Protein AF-0000000087541884 (afdb_homodimer)

pLDDT: mean 77.27, std 23.64, range [23.95, 98.75]

Foldseek 3Di:
DPCVVPPPPPPPPDLPLLVLLVVLVVVLVVVVVPDDQPDDLVVSVVVNLVVLVVSLVVSLVSVCVNPDDVCNVLSVLSSLLSQLLSLQPLCPDDGSNNVVCVVPPNCCVVPVDDCSLPVLVVVLVVCLVVLDLVCLSSLSSSLVSLVSPRQRVLPDDNSVVVSVVSNVSSVCSSPVDDVPPVCVVVCCVVVVVVPVPCPVPPVPVPVVNVVVVVVVVVVVVVVVVVVVVVVVVVVVVVVVVVVVVVVVVVVVD/DPCVVPLPPPPPPDLQLLVLLVVLLVVLVVVVVPDDQPDDLVVSVVVNLVVLVVSLVVSLVSVCVNPDDVCNVLSVLSSLLSQLLSLQPLCPDDGSNNVVCVVPPNCCVVPVDDCSLPVLVVVLVVCLVVLDLVCLSSLSSSLVSLVSPRQRVLPDDNSVVVSVVSNVSSVCSSPVDDVPPVCVVVCVVVCVPPPVPCPVPPVPVPVVNVVVVVVVVVVVVVVVVVVVVVVVVVVVVVVVVVVVVVVVVVVVD

Sequence (506 aa):
MPDGSGGAVRGLHEAPLSSAFRQAWLKWFQEWQDLPKDNDSAALVSRVVEFSGRSAQRLWRVAFATVGDSATEQVKALVYAFVALVDETLLFTPWPGQLAWQQHPLESRMYSSRQAGERLPSAIKKLLDEQMPGTRDLANVYLQCLILGFQGRLRGEPGQLQHEKWRAALFTFAWQHDPDYVDVSQRLAMSASAPPVRMPAQTSLPDGLRLGLAIMAMVLLLTGLGHVFWRDIRSELEPVLQLNESVVQEQDSMPDGSGGAVRGLHEAPLSSAFRQAWLKWFQEWQDLPKDNDSAALVSRVVEFSGRSAQRLWRVAFATVGDSATEQVKALVYAFVALVDETLLFTPWPGQLAWQQHPLESRMYSSRQAGERLPSAIKKLLDEQMPGTRDLANVYLQCLILGFQGRLRGEPGQLQHEKWRAALFTFAWQHDPDYVDVSQRLAMSASAPPVRMPAQTSLPDGLRLGLAIMAMVLLLTGLGHVFWRDIRSELEPVLQLNESVVQEQDS

Secondary structure (DSSP, 8-state):
---GGGTT---TT--HHHHHHHHHHHHHHHHHHHS--SS-HHHHHHHHHHHHHHHHHHHHHHHHHHH-GGGHHHHHHHHHHHHHHHHHHHHSS--TTHHHHHHS-HHHHHHS---HHHHHHHHHHHHHHH--GGGHHHHHHHHHHHHTT--GGG-SHHHHHHHHHHHHHHHHHHH---HHHHHHHHHHHHHHHS------------HHHHHHHHHHHHHHHHHHHHHHHHHHHHHHHHHHHHHHHHHHHHHT-/---GGGGG---TT--HHHHHHHHHHHHHHHHHHHS--SS-HHHHHHHHHHHHHHHHHHHHHHHHHHH-GGGHHHHHHHHHHHHHHHHHHHHSS--TTHHHHHHS-HHHHHHS---HHHHHHHHHHHHHHH--GGGHHHHHHHHHHHHTT--GGG-SHHHHHHHHHHHHHHHHHHH---HHHHHHHHHHHHHHHS------------HHHHHHHHHHHHHHHHHHHHHHHHHHHHHHHHHHHHHHHHHHHHHT-

Structure (mmCIF, N/CA/C/O backbone):
data_AF-0000000087541884-model_v1
#
loop_
_entity.id
_entity.type
_entity.pdbx_description
1 polymer 'Type IV / VI secretion system DotU domain-containing protein'
#
loop_
_atom_site.group_PDB
_atom_site.id
_atom_site.type_symbol
_atom_site.label_atom_id
_atom_site.label_alt_id
_atom_site.label_comp_id
_atom_site.label_asym_id
_atom_site.label_entity_id
_atom_site.label_seq_id
_atom_site.pdbx_PDB_ins_code
_atom_site.Cartn_x
_atom_site.Cartn_y
_atom_site.Cartn_z
_atom_site.occupancy
_atom_site.B_iso_or_equiv
_atom_site.auth_seq_id
_atom_site.auth_comp_id
_atom_site.auth_asym_id
_atom_site.auth_atom_id
_atom_site.pdbx_PDB_model_num
ATOM 1 N N . MET A 1 1 ? 29.266 29.109 -14.547 1 23.95 1 MET A N 1
ATOM 2 C CA . MET A 1 1 ? 28.125 28.344 -15.031 1 23.95 1 MET A CA 1
ATOM 3 C C . MET A 1 1 ? 27.719 27.281 -14.016 1 23.95 1 MET A C 1
ATOM 5 O O . MET A 1 1 ? 28.531 26.469 -13.594 1 23.95 1 MET A O 1
ATOM 9 N N . PRO A 1 2 ? 26.781 27.562 -13 1 30.08 2 PRO A N 1
ATOM 10 C CA . PRO A 1 2 ? 26.531 26.703 -11.844 1 30.08 2 PRO A CA 1
ATOM 11 C C . PRO A 1 2 ? 26.125 25.281 -12.227 1 30.08 2 PRO A C 1
ATOM 13 O O . PRO A 1 2 ? 25.344 25.094 -13.164 1 30.08 2 PRO A O 1
ATOM 16 N N . ASP A 1 3 ? 27.172 24.422 -12.367 1 28.02 3 ASP A N 1
ATOM 17 C CA . ASP A 1 3 ? 27 23 -12.672 1 28.02 3 ASP A CA 1
ATOM 18 C C . ASP A 1 3 ? 25.969 22.359 -11.758 1 28.02 3 ASP A C 1
ATOM 20 O O . ASP A 1 3 ? 26.266 22.016 -10.609 1 28.02 3 ASP A O 1
ATOM 24 N N . GLY A 1 4 ? 24.719 22.891 -11.703 1 28.62 4 GLY A N 1
ATOM 25 C CA . GLY A 1 4 ? 23.469 22.516 -11.07 1 28.62 4 GLY A CA 1
ATOM 26 C C . GLY A 1 4 ? 23.156 21.031 -11.227 1 28.62 4 GLY A C 1
ATOM 27 O O . GLY A 1 4 ? 22.016 20.609 -11.023 1 28.62 4 GLY A O 1
ATOM 28 N N . SER A 1 5 ? 24.047 20.297 -11.914 1 31.8 5 SER A N 1
ATOM 29 C CA . SER A 1 5 ? 23.734 18.938 -12.328 1 31.8 5 SER A CA 1
ATOM 30 C C . SER A 1 5 ? 23.609 18.016 -11.125 1 31.8 5 SER A C 1
ATOM 32 O O . SER A 1 5 ? 23.281 16.828 -11.281 1 31.8 5 SER A O 1
ATOM 34 N N . GLY A 1 6 ? 24.328 18.391 -10.031 1 31.09 6 GLY A N 1
ATOM 35 C CA . GLY A 1 6 ? 24.516 17.422 -8.961 1 31.09 6 GLY A CA 1
ATOM 36 C C . GLY A 1 6 ? 23.219 17 -8.297 1 31.09 6 GLY A C 1
ATOM 37 O O . GLY A 1 6 ? 23.188 16.078 -7.492 1 31.09 6 GLY A O 1
ATOM 38 N N . GLY A 1 7 ? 22.328 18.031 -8.086 1 33.06 7 GLY A N 1
ATOM 39 C CA . GLY A 1 7 ? 21.219 17.828 -7.172 1 33.06 7 GLY A CA 1
ATOM 40 C C . GLY A 1 7 ? 20.281 16.703 -7.594 1 33.06 7 GLY A C 1
ATOM 41 O O . GLY A 1 7 ? 19.344 16.359 -6.867 1 33.06 7 GLY A O 1
ATOM 42 N N . ALA A 1 8 ? 20.188 16.5 -8.828 1 32.44 8 ALA A N 1
ATOM 43 C CA . ALA A 1 8 ? 19.109 15.727 -9.422 1 32.44 8 ALA A CA 1
ATOM 44 C C . ALA A 1 8 ? 19.328 14.227 -9.211 1 32.44 8 ALA A C 1
ATOM 46 O O . ALA A 1 8 ? 18.547 13.406 -9.703 1 32.44 8 ALA A O 1
ATOM 47 N N . VAL A 1 9 ? 20.609 13.945 -8.984 1 32.81 9 VAL A N 1
ATOM 48 C CA . VAL A 1 9 ? 20.672 12.484 -8.977 1 32.81 9 VAL A CA 1
ATOM 49 C C . VAL A 1 9 ? 19.844 11.938 -7.82 1 32.81 9 VAL A C 1
ATOM 51 O O . VAL A 1 9 ? 20.359 11.727 -6.723 1 32.81 9 VAL A O 1
ATOM 54 N N . ARG A 1 10 ? 18.953 12.766 -7.277 1 39.19 10 ARG A N 1
ATOM 55 C CA . ARG A 1 10 ? 18 12.156 -6.348 1 39.19 10 ARG A CA 1
ATOM 56 C C . ARG A 1 10 ? 17.766 10.688 -6.672 1 39.19 10 ARG A C 1
ATOM 58 O O . ARG A 1 10 ? 17.406 10.344 -7.797 1 39.19 10 ARG A O 1
ATOM 65 N N . GLY A 1 11 ? 18.547 9.828 -6.207 1 35.59 11 GLY A N 1
ATOM 66 C CA . GLY A 1 11 ? 18.406 8.398 -6.422 1 35.59 11 GLY A CA 1
ATOM 67 C C . GLY A 1 11 ? 17 7.984 -6.797 1 35.59 11 GLY A C 1
ATOM 68 O O . GLY A 1 11 ? 16.031 8.586 -6.336 1 35.59 11 GLY A O 1
ATOM 69 N N . LEU A 1 12 ? 16.797 7.648 -8.062 1 38.78 12 LEU A N 1
ATOM 70 C CA . LEU A 1 12 ? 15.617 7.211 -8.812 1 38.78 12 LEU A CA 1
ATOM 71 C C . LEU A 1 12 ? 14.547 6.652 -7.879 1 38.78 12 LEU A C 1
ATOM 73 O O . LEU A 1 12 ? 13.352 6.781 -8.148 1 38.78 12 LEU A O 1
ATOM 77 N N . HIS A 1 13 ? 14.961 5.914 -6.801 1 48.09 13 HIS A N 1
ATOM 78 C CA . HIS A 1 13 ? 14.078 5.172 -5.91 1 48.09 13 HIS A CA 1
ATOM 79 C C . HIS A 1 13 ? 13.539 6.066 -4.797 1 48.09 13 HIS A C 1
ATOM 81 O O . HIS A 1 13 ? 12.781 5.609 -3.941 1 48.09 13 HIS A O 1
ATOM 87 N N . GLU A 1 14 ? 13.836 7.402 -4.953 1 61.84 14 GLU A N 1
ATOM 88 C CA . GLU A 1 14 ? 13.406 8.234 -3.836 1 61.84 14 GLU A CA 1
ATOM 89 C C . GLU A 1 14 ? 11.992 8.773 -4.066 1 61.84 14 GLU A C 1
ATOM 91 O O . GLU A 1 14 ? 11.688 9.281 -5.148 1 61.84 14 GLU A O 1
ATOM 96 N N . ALA A 1 15 ? 10.977 8.195 -3.545 1 82.19 15 ALA A N 1
ATOM 97 C CA . ALA A 1 15 ? 9.586 8.648 -3.502 1 82.19 15 ALA A CA 1
ATOM 98 C C . ALA A 1 15 ? 9.375 9.656 -2.375 1 82.19 15 ALA A C 1
ATOM 100 O O . ALA A 1 15 ? 8.742 9.344 -1.366 1 82.19 15 ALA A O 1
ATOM 101 N N . PRO A 1 16 ? 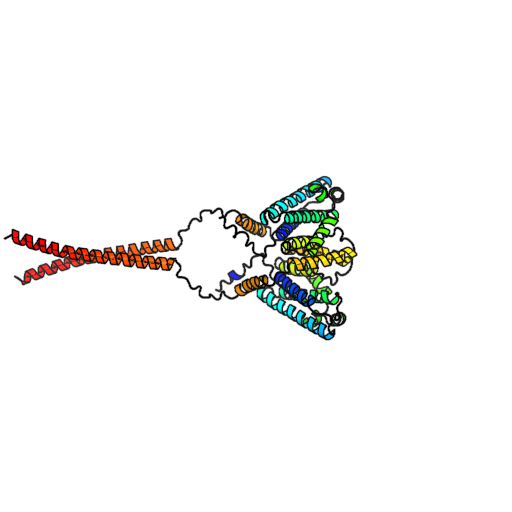9.938 10.977 -2.754 1 87 16 PRO A N 1
ATOM 102 C CA . PRO A 1 16 ? 9.922 11.945 -1.655 1 87 16 PRO A CA 1
ATOM 103 C C . PRO A 1 16 ? 8.508 12.367 -1.26 1 87 16 PRO A C 1
ATOM 105 O O . PRO A 1 16 ? 8.234 12.594 -0.079 1 87 16 PRO A O 1
ATOM 108 N N . LEU A 1 17 ? 7.617 12.531 -2.221 1 92.88 17 LEU A N 1
ATOM 109 C CA . LEU A 1 17 ? 6.266 12.977 -1.903 1 92.88 17 LEU A CA 1
ATOM 110 C C . LEU A 1 17 ? 5.531 11.93 -1.074 1 92.88 17 LEU A C 1
ATOM 112 O O . LEU A 1 17 ? 4.93 12.25 -0.048 1 92.88 17 LEU A O 1
ATOM 116 N N . SER A 1 18 ? 5.648 10.711 -1.544 1 93.75 18 SER A N 1
ATOM 117 C CA . SER A 1 18 ? 4.949 9.648 -0.828 1 93.75 18 SER A CA 1
ATOM 118 C C . SER A 1 18 ? 5.543 9.438 0.56 1 93.75 18 SER A C 1
ATOM 120 O O . SER A 1 18 ? 4.82 9.125 1.51 1 93.75 18 SER A O 1
ATOM 122 N N . SER A 1 19 ? 6.863 9.602 0.657 1 91.75 19 SER A N 1
ATOM 123 C CA . SER A 1 19 ? 7.504 9.492 1.964 1 91.75 19 SER A CA 1
ATOM 124 C C . SER A 1 19 ? 7.051 10.602 2.9 1 91.75 19 SER A C 1
ATOM 126 O O . SER A 1 19 ? 6.77 10.359 4.074 1 91.75 19 SER A O 1
ATOM 128 N N . ALA A 1 20 ? 6.988 11.797 2.402 1 93 20 ALA A N 1
ATOM 129 C CA . ALA A 1 20 ? 6.523 12.922 3.199 1 93 20 ALA A CA 1
ATOM 130 C C . ALA A 1 20 ? 5.078 12.719 3.65 1 93 20 ALA A C 1
ATOM 132 O O . ALA A 1 20 ? 4.734 13 4.801 1 93 20 ALA A O 1
ATOM 133 N N . PHE A 1 21 ? 4.293 12.281 2.752 1 96.62 21 PHE A N 1
ATOM 134 C CA . PHE A 1 21 ? 2.895 12.008 3.059 1 96.62 21 PHE A CA 1
ATOM 135 C C . PHE A 1 21 ? 2.775 10.977 4.172 1 96.62 21 PHE A C 1
ATOM 137 O O . PHE A 1 21 ? 2.021 11.172 5.129 1 96.62 21 PHE A O 1
ATOM 144 N N . ARG A 1 22 ? 3.498 9.883 3.994 1 95.12 22 ARG A N 1
ATOM 145 C CA . ARG A 1 22 ? 3.473 8.797 4.961 1 95.12 22 ARG A CA 1
ATOM 146 C C . ARG A 1 22 ? 3.846 9.289 6.355 1 95.12 22 ARG A C 1
ATOM 148 O O . ARG A 1 22 ? 3.141 9.008 7.328 1 95.12 22 ARG A O 1
ATOM 155 N N . GLN A 1 23 ? 4.844 10.008 6.441 1 93 23 GLN A N 1
ATOM 156 C CA . GLN A 1 23 ? 5.312 10.516 7.73 1 93 23 GLN A CA 1
ATOM 157 C C . GLN A 1 23 ? 4.293 11.477 8.344 1 93 23 GLN A C 1
ATOM 159 O O . GLN A 1 23 ? 4.027 11.414 9.547 1 93 23 GLN A O 1
ATOM 164 N N . ALA A 1 24 ? 3.816 12.336 7.543 1 96.25 24 ALA A N 1
ATOM 165 C CA . ALA A 1 24 ? 2.82 13.289 8.023 1 96.25 24 ALA A CA 1
ATOM 166 C C . ALA A 1 24 ? 1.594 12.562 8.578 1 96.25 24 ALA A C 1
ATOM 168 O O . ALA A 1 24 ? 1.088 12.914 9.648 1 96.25 24 ALA A O 1
ATOM 169 N N . TRP A 1 25 ? 1.135 11.602 7.836 1 97.31 25 TRP A N 1
ATOM 170 C CA . TRP A 1 25 ? -0.045 10.859 8.266 1 97.31 25 TRP A CA 1
ATOM 171 C C . TRP A 1 25 ? 0.219 10.133 9.578 1 97.31 25 TRP A C 1
ATOM 173 O O . TRP A 1 25 ? -0.592 10.203 10.508 1 97.31 25 TRP A O 1
ATOM 183 N N . LEU A 1 26 ? 1.371 9.414 9.617 1 94.81 26 LEU A N 1
ATOM 184 C CA . LEU A 1 26 ? 1.682 8.625 10.805 1 94.81 26 LEU A CA 1
ATOM 185 C C . LEU A 1 26 ? 1.784 9.508 12.039 1 94.81 26 LEU A C 1
ATOM 187 O O . LEU A 1 26 ? 1.296 9.148 13.109 1 94.81 26 LEU A O 1
ATOM 191 N N . LYS A 1 27 ? 2.389 10.648 11.883 1 94.5 27 LYS A N 1
ATOM 192 C CA . LYS A 1 27 ? 2.498 11.594 13 1 94.5 27 LYS A CA 1
ATOM 193 C C . LYS A 1 27 ? 1.126 12.125 13.406 1 94.5 27 LYS A C 1
ATOM 195 O O . LYS A 1 27 ? 0.811 12.195 14.594 1 94.5 27 LYS A O 1
ATOM 200 N N . TRP A 1 28 ? 0.339 12.523 12.477 1 96.88 28 TRP A N 1
ATOM 201 C CA . TRP A 1 28 ? -1.005 13.008 12.758 1 96.88 28 TRP A CA 1
ATOM 202 C C . TRP A 1 28 ? -1.839 11.945 13.461 1 96.88 28 TRP A C 1
ATOM 204 O O . TRP A 1 28 ? -2.521 12.227 14.445 1 96.88 28 TRP A O 1
ATOM 214 N N . PHE A 1 29 ? -1.75 10.742 12.891 1 95.44 29 PHE A N 1
ATOM 215 C CA . PHE A 1 29 ? -2.561 9.656 13.422 1 95.44 29 PHE A CA 1
ATOM 216 C C . PHE A 1 29 ? -2.17 9.336 14.859 1 95.44 29 PHE A C 1
ATOM 218 O O . PHE A 1 29 ? -3.031 9.047 15.688 1 95.44 29 PHE A O 1
ATOM 225 N N . GLN A 1 30 ? -0.902 9.375 15.109 1 93.12 30 GLN A N 1
ATOM 226 C CA . GLN A 1 30 ? -0.433 9.156 16.469 1 93.12 30 GLN A CA 1
ATOM 227 C C . GLN A 1 30 ? -0.967 10.227 17.422 1 93.12 30 GLN A C 1
ATOM 229 O O . GLN A 1 30 ? -1.42 9.922 18.516 1 93.12 30 GLN A O 1
ATOM 234 N N . GLU A 1 31 ? -0.872 11.469 17.016 1 94.75 31 GLU A N 1
ATOM 235 C CA . GLU A 1 31 ? -1.4 12.57 17.812 1 94.75 31 GLU A CA 1
ATOM 236 C C . GLU A 1 31 ? -2.9 12.406 18.047 1 94.75 31 GLU A C 1
ATOM 238 O O . GLU A 1 31 ? -3.393 12.664 19.156 1 94.75 31 GLU A O 1
ATOM 243 N N . TRP A 1 32 ? -3.635 12 17.031 1 95 32 TRP A N 1
ATOM 244 C CA . TRP A 1 32 ? -5.07 11.758 17.125 1 95 32 TRP A CA 1
ATOM 245 C C . TRP A 1 32 ? -5.371 10.641 18.125 1 95 32 TRP A C 1
ATOM 247 O O . TRP A 1 32 ? -6.285 10.766 18.938 1 95 32 TRP A O 1
ATOM 257 N N . GLN A 1 33 ? -4.559 9.578 18.078 1 91.38 33 GLN A N 1
ATOM 258 C CA . GLN A 1 33 ? -4.77 8.445 18.984 1 91.38 33 GLN A CA 1
ATOM 259 C C . GLN A 1 33 ? -4.441 8.812 20.422 1 91.38 33 GLN A C 1
ATOM 261 O O . GLN A 1 33 ? -5.105 8.352 21.359 1 91.38 33 GLN A O 1
ATOM 266 N N . ASP A 1 34 ? -3.479 9.703 20.656 1 92.06 34 ASP A N 1
ATOM 267 C CA . ASP A 1 34 ? -3 10.062 21.984 1 92.06 34 ASP A CA 1
ATOM 268 C C . ASP A 1 34 ? -3.873 11.148 22.609 1 92.06 34 ASP A C 1
ATOM 270 O O . ASP A 1 34 ? -3.781 11.414 23.797 1 92.06 34 ASP A O 1
ATOM 274 N N . LEU A 1 35 ? -4.695 11.758 21.781 1 92.25 35 LEU A N 1
ATOM 275 C CA . LEU A 1 35 ? -5.535 12.852 22.25 1 92.25 35 LEU A CA 1
ATOM 276 C C . LEU A 1 35 ? -6.633 12.336 23.172 1 92.25 35 LEU A C 1
ATOM 278 O O . LEU A 1 35 ? -7.41 11.453 22.797 1 92.25 35 LEU A O 1
ATOM 282 N N . PRO A 1 36 ? -6.582 12.781 24.438 1 89.38 36 PRO A N 1
ATOM 283 C CA . PRO A 1 36 ? -7.68 12.391 25.328 1 89.38 36 PRO A CA 1
ATOM 284 C C . PRO A 1 36 ? -9.039 12.867 24.828 1 89.38 36 PRO A C 1
ATOM 286 O O . PRO A 1 36 ? -9.188 14.023 24.422 1 89.38 36 PRO A O 1
ATOM 289 N N . LYS A 1 37 ? -10.039 12.078 24.672 1 84.38 37 LYS A N 1
ATOM 290 C CA . LYS A 1 37 ? -11.336 12.383 24.078 1 84.38 37 LYS A CA 1
ATOM 291 C C . LYS A 1 37 ? -12.406 12.539 25.141 1 84.38 37 LYS A C 1
ATOM 293 O O . LYS A 1 37 ? -13.602 12.57 24.828 1 84.38 37 LYS A O 1
ATOM 298 N N . ASP A 1 38 ? -12.047 12.719 26.328 1 80.75 38 ASP A N 1
ATOM 299 C CA . ASP A 1 38 ? -12.961 12.922 27.438 1 80.75 38 ASP A CA 1
ATOM 300 C C . ASP A 1 38 ? -13.242 14.406 27.656 1 80.75 38 ASP A C 1
ATOM 302 O O . ASP A 1 3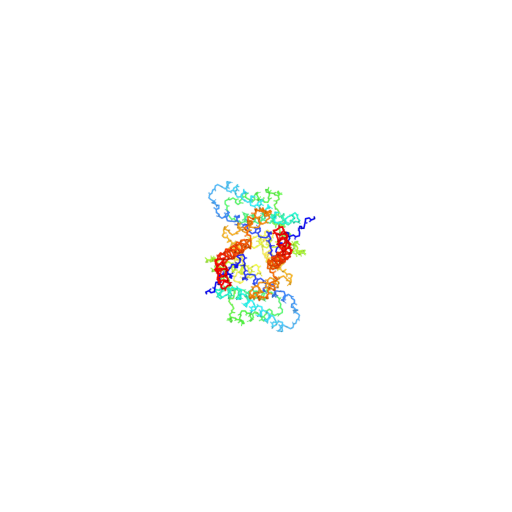8 ? -14.172 14.773 28.375 1 80.75 38 ASP A O 1
ATOM 306 N N . ASN A 1 39 ? -12.641 15.25 27.031 1 71.62 39 ASN A N 1
ATOM 307 C CA . ASN A 1 39 ? -12.758 16.688 27.219 1 71.62 39 ASN A CA 1
ATOM 308 C C . ASN A 1 39 ? -14.031 17.234 26.594 1 71.62 39 ASN A C 1
ATOM 310 O O . ASN A 1 39 ? -14.773 16.5 25.938 1 71.62 39 ASN A O 1
ATOM 314 N N . ASP A 1 40 ? -14.258 18.484 26.891 1 82.19 40 ASP A N 1
ATOM 315 C CA . ASP A 1 40 ? -15.297 19.25 26.219 1 82.19 40 ASP A CA 1
ATOM 316 C C . ASP A 1 40 ? -15.164 19.172 24.703 1 82.19 40 ASP A C 1
ATOM 318 O O . ASP A 1 40 ? -14.062 19.25 24.172 1 82.19 40 ASP A O 1
ATOM 322 N N . SER A 1 41 ? -16.281 18.906 24.047 1 85.75 41 SER A N 1
ATOM 323 C CA . SER A 1 41 ? -16.312 18.672 22.609 1 85.75 41 SER A CA 1
ATOM 324 C C . SER A 1 41 ? -15.742 19.859 21.844 1 85.75 41 SER A C 1
ATOM 326 O O . SER A 1 41 ? -14.969 19.672 20.906 1 85.75 41 SER A O 1
ATOM 328 N N . ALA A 1 42 ? -16.078 21.031 22.312 1 90.56 42 ALA A N 1
ATOM 329 C CA . ALA A 1 42 ? -15.625 22.234 21.609 1 90.56 42 ALA A CA 1
ATOM 330 C C . ALA A 1 42 ? -14.102 22.375 21.688 1 90.56 42 ALA A C 1
ATOM 332 O O . ALA A 1 42 ? -13.445 22.688 20.688 1 90.56 42 ALA A O 1
ATOM 333 N N . ALA A 1 43 ? -13.555 22.234 22.859 1 92 43 ALA A N 1
ATOM 334 C CA . ALA A 1 43 ? -12.109 22.328 23.062 1 92 43 ALA A CA 1
ATOM 335 C C . ALA A 1 43 ? -11.383 21.219 22.281 1 92 43 ALA A C 1
ATOM 337 O O . ALA A 1 43 ? -10.305 21.453 21.734 1 92 43 ALA A O 1
ATOM 338 N N . LEU A 1 44 ? -12.016 20.094 22.281 1 94.31 44 LEU A N 1
ATOM 339 C CA . LEU A 1 44 ? -11.445 18.953 21.562 1 94.31 44 LEU A CA 1
ATOM 340 C C . LEU A 1 44 ? -11.391 19.219 20.062 1 94.31 44 LEU A C 1
ATOM 342 O O . LEU A 1 44 ? -10.359 19 19.422 1 94.31 44 LEU A O 1
ATOM 346 N N . VAL A 1 45 ? -12.469 19.75 19.547 1 95.44 45 VAL A N 1
ATOM 347 C CA . VAL A 1 45 ? -12.531 20.062 18.109 1 95.44 45 VAL A CA 1
ATOM 348 C C . VAL A 1 45 ? -11.492 21.109 17.766 1 95.44 45 VAL A C 1
ATOM 350 O O . VAL A 1 45 ? -10.797 21 16.75 1 95.44 45 VAL A O 1
ATOM 353 N N . SER A 1 46 ? -11.406 22.125 18.594 1 95.06 46 SER A N 1
ATOM 354 C CA . SER A 1 46 ? -10.438 23.188 18.359 1 95.06 46 SER A CA 1
ATOM 355 C C . SER A 1 46 ? -9.016 22.641 18.328 1 95.06 46 SER A C 1
ATOM 357 O O . SER A 1 46 ? -8.203 23.047 17.484 1 95.06 46 SER A O 1
ATOM 359 N N . ARG A 1 47 ? -8.734 21.719 19.188 1 95.25 47 ARG A N 1
ATOM 360 C CA . ARG A 1 47 ? -7.41 21.109 19.25 1 95.25 47 ARG A CA 1
ATOM 361 C C . ARG A 1 47 ? -7.141 20.281 18 1 95.25 47 ARG A C 1
ATOM 363 O O . ARG A 1 47 ? -6.039 20.312 17.438 1 95.25 47 ARG A O 1
ATOM 370 N N . VAL A 1 48 ? -8.125 19.531 17.562 1 97.19 48 VAL A N 1
ATOM 371 C CA . VAL A 1 48 ? -7.984 18.688 16.391 1 97.19 48 VAL A CA 1
ATOM 372 C C . VAL A 1 48 ? -7.777 19.562 15.148 1 97.19 48 VAL A C 1
ATOM 374 O O . VAL A 1 48 ? -6.957 19.234 14.289 1 97.19 48 VAL A O 1
ATOM 377 N N . VAL A 1 49 ? -8.492 20.672 15.078 1 97.38 49 VAL A N 1
ATOM 378 C CA . VAL A 1 49 ? -8.344 21.594 13.969 1 97.38 49 VAL A CA 1
ATOM 379 C C . VAL A 1 49 ? -6.922 22.172 13.953 1 97.38 49 VAL A C 1
ATOM 381 O O . VAL A 1 49 ? -6.281 22.234 12.906 1 97.38 49 VAL A O 1
ATOM 384 N N . GLU A 1 50 ? -6.445 22.484 15.062 1 96.56 50 GLU A N 1
ATOM 385 C CA . GLU A 1 50 ? -5.137 23.125 15.188 1 96.56 50 GLU A CA 1
ATOM 386 C C . GLU A 1 50 ? -4.023 22.172 14.75 1 96.56 50 GLU A C 1
ATOM 388 O O . GLU A 1 50 ? -3.205 22.516 13.898 1 96.56 50 GLU A O 1
ATOM 393 N N . PHE A 1 51 ? -4.07 20.922 15.32 1 96.19 51 PHE A N 1
ATOM 394 C CA . PHE A 1 51 ? -2.93 20.078 14.984 1 96.19 51 PHE A CA 1
ATOM 395 C C . PHE A 1 51 ? -3.086 19.484 13.594 1 96.19 51 PHE A C 1
ATOM 397 O O . PHE A 1 51 ? -2.094 19.141 12.938 1 96.19 51 PHE A O 1
ATOM 404 N N . SER A 1 52 ? -4.281 19.344 13.07 1 98.31 52 SER A N 1
ATOM 405 C CA . SER A 1 52 ? -4.469 18.906 11.695 1 98.31 52 SER A CA 1
ATOM 406 C C . SER A 1 52 ? -4.02 19.969 10.703 1 98.31 52 SER A C 1
ATOM 408 O O . SER A 1 52 ? -3.375 19.656 9.703 1 98.31 52 SER A O 1
ATOM 410 N N . GLY A 1 53 ? -4.379 21.234 11.016 1 97.75 53 GLY A N 1
ATOM 411 C CA . GLY A 1 53 ? -3.914 22.344 10.195 1 97.75 53 GLY A CA 1
ATOM 412 C C . GLY A 1 53 ? -2.402 22.484 10.18 1 97.75 53 GLY A C 1
ATOM 413 O O . GLY A 1 53 ? -1.803 22.703 9.125 1 97.75 53 GLY A O 1
ATOM 414 N N . ARG A 1 54 ? -1.836 22.344 11.312 1 97.31 54 ARG A N 1
ATOM 415 C CA . ARG A 1 54 ? -0.384 22.422 11.438 1 97.31 54 ARG A CA 1
ATOM 416 C C . ARG A 1 54 ? 0.288 21.297 10.648 1 97.31 54 ARG A C 1
ATOM 418 O O . ARG A 1 54 ? 1.312 21.516 10 1 97.31 54 ARG A O 1
ATOM 425 N N . SER A 1 55 ? -0.277 20.109 10.758 1 97.94 55 SER A N 1
ATOM 426 C CA . SER A 1 55 ? 0.268 18.969 10.016 1 97.94 55 SER A CA 1
ATOM 427 C C . SER A 1 55 ? 0.212 19.219 8.516 1 97.94 55 SER A C 1
ATOM 429 O O . SER A 1 55 ? 1.169 18.922 7.797 1 97.94 55 SER A O 1
ATOM 431 N N . ALA A 1 56 ? -0.84 19.781 8.023 1 98 56 ALA A N 1
ATOM 432 C CA . ALA A 1 56 ? -0.984 20.078 6.602 1 98 56 ALA A CA 1
ATOM 433 C C . ALA A 1 56 ? 0.03 21.141 6.164 1 98 56 ALA A C 1
ATOM 435 O O . ALA A 1 56 ? 0.642 21.016 5.102 1 98 56 ALA A O 1
ATOM 436 N N . GLN A 1 57 ? 0.202 22.156 6.977 1 96.62 57 GLN A N 1
ATOM 437 C CA . GLN A 1 57 ? 1.153 23.219 6.676 1 96.62 57 GLN A CA 1
ATOM 438 C C . GLN A 1 57 ? 2.586 22.688 6.672 1 96.62 57 GLN A C 1
ATOM 440 O O . GLN A 1 57 ? 3.385 23.062 5.809 1 96.62 57 GLN A O 1
ATOM 445 N N . ARG A 1 58 ? 2.84 21.906 7.641 1 96.31 58 ARG A N 1
ATOM 446 C CA . ARG A 1 58 ? 4.164 21.297 7.703 1 96.31 58 ARG A CA 1
ATOM 447 C C . ARG A 1 58 ? 4.426 20.422 6.484 1 96.31 58 ARG A C 1
ATOM 449 O O . ARG A 1 58 ? 5.523 20.422 5.926 1 96.31 58 ARG A O 1
ATOM 456 N N . LEU A 1 59 ? 3.432 19.656 6.113 1 96.75 59 LEU A N 1
ATOM 457 C CA . LEU A 1 59 ? 3.561 18.812 4.93 1 96.75 59 LEU A CA 1
ATOM 458 C C . LEU A 1 59 ? 3.855 19.656 3.691 1 96.75 59 LEU A C 1
ATOM 460 O O . LEU A 1 59 ? 4.699 19.281 2.873 1 96.75 59 LEU A O 1
ATOM 464 N N . TRP A 1 60 ? 3.174 20.766 3.553 1 94.69 60 TRP A N 1
ATOM 465 C CA . TRP A 1 60 ? 3.422 21.672 2.441 1 94.69 60 TRP A CA 1
ATOM 466 C C . TRP A 1 60 ? 4.879 22.125 2.42 1 94.69 60 TRP A C 1
ATOM 468 O O . TRP A 1 60 ? 5.539 22.062 1.38 1 94.69 60 TRP A O 1
ATOM 478 N N . ARG A 1 61 ? 5.402 22.516 3.508 1 94 61 ARG A N 1
ATOM 479 C CA . ARG A 1 61 ? 6.762 23.031 3.613 1 94 61 ARG A CA 1
ATOM 480 C C . ARG A 1 61 ? 7.789 21.953 3.287 1 94 61 ARG A C 1
ATOM 482 O O . ARG A 1 61 ? 8.719 22.188 2.514 1 94 61 ARG A O 1
ATOM 489 N N . VAL A 1 62 ? 7.547 20.781 3.857 1 92.5 62 VAL A N 1
ATOM 490 C CA . VAL A 1 62 ? 8.484 19.688 3.662 1 92.5 62 VAL A CA 1
ATOM 491 C C . VAL A 1 62 ? 8.469 19.25 2.199 1 92.5 62 VAL A C 1
ATOM 493 O O . VAL A 1 62 ? 9.531 19.062 1.589 1 92.5 62 VAL A O 1
ATOM 496 N N . ALA A 1 63 ? 7.293 19.062 1.672 1 91.38 63 ALA A N 1
ATOM 497 C CA . ALA A 1 63 ? 7.16 18.594 0.292 1 91.38 63 ALA A CA 1
ATOM 498 C C . ALA A 1 63 ? 7.711 19.625 -0.686 1 91.38 63 ALA A C 1
ATOM 500 O O . ALA A 1 63 ? 8.406 19.281 -1.646 1 91.38 63 ALA A O 1
ATOM 501 N N . PHE A 1 64 ? 7.465 20.875 -0.408 1 87.06 64 PHE A N 1
ATOM 502 C CA . PHE A 1 64 ? 7.922 21.938 -1.29 1 87.06 64 PHE A CA 1
ATOM 503 C C . PHE A 1 64 ? 9.445 22.047 -1.275 1 87.06 64 PHE A C 1
ATOM 505 O O . PHE A 1 64 ? 10.07 22.266 -2.314 1 87.06 64 PHE A O 1
ATOM 512 N N . ALA A 1 65 ? 10.039 21.828 -0.206 1 87.19 65 ALA A N 1
ATOM 513 C CA . ALA A 1 65 ? 11.492 21.891 -0.054 1 87.19 65 ALA A CA 1
ATOM 514 C C . ALA A 1 65 ? 12.164 20.734 -0.774 1 87.19 65 ALA A C 1
ATOM 516 O O . ALA A 1 65 ? 13.297 20.859 -1.248 1 87.19 65 ALA A O 1
ATOM 517 N N . THR A 1 66 ? 11.477 19.656 -0.847 1 81.81 66 THR A N 1
ATOM 518 C CA . THR A 1 66 ? 12.07 18.438 -1.397 1 81.81 66 THR A CA 1
ATOM 519 C C . THR A 1 66 ? 12.008 18.453 -2.922 1 81.81 66 THR A C 1
ATOM 521 O O . THR A 1 66 ? 12.953 18.016 -3.59 1 81.81 66 THR A O 1
ATOM 524 N N . VAL A 1 67 ? 10.992 18.812 -3.582 1 78.31 67 VAL A N 1
ATOM 525 C CA . VAL A 1 67 ? 10.82 18.656 -5.023 1 78.31 67 VAL A CA 1
ATOM 526 C C . VAL A 1 67 ? 11.062 19.984 -5.723 1 78.31 67 VAL A C 1
ATOM 528 O O . VAL A 1 67 ? 11.297 20.031 -6.934 1 78.31 67 VAL A O 1
ATOM 531 N N . GLY A 1 68 ? 11.203 20.984 -5.027 1 72.81 68 GLY A N 1
ATOM 532 C CA . GLY A 1 68 ? 11.445 22.297 -5.617 1 72.81 68 GLY A CA 1
ATOM 533 C C . GLY A 1 68 ? 10.25 22.844 -6.363 1 72.81 68 GLY A C 1
ATOM 534 O O . GLY A 1 68 ? 9.148 22.297 -6.27 1 72.81 68 GLY A O 1
ATOM 535 N N . ASP A 1 69 ? 10.414 23.875 -7.121 1 70 69 ASP A N 1
ATOM 536 C CA . ASP A 1 69 ? 9.367 24.672 -7.738 1 70 69 ASP A CA 1
ATOM 537 C C . ASP A 1 69 ? 8.758 23.953 -8.938 1 70 69 ASP A C 1
ATOM 539 O O . ASP A 1 69 ? 7.602 24.203 -9.297 1 70 69 ASP A O 1
ATOM 543 N N . SER A 1 70 ? 9.453 23.047 -9.523 1 70.12 70 SER A N 1
ATOM 544 C CA . SER A 1 70 ? 9.008 22.406 -10.758 1 70.12 70 SER A CA 1
ATOM 545 C C . SER A 1 70 ? 7.867 21.422 -10.5 1 70.12 70 SER A C 1
ATOM 547 O O . SER A 1 70 ? 7.129 21.062 -11.414 1 70.12 70 SER A O 1
ATOM 549 N N . ALA A 1 71 ? 7.59 21.172 -9.289 1 83.44 71 ALA A N 1
ATOM 550 C CA . ALA A 1 71 ? 6.566 20.172 -9 1 83.44 71 ALA A CA 1
ATOM 551 C C . ALA A 1 71 ? 5.527 20.703 -8.031 1 83.44 71 ALA A C 1
ATOM 553 O O . ALA A 1 71 ? 5 19.969 -7.195 1 83.44 71 ALA A O 1
ATOM 554 N N . THR A 1 72 ? 5.18 22.031 -8.203 1 89.12 72 THR A N 1
ATOM 555 C CA . THR A 1 72 ? 4.273 22.719 -7.285 1 89.12 72 THR A CA 1
ATOM 556 C C . THR A 1 72 ? 2.875 22.109 -7.348 1 89.12 72 THR A C 1
ATOM 558 O O . THR A 1 72 ? 2.213 21.953 -6.32 1 89.12 72 THR 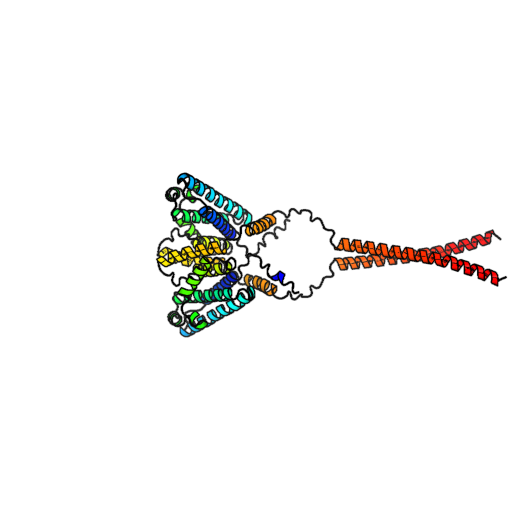A O 1
ATOM 561 N N . GLU A 1 73 ? 2.465 21.719 -8.562 1 92.69 73 GLU A N 1
ATOM 562 C CA . GLU A 1 73 ? 1.13 21.156 -8.727 1 92.69 73 GLU A CA 1
ATOM 563 C C . GLU A 1 73 ? 1.001 19.828 -7.992 1 92.69 73 GLU A C 1
ATOM 565 O O . GLU A 1 73 ? -0.045 19.531 -7.414 1 92.69 73 GLU A O 1
ATOM 570 N N . GLN A 1 74 ? 2.037 19.094 -8.023 1 94.5 74 GLN A N 1
ATOM 571 C CA . GLN A 1 74 ? 2.008 17.812 -7.332 1 94.5 74 GLN A CA 1
ATOM 572 C C . GLN A 1 74 ? 2 18 -5.816 1 94.5 74 GLN A C 1
ATOM 574 O O . GLN A 1 74 ? 1.372 17.219 -5.094 1 94.5 74 GLN A O 1
ATOM 579 N N . VAL A 1 75 ? 2.684 19.062 -5.363 1 95.62 75 VAL A N 1
ATOM 580 C CA . VAL A 1 75 ? 2.703 19.344 -3.934 1 95.62 75 VAL A CA 1
ATOM 581 C C . VAL A 1 75 ? 1.312 19.766 -3.471 1 95.62 75 VAL A C 1
ATOM 583 O O . VAL A 1 75 ? 0.842 19.328 -2.416 1 95.62 75 VAL A O 1
ATOM 586 N N . LYS A 1 76 ? 0.685 20.547 -4.262 1 96.19 76 LYS A N 1
ATOM 587 C CA . LYS A 1 76 ? -0.68 20.953 -3.943 1 96.19 76 LYS A CA 1
ATOM 588 C C . LYS A 1 76 ? -1.613 19.75 -3.871 1 96.19 76 LYS A C 1
ATOM 590 O O . LYS A 1 76 ? -2.422 19.641 -2.945 1 96.19 76 LYS A O 1
ATOM 595 N N . ALA A 1 77 ? -1.442 18.875 -4.832 1 97.31 77 ALA A N 1
ATOM 596 C CA . ALA A 1 77 ? -2.254 17.656 -4.863 1 97.31 77 ALA A CA 1
ATOM 597 C C . ALA A 1 77 ? -1.984 16.797 -3.641 1 97.31 77 ALA A C 1
ATOM 599 O O . ALA A 1 77 ? -2.91 16.219 -3.062 1 97.31 77 ALA A O 1
ATOM 600 N N . LEU A 1 78 ? -0.794 16.734 -3.281 1 97.62 78 LEU A N 1
ATOM 601 C CA . LEU A 1 78 ? -0.36 15.961 -2.121 1 97.62 78 LEU A CA 1
ATOM 602 C C . LEU A 1 78 ? -1.023 16.469 -0.849 1 97.62 78 LEU A C 1
ATOM 604 O O . LEU A 1 78 ? -1.571 15.688 -0.069 1 97.62 78 LEU A O 1
ATOM 608 N N . VAL A 1 79 ? -0.939 17.75 -0.622 1 98.06 79 VAL A N 1
ATOM 609 C CA . VAL A 1 79 ? -1.482 18.344 0.593 1 98.06 79 VAL A CA 1
ATOM 610 C C . VAL A 1 79 ? -3.004 18.203 0.601 1 98.06 79 VAL A C 1
ATOM 612 O O . VAL A 1 79 ? -3.602 17.922 1.642 1 98.06 79 VAL A O 1
ATOM 615 N N . TYR A 1 80 ? -3.576 18.406 -0.545 1 98.31 80 TYR A N 1
ATOM 616 C CA . TYR A 1 80 ? -5.023 18.234 -0.66 1 98.31 80 TYR A CA 1
ATOM 617 C C . TYR A 1 80 ? -5.438 16.812 -0.302 1 98.31 80 TYR A C 1
ATOM 619 O O . TYR A 1 80 ? -6.445 16.609 0.377 1 98.31 80 TYR A O 1
ATOM 627 N N . ALA A 1 81 ? -4.68 15.852 -0.786 1 98.69 81 ALA A N 1
ATOM 628 C CA . ALA A 1 81 ? -4.949 14.453 -0.473 1 98.69 81 ALA A CA 1
ATOM 629 C C . ALA A 1 81 ? -4.875 14.203 1.03 1 98.69 81 ALA A C 1
ATOM 631 O O . ALA A 1 81 ? -5.688 13.461 1.584 1 98.69 81 ALA A O 1
ATOM 632 N N . PHE A 1 82 ? -3.916 14.844 1.666 1 98.75 82 PHE A N 1
ATOM 633 C CA . PHE A 1 82 ? -3.76 14.711 3.109 1 98.75 82 PHE A CA 1
ATOM 634 C C . PHE A 1 82 ? -4.977 15.266 3.84 1 98.75 82 PHE A C 1
ATOM 636 O O . PHE A 1 82 ? -5.512 14.625 4.742 1 98.75 82 PHE A O 1
ATOM 643 N N . VAL A 1 83 ? -5.363 16.391 3.436 1 98.75 83 VAL A N 1
ATOM 644 C CA . VAL A 1 83 ? -6.512 17.047 4.051 1 98.75 83 VAL A CA 1
ATOM 645 C C . VAL A 1 83 ? -7.766 16.203 3.844 1 98.75 83 VAL A C 1
ATOM 647 O O . VAL A 1 83 ? -8.555 16.016 4.77 1 98.75 83 VAL A O 1
ATOM 650 N N . ALA A 1 84 ? -7.938 15.695 2.637 1 98.69 84 ALA A N 1
ATOM 651 C CA . ALA A 1 84 ? -9.078 14.852 2.309 1 98.69 84 ALA A CA 1
ATOM 652 C C . ALA A 1 84 ? -9.117 13.609 3.195 1 98.69 84 ALA A C 1
ATOM 654 O O . ALA A 1 84 ? -10.18 13.211 3.674 1 98.69 84 ALA A O 1
ATOM 655 N N . LEU A 1 85 ? -7.98 13 3.395 1 98.62 85 LEU A N 1
ATOM 656 C CA . LEU A 1 85 ? -7.902 11.781 4.195 1 98.62 85 LEU A CA 1
ATOM 657 C C . LEU A 1 85 ? -8.211 12.078 5.66 1 98.62 85 LEU A C 1
ATOM 659 O O . LEU A 1 85 ? -8.906 11.297 6.32 1 98.62 85 LEU A O 1
ATOM 663 N N . VAL A 1 86 ? -7.668 13.188 6.191 1 98.56 86 VAL A N 1
ATOM 664 C CA . VAL A 1 86 ? -7.953 13.594 7.562 1 98.56 86 VAL A CA 1
ATOM 665 C C . VAL A 1 86 ? -9.453 13.789 7.742 1 98.56 86 VAL A C 1
ATOM 667 O O . VAL A 1 86 ? -10.047 13.281 8.703 1 98.56 86 VAL A O 1
ATOM 670 N N . ASP A 1 87 ? -10.031 14.469 6.812 1 98.5 87 ASP A N 1
ATOM 671 C CA . ASP A 1 87 ? -11.469 14.703 6.879 1 98.5 87 ASP A CA 1
ATOM 672 C C . ASP A 1 87 ? -12.242 13.391 6.816 1 98.5 87 ASP A C 1
ATOM 674 O O . ASP A 1 87 ? -13.18 13.172 7.594 1 98.5 87 ASP A O 1
ATOM 678 N N . GLU A 1 88 ? -11.844 12.555 5.867 1 97.94 88 GLU A N 1
ATOM 679 C CA . GLU A 1 88 ? -12.484 11.242 5.758 1 97.94 88 GLU A CA 1
ATOM 680 C C . GLU A 1 88 ? -12.453 10.508 7.094 1 97.94 88 GLU A C 1
ATOM 682 O O . GLU A 1 88 ? -13.469 9.945 7.52 1 97.94 88 GLU A O 1
ATOM 687 N N . THR A 1 89 ? -11.352 10.539 7.754 1 97.38 89 THR A N 1
ATOM 688 C CA . THR A 1 89 ? -11.156 9.828 9.016 1 97.38 89 THR A CA 1
ATOM 689 C C . THR A 1 89 ? -12.039 10.414 10.109 1 97.38 89 THR A C 1
ATOM 691 O O . THR A 1 89 ? -12.734 9.68 10.812 1 97.38 89 THR A O 1
ATOM 694 N N . LEU A 1 90 ? -12.078 11.703 10.211 1 97.38 90 LEU A N 1
ATOM 695 C CA . LEU A 1 90 ? -12.75 12.359 11.328 1 97.38 90 LEU A CA 1
ATOM 696 C C . LEU A 1 90 ? -14.258 12.43 11.086 1 97.38 90 LEU A C 1
ATOM 698 O O . LEU A 1 90 ? -15.039 12.523 12.039 1 97.38 90 LEU A O 1
ATOM 702 N N . LEU A 1 91 ? -14.664 12.375 9.805 1 96.94 91 LEU A N 1
ATOM 703 C CA . LEU A 1 91 ? -16.078 12.414 9.461 1 96.94 91 LEU A CA 1
ATOM 704 C C . LEU A 1 91 ? -16.734 11.062 9.727 1 96.94 91 LEU A C 1
ATOM 706 O O . LEU A 1 91 ? -17.938 10.992 10.016 1 96.94 91 LEU A O 1
ATOM 710 N N . PHE A 1 92 ? -15.961 9.984 9.672 1 93.88 92 PHE A N 1
ATOM 711 C CA . PHE A 1 92 ? -16.578 8.664 9.688 1 93.88 92 PHE A CA 1
ATOM 712 C C . PHE A 1 92 ? -16.078 7.836 10.859 1 93.88 92 PHE A C 1
ATOM 714 O O . PHE A 1 92 ? -16.266 6.617 10.891 1 93.88 92 PHE A O 1
ATOM 721 N N . THR A 1 93 ? -15.414 8.406 11.766 1 93.25 93 THR A N 1
ATOM 722 C CA . THR A 1 93 ? -15.047 7.789 13.031 1 93.25 93 THR A CA 1
ATOM 723 C C . THR A 1 93 ? -15.812 8.43 14.188 1 93.25 93 THR A C 1
ATOM 725 O O . THR A 1 93 ? -15.914 9.656 14.266 1 93.25 93 THR A O 1
ATOM 728 N N . PRO A 1 94 ? -16.297 7.613 15.086 1 93.19 94 PRO A N 1
ATOM 729 C CA . PRO A 1 94 ? -17.016 8.188 16.234 1 93.19 94 PRO A CA 1
ATOM 730 C C . PRO A 1 94 ? -16.094 8.891 17.219 1 93.19 94 PRO A C 1
ATOM 732 O O . PRO A 1 94 ? -15.07 8.344 17.609 1 93.19 94 PRO A O 1
ATOM 735 N N . TRP A 1 95 ? -16.359 10.047 17.609 1 93.94 95 TRP A N 1
ATOM 736 C CA . TRP A 1 95 ? -15.688 10.867 18.609 1 93.94 95 TRP A CA 1
ATOM 737 C C . TRP A 1 95 ? -16.547 12.07 18.984 1 93.94 95 TRP A C 1
ATOM 739 O O . TRP A 1 95 ? -17.5 12.414 18.281 1 93.94 95 TRP A O 1
ATOM 749 N N . PRO A 1 96 ? -16.453 12.625 20.125 1 94.38 96 PRO A N 1
ATOM 750 C CA . PRO A 1 96 ? -17.344 13.672 20.641 1 94.38 96 PRO A CA 1
ATOM 751 C C . PRO A 1 96 ? -17.422 14.875 19.703 1 94.38 96 PRO A C 1
ATOM 753 O O . PRO A 1 96 ? -18.453 15.562 19.656 1 94.38 96 PRO A O 1
ATOM 756 N N . GLY A 1 97 ? -16.453 15.164 18.906 1 94.62 97 GLY A N 1
ATOM 757 C CA . GLY A 1 97 ? -16.438 16.328 18.031 1 94.62 97 GLY A CA 1
ATOM 758 C C . GLY A 1 97 ? -16.859 16 16.609 1 94.62 97 GLY A C 1
ATOM 759 O O . GLY A 1 97 ? -16.719 16.844 15.711 1 94.62 97 GLY A O 1
ATOM 760 N N . GLN A 1 98 ? -17.422 14.828 16.359 1 94.81 98 GLN A N 1
ATOM 761 C CA . GLN A 1 98 ? -17.719 14.359 15.016 1 94.81 98 GLN A CA 1
ATOM 762 C C . GLN A 1 98 ? -18.766 15.258 14.352 1 94.81 98 GLN A C 1
ATOM 764 O O . GLN A 1 98 ? -18.609 15.633 13.188 1 94.81 98 GLN A O 1
ATOM 769 N N . LEU A 1 99 ? -19.812 15.617 15.055 1 94.44 99 LEU A N 1
ATOM 770 C CA . LEU A 1 99 ? -20.891 16.438 14.508 1 94.44 99 LEU A CA 1
ATOM 771 C C . LEU A 1 99 ? -20.375 17.844 14.164 1 94.44 99 LEU A C 1
ATOM 773 O O . LEU A 1 99 ? -20.703 18.375 13.109 1 94.44 99 LEU A O 1
ATOM 777 N N . ALA A 1 100 ? -19.625 18.453 15.047 1 95 100 ALA A N 1
ATOM 778 C CA . ALA A 1 100 ? -19.047 19.766 14.781 1 95 100 ALA A CA 1
ATOM 779 C C . ALA A 1 100 ? -18.125 19.719 13.562 1 95 100 ALA A C 1
ATOM 781 O O . ALA A 1 100 ? -18.094 20.656 12.766 1 95 100 ALA A O 1
ATOM 782 N N . TRP A 1 101 ? -17.359 18.609 13.43 1 96.25 101 TRP A N 1
ATOM 783 C CA . TRP A 1 101 ? -16.453 18.453 12.297 1 96.25 101 TRP A CA 1
ATOM 784 C C . TRP A 1 101 ? -17.219 18.359 10.992 1 96.25 101 TRP A C 1
ATOM 786 O O . TRP A 1 101 ? -16.766 18.828 9.945 1 96.25 101 TRP A O 1
ATOM 796 N N . GLN A 1 102 ? -18.391 17.703 11 1 95 102 GLN A N 1
ATOM 797 C CA . GLN A 1 102 ? -19.234 17.562 9.828 1 95 102 GLN A CA 1
ATOM 798 C C . GLN A 1 102 ? -19.672 18.922 9.297 1 95 102 GLN A C 1
ATOM 800 O O . GLN A 1 102 ? -19.844 19.094 8.086 1 95 102 GLN A O 1
ATOM 805 N N . GLN A 1 103 ? -19.812 19.859 10.133 1 94.44 103 GLN A N 1
ATOM 806 C CA . GLN A 1 103 ? -20.266 21.203 9.742 1 94.44 103 GLN A CA 1
ATOM 807 C C . GLN A 1 103 ? -19.109 22 9.141 1 94.44 103 GLN A C 1
ATOM 809 O O . GLN A 1 103 ? -19.312 22.75 8.18 1 94.44 103 GLN A O 1
ATOM 814 N N . HIS A 1 104 ? -17.922 21.828 9.742 1 95.5 104 HIS A N 1
ATOM 815 C CA . HIS A 1 104 ? -16.766 22.578 9.266 1 95.5 104 HIS A CA 1
ATOM 816 C C . HIS A 1 104 ? -15.516 21.703 9.211 1 95.5 104 HIS A C 1
ATOM 818 O O . HIS A 1 104 ? -14.594 21.859 10.016 1 95.5 104 HIS A O 1
ATOM 824 N N . PRO A 1 105 ? -15.438 20.828 8.18 1 97.12 105 PRO A N 1
ATOM 825 C CA . PRO A 1 105 ? -14.25 19.984 8.039 1 97.12 105 PRO A CA 1
ATOM 826 C C . PRO A 1 105 ? -12.992 20.781 7.715 1 97.12 105 PRO A C 1
ATOM 828 O O . PRO A 1 105 ? -13.062 22 7.492 1 97.12 105 PRO A O 1
ATOM 831 N N . LEU A 1 106 ? -11.844 20.172 7.793 1 97.81 106 LEU A N 1
ATOM 832 C CA . LEU A 1 106 ? -10.555 20.828 7.574 1 97.81 106 LEU A CA 1
ATOM 833 C C . LEU A 1 106 ? -10.492 21.453 6.184 1 97.81 106 LEU A C 1
ATOM 835 O O . LEU A 1 106 ? -9.984 22.562 6.016 1 97.81 106 LEU A O 1
ATOM 839 N N . GLU A 1 107 ? -11 20.719 5.168 1 97.31 107 GLU A N 1
ATOM 840 C CA . GLU A 1 107 ? -11.008 21.234 3.799 1 97.31 107 GLU A CA 1
ATOM 841 C C . GLU A 1 107 ? -11.727 22.578 3.715 1 97.31 107 GLU A C 1
ATOM 843 O O . GLU A 1 107 ? -11.266 23.484 3.027 1 97.31 107 GLU A O 1
ATOM 848 N N . SER A 1 108 ? -12.906 22.656 4.312 1 96.88 108 SER A N 1
ATOM 849 C CA . SER A 1 108 ? -13.68 23.891 4.297 1 96.88 108 SER A CA 1
ATOM 850 C C . SER A 1 108 ? -12.891 25.047 4.926 1 96.88 108 SER A C 1
ATOM 852 O O . SER A 1 108 ? -12.961 26.188 4.461 1 96.88 108 SER A O 1
ATOM 854 N N . ARG A 1 109 ? -12.164 24.781 5.945 1 94.69 109 ARG A N 1
ATOM 855 C CA . ARG A 1 109 ? -11.375 25.781 6.656 1 94.69 109 ARG A CA 1
ATOM 856 C C . ARG A 1 109 ? -10.188 26.234 5.82 1 94.69 109 ARG A C 1
ATOM 858 O O . ARG A 1 109 ? -9.82 27.422 5.852 1 94.69 109 ARG A O 1
ATOM 865 N N . MET A 1 110 ? -9.617 25.344 5.062 1 95.31 110 MET A N 1
ATOM 866 C CA . MET A 1 110 ? -8.383 25.641 4.344 1 95.31 110 MET A CA 1
ATOM 867 C C . MET A 1 110 ? -8.68 26.062 2.912 1 95.31 110 MET A C 1
ATOM 869 O O . MET A 1 110 ? -7.965 26.906 2.348 1 95.31 110 MET A O 1
ATOM 873 N N . TYR A 1 111 ? -9.781 25.469 2.312 1 94.25 111 TYR A N 1
ATOM 874 C CA . TYR A 1 111 ? -10.016 25.688 0.891 1 94.25 111 TYR A CA 1
ATOM 875 C C . TYR A 1 111 ? -11.406 26.25 0.649 1 94.25 111 TYR A C 1
ATOM 877 O O . TYR A 1 111 ? -11.789 26.516 -0.494 1 94.25 111 TYR A O 1
ATOM 885 N N . SER A 1 112 ? -12.164 26.422 1.639 1 94.19 112 SER A N 1
ATOM 886 C CA . SER A 1 112 ? -13.539 26.891 1.519 1 94.19 112 SER A CA 1
ATOM 887 C C . SER A 1 112 ? -14.352 26.016 0.576 1 94.19 112 SER A C 1
ATOM 889 O O . SER A 1 112 ? -15.102 26.531 -0.263 1 94.19 112 SER A O 1
ATOM 891 N N . SER A 1 113 ? -14.078 24.766 0.604 1 93 113 SER A N 1
ATOM 892 C CA . SER A 1 113 ? -14.781 23.766 -0.199 1 93 113 SER A CA 1
ATOM 893 C C . SER A 1 113 ? -15.055 22.5 0.609 1 93 113 SER A C 1
ATOM 895 O O . SER A 1 113 ? -14.469 22.297 1.674 1 93 113 SER A O 1
ATOM 897 N N . ARG A 1 114 ? -16.047 21.688 0.121 1 92.56 114 ARG A N 1
ATOM 898 C CA . ARG A 1 114 ? -16.375 20.406 0.725 1 92.56 114 ARG A CA 1
ATOM 899 C C . ARG A 1 114 ? -16.578 19.328 -0.343 1 92.56 114 ARG A C 1
ATOM 901 O O . ARG A 1 114 ? -17.594 18.625 -0.343 1 92.56 114 ARG A O 1
ATOM 908 N N . GLN A 1 115 ? -15.625 19.281 -1.239 1 95.75 115 GLN A N 1
ATOM 909 C CA . GLN A 1 115 ? -15.805 18.422 -2.404 1 95.75 115 GLN A CA 1
ATOM 910 C C . GLN A 1 115 ? -14.719 17.344 -2.469 1 95.75 115 GLN A C 1
ATOM 912 O O . GLN A 1 115 ? -14.508 16.734 -3.516 1 95.75 115 GLN A O 1
ATOM 917 N N . ALA A 1 116 ? -14.086 17.188 -1.369 1 96.12 116 ALA A N 1
ATOM 918 C CA . ALA A 1 116 ? -12.938 16.281 -1.401 1 96.12 116 ALA A CA 1
ATOM 919 C C . ALA A 1 116 ? -13.375 14.867 -1.756 1 96.12 116 ALA A C 1
ATOM 921 O O . ALA A 1 116 ? -12.633 14.125 -2.4 1 96.12 116 ALA A O 1
ATOM 922 N N . GLY A 1 117 ? -14.609 14.484 -1.396 1 96.5 117 GLY A N 1
ATOM 923 C CA . GLY A 1 117 ? -15.125 13.156 -1.684 1 96.5 117 GLY A CA 1
ATOM 924 C C . GLY A 1 117 ? -15.289 12.883 -3.168 1 96.5 117 GLY A C 1
ATOM 925 O O . GLY A 1 117 ? -15.281 11.734 -3.598 1 96.5 117 GLY A O 1
ATOM 926 N N . GLU A 1 118 ? -15.336 13.945 -3.922 1 96.62 118 GLU A N 1
ATOM 927 C CA . GLU A 1 118 ? -15.461 13.828 -5.371 1 96.62 118 GLU A CA 1
ATOM 928 C C . GLU A 1 118 ? -14.156 14.188 -6.07 1 96.62 118 GLU A C 1
ATOM 930 O O . GLU A 1 118 ? -13.789 13.57 -7.07 1 96.62 118 GLU A O 1
ATOM 935 N N . ARG A 1 119 ? -13.492 15.086 -5.539 1 97.69 119 ARG A N 1
ATOM 936 C CA . ARG A 1 119 ? -12.32 15.641 -6.211 1 97.69 119 ARG A CA 1
ATOM 937 C C . ARG A 1 119 ? -11.148 14.672 -6.137 1 97.69 119 ARG A C 1
ATOM 939 O O . ARG A 1 119 ? -10.398 14.516 -7.105 1 97.69 119 ARG A O 1
ATOM 946 N N . LEU A 1 120 ? -10.961 14.062 -4.969 1 98.19 120 LEU A N 1
ATOM 947 C CA . LEU A 1 120 ? -9.828 13.164 -4.844 1 98.19 120 LEU A CA 1
ATOM 948 C C . LEU A 1 120 ? -9.992 11.945 -5.75 1 98.19 120 LEU A C 1
ATOM 950 O O . LEU A 1 120 ? -9.086 11.602 -6.512 1 98.19 120 LEU A O 1
ATOM 954 N N . PRO A 1 121 ? -11.164 11.258 -5.773 1 98.25 121 PRO A N 1
ATOM 955 C CA . PRO A 1 121 ? -11.367 10.164 -6.73 1 98.25 121 PRO A CA 1
ATOM 956 C C . PRO A 1 121 ? -11.219 10.625 -8.18 1 98.25 121 PRO A C 1
ATOM 958 O O . PRO A 1 121 ? -10.68 9.891 -9.008 1 98.25 121 PRO A O 1
ATOM 961 N N . SER A 1 122 ? -11.664 11.789 -8.469 1 98.25 122 SER A N 1
ATOM 962 C CA . SER A 1 122 ? -11.5 12.312 -9.82 1 98.25 122 SER A CA 1
ATOM 963 C C . SER A 1 122 ? -10.023 12.5 -10.164 1 98.25 122 SER A C 1
ATOM 965 O O . SER A 1 122 ? -9.609 12.242 -11.297 1 98.25 122 SER A O 1
ATOM 967 N N . ALA A 1 123 ? -9.266 13.008 -9.227 1 98.25 123 ALA A N 1
ATOM 968 C CA . ALA A 1 123 ? -7.824 13.18 -9.422 1 98.25 123 ALA A CA 1
ATOM 969 C C . ALA A 1 123 ? -7.145 11.828 -9.648 1 98.25 123 ALA A C 1
ATOM 971 O O . ALA A 1 123 ? -6.238 11.711 -10.477 1 98.25 123 ALA A O 1
ATOM 972 N N . ILE A 1 124 ? -7.578 10.805 -8.914 1 98.38 124 ILE A N 1
ATOM 973 C CA . ILE A 1 124 ? -7.035 9.461 -9.062 1 98.38 124 ILE A CA 1
ATOM 974 C C . ILE A 1 124 ? -7.336 8.93 -10.461 1 98.38 124 ILE A C 1
ATOM 976 O O . ILE A 1 124 ? -6.449 8.398 -11.133 1 98.38 124 ILE A O 1
ATOM 980 N N . LYS A 1 125 ? -8.555 9.086 -10.867 1 98.19 125 LYS A N 1
ATOM 981 C CA . LYS A 1 125 ? -8.953 8.633 -12.195 1 98.19 125 LYS A CA 1
ATOM 982 C C . LYS A 1 125 ? -8.117 9.312 -13.281 1 98.19 125 LYS A C 1
ATOM 984 O O . LYS A 1 125 ? -7.625 8.648 -14.195 1 98.19 125 LYS A O 1
ATOM 989 N N . LYS A 1 126 ? -8.016 10.609 -13.156 1 98.06 126 LYS A N 1
ATOM 990 C CA . LYS A 1 126 ? -7.238 11.367 -14.133 1 98.06 126 LYS A CA 1
ATOM 991 C C . LYS A 1 126 ? -5.793 10.883 -14.188 1 98.06 126 LYS A C 1
ATOM 993 O O . LYS A 1 126 ? -5.234 10.695 -15.273 1 98.06 126 LYS A O 1
ATOM 998 N N . LEU A 1 127 ? -5.168 10.719 -13.047 1 97.5 127 LEU A N 1
ATOM 999 C CA . LEU A 1 127 ? -3.791 10.242 -12.969 1 97.5 127 LEU A CA 1
ATOM 1000 C C . LEU A 1 127 ? -3.646 8.875 -13.633 1 97.5 127 LEU A C 1
ATOM 1002 O O . LEU A 1 127 ? -2.691 8.648 -14.375 1 97.5 127 LEU A O 1
ATOM 1006 N N . LEU A 1 128 ? -4.594 7.965 -13.383 1 96.88 128 LEU A N 1
ATOM 1007 C CA . LEU A 1 128 ? -4.543 6.609 -13.922 1 96.88 128 LEU A CA 1
ATOM 1008 C C . LEU A 1 128 ? -4.809 6.609 -15.422 1 96.88 128 LEU A C 1
ATOM 1010 O O . LEU A 1 128 ? -4.285 5.762 -16.156 1 96.88 128 LEU A O 1
ATOM 1014 N N . ASP A 1 129 ? -5.602 7.578 -15.875 1 97.31 129 ASP A N 1
ATOM 1015 C CA . ASP A 1 129 ? -5.867 7.707 -17.297 1 97.31 129 ASP A CA 1
ATOM 1016 C C . ASP A 1 129 ? -4.637 8.234 -18.047 1 97.31 129 ASP A C 1
ATOM 1018 O O . ASP A 1 129 ? -4.324 7.773 -19.141 1 97.31 129 ASP A O 1
ATOM 1022 N N . GLU A 1 130 ? -3.93 9.18 -17.5 1 95.19 130 GLU A N 1
ATOM 1023 C CA . GLU A 1 130 ? -2.809 9.844 -18.156 1 95.19 130 GLU A CA 1
ATOM 1024 C C . GLU A 1 130 ? -1.518 9.047 -17.984 1 95.19 130 GLU A C 1
ATOM 1026 O O . GLU A 1 130 ? -0.747 8.891 -18.938 1 95.19 130 GLU A O 1
ATOM 1031 N N . GLN A 1 131 ? -1.235 8.508 -16.797 1 93 131 GLN A N 1
ATOM 1032 C CA . GLN A 1 131 ? -0.078 7.707 -16.422 1 93 131 GLN A CA 1
ATOM 1033 C C . GLN A 1 131 ? 1.223 8.367 -16.859 1 93 131 GLN A C 1
ATOM 1035 O O . GLN A 1 131 ? 2.062 7.73 -17.5 1 93 131 GLN A O 1
ATOM 1040 N N . MET A 1 132 ? 1.368 9.633 -16.562 1 90.38 132 MET A N 1
ATOM 1041 C CA . MET A 1 132 ? 2.611 10.344 -16.859 1 90.38 132 MET A CA 1
ATOM 1042 C C . MET A 1 132 ? 3.744 9.836 -15.961 1 90.38 132 MET A C 1
ATOM 1044 O O . MET A 1 132 ? 3.586 9.727 -14.75 1 90.38 132 MET A O 1
ATOM 1048 N N . PRO A 1 133 ? 4.906 9.539 -16.484 1 86.56 133 PRO A N 1
ATOM 1049 C CA . PRO A 1 133 ? 6.008 8.961 -15.719 1 86.56 133 PRO A CA 1
ATOM 1050 C C . PRO A 1 133 ? 6.414 9.82 -14.531 1 86.56 133 PRO A C 1
ATOM 1052 O O . PRO A 1 133 ? 6.816 9.297 -13.484 1 86.56 133 PRO A O 1
ATOM 1055 N N . GLY A 1 134 ? 6.258 11.109 -14.562 1 86.62 134 GLY A N 1
ATOM 1056 C CA . GLY A 1 134 ? 6.66 12.008 -13.492 1 86.62 134 GLY A CA 1
ATOM 1057 C C . GLY A 1 134 ? 5.68 12.039 -12.336 1 86.62 134 GLY A C 1
ATOM 1058 O O . GLY A 1 134 ? 5.934 12.688 -11.32 1 86.62 134 GLY A O 1
ATOM 1059 N N . THR A 1 135 ? 4.59 11.188 -12.453 1 91.81 135 THR A N 1
ATOM 1060 C CA . THR A 1 135 ? 3.566 11.281 -11.422 1 91.81 135 THR A CA 1
ATOM 1061 C C . THR A 1 135 ? 3.477 9.977 -10.633 1 91.81 135 THR A C 1
ATOM 1063 O O . THR A 1 135 ? 2.49 9.734 -9.93 1 91.81 135 THR A O 1
ATOM 1066 N N . ARG A 1 136 ? 4.508 9.156 -10.742 1 92.81 136 ARG A N 1
ATOM 1067 C CA . ARG A 1 136 ? 4.492 7.863 -10.062 1 92.81 136 ARG A CA 1
ATOM 1068 C C . ARG A 1 136 ? 4.496 8.039 -8.555 1 92.81 136 ARG A C 1
ATOM 1070 O O . ARG A 1 136 ? 3.832 7.293 -7.832 1 92.81 136 ARG A O 1
ATOM 1077 N N . ASP A 1 137 ? 5.254 9.031 -8.141 1 93.25 137 ASP A N 1
ATOM 1078 C CA . ASP A 1 137 ? 5.297 9.297 -6.703 1 93.25 137 ASP A CA 1
ATOM 1079 C C . ASP A 1 137 ? 3.938 9.766 -6.188 1 93.25 137 ASP A C 1
ATOM 1081 O O . ASP A 1 137 ? 3.506 9.375 -5.102 1 93.25 137 ASP A O 1
ATOM 1085 N N . LEU A 1 138 ? 3.287 10.57 -6.965 1 96 138 LEU A N 1
ATOM 1086 C CA . LEU A 1 138 ? 1.951 11.031 -6.602 1 96 138 LEU A CA 1
ATOM 1087 C C . LEU A 1 138 ? 0.955 9.875 -6.617 1 96 138 LEU A C 1
ATOM 1089 O O . LEU A 1 138 ? 0.042 9.828 -5.789 1 96 138 LEU A O 1
ATOM 1093 N N . ALA A 1 139 ? 1.158 8.945 -7.492 1 96.94 139 ALA A N 1
ATOM 1094 C CA . ALA A 1 139 ? 0.33 7.742 -7.516 1 96.94 139 ALA A CA 1
ATOM 1095 C C . ALA A 1 139 ? 0.44 6.973 -6.203 1 96.94 139 ALA A C 1
ATOM 1097 O O . ALA A 1 139 ? -0.556 6.449 -5.699 1 96.94 139 ALA A O 1
ATOM 1098 N N . ASN A 1 140 ? 1.602 6.91 -5.719 1 96.06 140 ASN A N 1
ATOM 1099 C CA . ASN A 1 140 ? 1.819 6.25 -4.438 1 96.06 140 ASN A CA 1
ATOM 1100 C C . ASN A 1 140 ? 1.101 6.973 -3.303 1 96.06 140 ASN A C 1
ATOM 1102 O O . ASN A 1 140 ? 0.618 6.34 -2.363 1 96.06 140 ASN A O 1
ATOM 1106 N N . VAL A 1 141 ? 1.049 8.297 -3.363 1 97.5 141 VAL A N 1
ATOM 1107 C CA . VAL A 1 141 ? 0.317 9.078 -2.373 1 97.5 141 VAL A CA 1
ATOM 1108 C C . VAL A 1 141 ? -1.162 8.703 -2.406 1 97.5 141 VAL A C 1
ATOM 1110 O O . VAL A 1 141 ? -1.76 8.422 -1.364 1 97.5 141 VAL A O 1
ATOM 1113 N N . TYR A 1 142 ? -1.72 8.695 -3.588 1 98.62 142 TYR A N 1
ATOM 1114 C CA . TYR A 1 142 ? -3.129 8.352 -3.736 1 98.62 142 TYR A CA 1
ATOM 1115 C C . TYR A 1 142 ? -3.389 6.918 -3.291 1 98.62 142 TYR A C 1
ATOM 1117 O O . TYR A 1 142 ? -4.426 6.625 -2.693 1 98.62 142 TYR A O 1
ATOM 1125 N N . LEU A 1 143 ? -2.453 6.02 -3.578 1 98 143 LEU A N 1
ATOM 1126 C CA . LEU A 1 143 ? -2.559 4.641 -3.115 1 98 143 LEU A CA 1
ATOM 1127 C C . LEU A 1 143 ? -2.619 4.582 -1.593 1 98 143 LEU A C 1
ATOM 1129 O O . LEU A 1 143 ? -3.451 3.867 -1.028 1 98 143 LEU A O 1
ATOM 1133 N N . GLN A 1 144 ? -1.759 5.336 -0.962 1 97.88 144 GLN A N 1
ATOM 1134 C CA . GLN A 1 144 ? -1.746 5.363 0.497 1 97.88 144 GLN A CA 1
ATOM 1135 C C . GLN A 1 144 ? -3.076 5.867 1.05 1 97.88 144 GLN A C 1
ATOM 1137 O O . GLN A 1 144 ? -3.564 5.363 2.064 1 97.88 144 GLN A O 1
ATOM 1142 N N . CYS A 1 145 ? -3.66 6.801 0.369 1 98.56 145 CYS A N 1
ATOM 1143 C CA . CYS A 1 145 ? -4.973 7.277 0.789 1 98.56 145 CYS A CA 1
ATOM 1144 C C . CYS A 1 145 ? -5.996 6.148 0.77 1 98.56 145 CYS A C 1
ATOM 1146 O O . CYS A 1 145 ? -6.758 5.977 1.724 1 98.56 145 CYS A O 1
ATOM 1148 N N . LEU A 1 146 ? -5.957 5.371 -0.262 1 97.88 146 LEU A N 1
ATOM 1149 C CA . LEU A 1 146 ? -6.918 4.281 -0.396 1 97.88 146 LEU A CA 1
ATOM 1150 C C . LEU A 1 146 ? -6.633 3.18 0.619 1 97.88 146 LEU A C 1
ATOM 1152 O O . LEU A 1 146 ? -7.559 2.621 1.212 1 97.88 146 LEU A O 1
ATOM 1156 N N . ILE A 1 147 ? -5.371 2.928 0.823 1 96.81 147 ILE A N 1
ATOM 1157 C CA . ILE A 1 147 ? -4.953 1.919 1.791 1 96.81 147 ILE A CA 1
ATOM 1158 C C . ILE A 1 147 ? -5.457 2.297 3.182 1 96.81 147 ILE A C 1
ATOM 1160 O O . ILE A 1 147 ? -5.938 1.439 3.928 1 96.81 147 ILE A O 1
ATOM 1164 N N . LEU A 1 148 ? -5.449 3.566 3.455 1 96.5 148 LEU A N 1
ATOM 1165 C CA . LEU A 1 148 ? -5.715 4.055 4.801 1 96.5 148 LEU A CA 1
ATOM 1166 C C . LEU A 1 148 ? -7.203 4.328 5 1 96.5 148 LEU A C 1
ATOM 1168 O O . LEU A 1 148 ? -7.617 4.82 6.051 1 96.5 148 LEU A O 1
ATOM 1172 N N . GLY A 1 149 ? -7.977 4.07 3.945 1 94.88 149 GLY A N 1
ATOM 1173 C CA . GLY A 1 149 ? -9.406 3.992 4.184 1 94.88 149 GLY A CA 1
ATOM 1174 C C . GLY A 1 149 ? -10.188 5.102 3.498 1 94.88 149 GLY A C 1
ATOM 1175 O O . GLY A 1 149 ? -11.383 5.266 3.742 1 94.88 149 GLY A O 1
ATOM 1176 N N . PHE A 1 150 ? -9.523 5.914 2.633 1 97.88 150 PHE A N 1
ATOM 1177 C CA . PHE A 1 150 ? -10.289 6.93 1.92 1 97.88 150 PHE A CA 1
ATOM 1178 C C . PHE A 1 150 ? -11.32 6.289 0.998 1 97.88 150 PHE A C 1
ATOM 1180 O O . PHE A 1 150 ? -10.984 5.398 0.213 1 97.88 150 PHE A O 1
ATOM 1187 N N . GLN A 1 151 ? -12.586 6.742 1.017 1 95.75 151 GLN A N 1
ATOM 1188 C CA . GLN A 1 151 ? -13.641 6.191 0.171 1 95.75 151 GLN A CA 1
ATOM 1189 C C . GLN A 1 151 ? -14.281 7.281 -0.683 1 95.75 151 GLN A C 1
ATOM 1191 O O . GLN A 1 151 ? -14.383 7.141 -1.903 1 95.75 151 GLN A O 1
ATOM 1196 N N . GLY A 1 152 ? -14.664 8.406 -0.038 1 95.81 152 GLY A N 1
ATOM 1197 C CA . GLY A 1 152 ? -15.367 9.445 -0.785 1 95.81 152 GLY A CA 1
ATOM 1198 C C . GLY A 1 152 ? -16.562 8.914 -1.559 1 95.81 152 GLY A C 1
ATOM 1199 O O . GLY A 1 152 ? -17.422 8.227 -0.997 1 95.81 152 GLY A O 1
ATOM 1200 N N . ARG A 1 153 ? -16.609 9.156 -2.816 1 95.12 153 ARG A N 1
ATOM 1201 C CA . ARG A 1 153 ? -17.734 8.742 -3.646 1 95.12 153 ARG A CA 1
ATOM 1202 C C . ARG A 1 153 ? -17.703 7.246 -3.924 1 95.12 153 ARG A C 1
ATOM 1204 O O . ARG A 1 153 ? -18.625 6.691 -4.523 1 95.12 153 ARG A O 1
ATOM 1211 N N . LEU A 1 154 ? -16.656 6.625 -3.531 1 94.06 154 LEU A N 1
ATOM 1212 C CA . LEU A 1 154 ? -16.516 5.191 -3.77 1 94.06 154 LEU A CA 1
ATOM 1213 C C . LEU A 1 154 ? -17.156 4.383 -2.654 1 94.06 154 LEU A C 1
ATOM 1215 O O . LEU A 1 154 ? -17.094 3.152 -2.65 1 94.06 154 LEU A O 1
ATOM 1219 N N . ARG A 1 155 ? -17.797 5.082 -1.82 1 91.31 155 ARG A N 1
ATOM 1220 C CA . ARG A 1 155 ? -18.469 4.41 -0.715 1 91.31 155 ARG A CA 1
ATOM 1221 C C . ARG A 1 155 ? -19.672 3.613 -1.212 1 91.31 155 ARG A C 1
ATOM 1223 O O . ARG A 1 155 ? -20.438 4.102 -2.037 1 91.31 155 ARG A O 1
ATOM 1230 N N . GLY A 1 156 ? -19.828 2.348 -0.739 1 85 156 GLY A N 1
ATOM 1231 C CA . GLY A 1 156 ? -20.922 1.493 -1.173 1 85 156 GLY A CA 1
ATOM 1232 C C . GLY A 1 156 ? -20.469 0.356 -2.07 1 85 156 GLY A C 1
ATOM 1233 O O . GLY A 1 156 ? -19.297 0.274 -2.434 1 85 156 GLY A O 1
ATOM 1234 N N . GLU A 1 157 ? -21.328 -0.521 -2.482 1 80.19 157 GLU A N 1
ATOM 1235 C CA . GLU A 1 157 ? -21 -1.787 -3.131 1 80.19 157 GLU A CA 1
ATOM 1236 C C . GLU A 1 157 ? -20.328 -1.556 -4.48 1 80.19 157 GLU A C 1
ATOM 1238 O O . GLU A 1 157 ? -19.234 -2.074 -4.734 1 80.19 157 GLU A O 1
ATOM 1243 N N . PRO A 1 158 ? -20.938 -0.766 -5.391 1 82.56 158 PRO A N 1
ATOM 1244 C CA . PRO A 1 158 ? -20.25 -0.556 -6.668 1 82.56 158 PRO A CA 1
ATOM 1245 C C . PRO A 1 158 ? -18.906 0.174 -6.508 1 82.56 158 PRO A C 1
ATOM 1247 O O . PRO A 1 158 ? -17.969 -0.091 -7.254 1 82.56 158 PRO A O 1
ATOM 1250 N N . GLY A 1 159 ? -18.844 1.026 -5.562 1 89.06 159 GLY A N 1
ATOM 1251 C CA . GLY A 1 159 ? -17.641 1.802 -5.332 1 89.06 159 GLY A CA 1
ATOM 1252 C C . GLY A 1 159 ? -16.5 0.975 -4.773 1 89.06 159 GLY A C 1
ATOM 1253 O O . GLY A 1 159 ? -15.328 1.258 -5.047 1 89.06 159 GLY A O 1
ATOM 1254 N N . GLN A 1 160 ? -16.844 -0.082 -4.066 1 88.06 160 GLN A N 1
ATOM 1255 C CA . GLN A 1 160 ? -15.836 -0.928 -3.451 1 88.06 160 GLN A CA 1
ATOM 1256 C C . GLN A 1 160 ? -15.031 -1.687 -4.508 1 88.06 160 GLN A C 1
ATOM 1258 O O . GLN A 1 160 ? -13.828 -1.883 -4.359 1 88.06 160 GLN A O 1
ATOM 1263 N N . LEU A 1 161 ? -15.734 -2.16 -5.52 1 88.75 161 LEU A N 1
ATOM 1264 C CA . LEU A 1 161 ? -15.039 -2.832 -6.617 1 88.75 161 LEU A CA 1
ATOM 1265 C C . LEU A 1 161 ? -14.078 -1.878 -7.316 1 88.75 161 LEU A C 1
ATOM 1267 O O . LEU A 1 161 ? -12.953 -2.258 -7.648 1 88.75 161 LEU A O 1
ATOM 1271 N N . GLN A 1 162 ? -14.547 -0.67 -7.531 1 94.12 162 GLN A N 1
ATOM 1272 C CA . GLN A 1 162 ? -13.695 0.339 -8.148 1 94.12 162 GLN A CA 1
ATOM 1273 C C . GLN A 1 162 ? -12.508 0.681 -7.254 1 94.12 162 GLN A C 1
ATOM 1275 O O . GLN A 1 162 ? -11.398 0.887 -7.738 1 94.12 162 GLN A O 1
ATOM 1280 N N . HIS A 1 163 ? -12.797 0.798 -5.957 1 95.5 163 HIS A N 1
ATOM 1281 C CA . HIS A 1 163 ? -11.766 1.048 -4.961 1 95.5 163 HIS A CA 1
ATOM 1282 C C . HIS A 1 163 ? -10.648 0.016 -5.059 1 95.5 163 HIS A C 1
ATOM 1284 O O . HIS A 1 163 ? -9.469 0.373 -5.07 1 95.5 163 HIS A O 1
ATOM 1290 N N . GLU A 1 164 ? -10.961 -1.274 -5.207 1 92.62 164 GLU A N 1
ATOM 1291 C CA . GLU A 1 164 ? -10 -2.363 -5.328 1 92.62 164 GLU A CA 1
ATOM 1292 C C . GLU A 1 164 ? -9.219 -2.268 -6.637 1 92.62 164 GLU A C 1
ATOM 1294 O O . GLU A 1 164 ? -8 -2.443 -6.656 1 92.62 164 GLU A O 1
ATOM 1299 N N . LYS A 1 165 ? -9.914 -1.991 -7.691 1 94.5 165 LYS A N 1
ATOM 1300 C CA . LYS A 1 165 ? -9.281 -1.862 -9 1 94.5 165 LYS A CA 1
ATOM 1301 C C . LYS A 1 165 ? -8.258 -0.729 -9.008 1 94.5 165 LYS A C 1
ATOM 1303 O O . LYS A 1 165 ? -7.168 -0.872 -9.562 1 94.5 165 LYS A O 1
ATOM 1308 N N . TRP A 1 166 ? -8.609 0.4 -8.406 1 97.25 166 TRP A N 1
ATOM 1309 C CA . TRP A 1 166 ? -7.719 1.556 -8.375 1 97.25 166 TRP A CA 1
ATOM 1310 C C . TRP A 1 166 ? -6.496 1.278 -7.512 1 97.25 166 TRP A C 1
ATOM 1312 O O . TRP A 1 166 ? -5.387 1.713 -7.836 1 97.25 166 TRP A O 1
ATOM 1322 N N . ARG A 1 167 ? -6.695 0.556 -6.387 1 97.25 167 ARG A N 1
ATOM 1323 C CA . ARG A 1 167 ? -5.539 0.209 -5.57 1 97.25 167 ARG A CA 1
ATOM 1324 C C . ARG A 1 167 ? -4.531 -0.61 -6.371 1 97.25 167 ARG A C 1
ATOM 1326 O O . ARG A 1 167 ? -3.336 -0.302 -6.379 1 97.25 167 ARG A O 1
ATOM 1333 N N . ALA A 1 168 ? -5.012 -1.589 -7.055 1 94.5 168 ALA A N 1
ATOM 1334 C CA . ALA A 1 168 ? -4.141 -2.445 -7.855 1 94.5 168 ALA A CA 1
ATOM 1335 C C . ALA A 1 168 ? -3.49 -1.658 -8.992 1 94.5 168 ALA A C 1
ATOM 1337 O O . ALA A 1 168 ? -2.297 -1.82 -9.258 1 94.5 168 ALA A O 1
ATOM 1338 N N . ALA A 1 169 ? -4.289 -0.817 -9.625 1 96.12 169 ALA A N 1
ATOM 1339 C CA . ALA A 1 169 ? -3.781 -0.026 -10.75 1 96.12 169 ALA A CA 1
ATOM 1340 C C . ALA A 1 169 ? -2.73 0.975 -10.281 1 96.12 169 ALA A C 1
ATOM 1342 O O . ALA A 1 169 ? -1.693 1.144 -10.922 1 96.12 169 ALA A O 1
ATOM 1343 N N . LEU A 1 170 ? -3.014 1.662 -9.195 1 97.38 170 LEU A N 1
ATOM 1344 C CA . LEU A 1 170 ? -2.061 2.617 -8.641 1 97.38 170 LEU A CA 1
ATOM 1345 C C . LEU A 1 170 ? -0.769 1.919 -8.227 1 97.38 170 LEU A C 1
ATOM 1347 O O . LEU A 1 170 ? 0.324 2.443 -8.453 1 97.38 170 LEU A O 1
ATOM 1351 N N . PHE A 1 171 ? -0.93 0.726 -7.629 1 95.38 171 PHE A N 1
ATOM 1352 C CA . PHE A 1 171 ? 0.233 -0.055 -7.227 1 95.38 171 PHE A CA 1
ATOM 1353 C C . PHE A 1 171 ? 1.104 -0.389 -8.43 1 95.38 171 PHE A C 1
ATOM 1355 O O . PHE A 1 171 ? 2.316 -0.165 -8.414 1 95.38 171 PHE A O 1
ATOM 1362 N N . THR A 1 172 ? 0.505 -0.87 -9.43 1 93.06 172 THR A N 1
ATOM 1363 C CA . THR A 1 172 ? 1.218 -1.27 -10.641 1 93.06 172 THR A CA 1
ATOM 1364 C C . THR A 1 172 ? 1.896 -0.068 -11.289 1 93.06 172 THR A C 1
ATOM 1366 O O . THR A 1 172 ? 3.07 -0.135 -11.656 1 93.06 172 THR A O 1
ATOM 1369 N N . PHE A 1 173 ? 1.184 1.01 -11.398 1 93.5 173 PHE A N 1
ATOM 1370 C CA . PHE A 1 173 ? 1.726 2.207 -12.023 1 93.5 173 PHE A CA 1
ATOM 1371 C C . PHE A 1 173 ? 2.871 2.783 -11.203 1 93.5 173 PHE A C 1
ATOM 1373 O O . PHE A 1 173 ? 3.904 3.17 -11.75 1 93.5 173 PHE A O 1
ATOM 1380 N N . ALA A 1 174 ? 2.697 2.859 -9.906 1 92.25 174 ALA A N 1
ATOM 1381 C CA . ALA A 1 174 ? 3.688 3.471 -9.023 1 92.25 174 ALA A CA 1
ATOM 1382 C C . ALA A 1 174 ? 5.008 2.709 -9.07 1 92.25 174 ALA A C 1
ATOM 1384 O O . ALA A 1 174 ? 6.082 3.307 -8.953 1 92.25 174 ALA A O 1
ATOM 1385 N N . TRP A 1 175 ? 4.922 1.403 -9.312 1 86 175 TRP A N 1
ATOM 1386 C CA . TRP A 1 175 ? 6.129 0.605 -9.148 1 86 175 TRP A CA 1
ATOM 1387 C C . TRP A 1 175 ? 6.547 -0.04 -10.461 1 86 175 TRP A C 1
ATOM 1389 O O . TRP A 1 175 ? 7.574 -0.719 -10.531 1 86 175 TRP A O 1
ATOM 1399 N N . GLN A 1 176 ? 5.711 0.121 -11.445 1 72.56 176 GLN A N 1
ATOM 1400 C CA . GLN A 1 176 ? 6.055 -0.46 -12.742 1 72.56 176 GLN A CA 1
ATOM 1401 C C . GLN A 1 176 ? 7.43 0.011 -13.203 1 72.56 176 GLN A C 1
ATOM 1403 O O . GLN A 1 176 ? 7.621 1.194 -13.492 1 72.56 176 GLN A O 1
ATOM 1408 N N . HIS A 1 177 ? 8.43 -0.012 -12.609 1 56.28 177 HIS A N 1
ATOM 1409 C CA . HIS A 1 177 ? 9.703 0.455 -13.148 1 56.28 177 HIS A CA 1
ATOM 1410 C C . HIS A 1 177 ? 9.945 -0.095 -14.547 1 56.28 177 HIS A C 1
ATOM 1412 O O . HIS A 1 177 ? 9.422 -1.158 -14.898 1 56.28 177 HIS A O 1
ATOM 1418 N N . ASP A 1 178 ? 10.578 0.692 -15.43 1 45.72 178 ASP A N 1
ATOM 1419 C CA . ASP A 1 178 ? 11.422 0.609 -16.625 1 45.72 178 ASP A CA 1
ATOM 1420 C C . ASP A 1 178 ? 12.406 -0.555 -16.516 1 45.72 178 ASP A C 1
ATOM 1422 O O . ASP A 1 178 ? 13.086 -0.713 -15.5 1 45.72 178 ASP A O 1
ATOM 1426 N N . PRO A 1 179 ? 12.289 -1.649 -17.172 1 43.09 179 PRO A N 1
ATOM 1427 C CA . PRO A 1 179 ? 13.242 -2.762 -17.25 1 43.09 179 PRO A CA 1
ATOM 1428 C C . PRO A 1 179 ? 14.625 -2.387 -16.734 1 43.09 179 PRO A C 1
ATOM 1430 O O . PRO A 1 179 ? 15.359 -3.248 -16.25 1 43.09 179 PRO A O 1
ATOM 1433 N N . ASP A 1 180 ? 15.203 -1.356 -16.969 1 38.81 180 ASP A N 1
ATOM 1434 C CA . ASP A 1 180 ? 16.609 -1.02 -16.844 1 38.81 180 ASP A CA 1
ATOM 1435 C C . ASP A 1 180 ? 17 -0.833 -15.375 1 38.81 180 ASP A C 1
ATOM 1437 O O . ASP A 1 180 ? 18.156 -1.021 -15 1 38.81 180 ASP A O 1
ATOM 1441 N N . TYR A 1 181 ? 16.141 -0.446 -14.484 1 39.44 181 TYR A N 1
ATOM 1442 C CA . TYR A 1 181 ? 16.641 0.055 -13.203 1 39.44 181 TYR A CA 1
ATOM 1443 C C . TYR A 1 181 ? 16.703 -1.061 -12.172 1 39.44 181 TYR A C 1
ATOM 1445 O O . TYR A 1 181 ? 17.547 -1.038 -11.273 1 39.44 181 TYR A O 1
ATOM 1453 N N . VAL A 1 182 ? 15.773 -1.937 -12 1 43.31 182 VAL A N 1
ATOM 1454 C CA . VAL A 1 182 ? 15.867 -3.025 -11.039 1 43.31 182 VAL A CA 1
ATOM 1455 C C . VAL A 1 182 ? 17.125 -3.857 -11.32 1 43.31 182 VAL A C 1
ATOM 1457 O O . VAL A 1 182 ? 17.797 -4.301 -10.391 1 43.31 182 VAL A O 1
ATOM 1460 N N . ASP A 1 183 ? 17.359 -4.184 -12.57 1 38.81 183 ASP A N 1
ATOM 1461 C CA . ASP A 1 183 ? 18.594 -4.871 -12.945 1 38.81 183 ASP A CA 1
ATOM 1462 C C . ASP A 1 183 ? 19.812 -4.125 -12.414 1 38.81 183 ASP A C 1
ATOM 1464 O O . ASP A 1 183 ? 20.781 -4.746 -11.969 1 38.81 183 ASP A O 1
ATOM 1468 N N . VAL A 1 184 ? 19.703 -2.861 -12.5 1 39.28 184 VAL A N 1
ATOM 1469 C CA . VAL A 1 184 ? 20.875 -2.107 -12.078 1 39.28 184 VAL A CA 1
ATOM 1470 C C . VAL A 1 184 ? 20.984 -2.133 -10.562 1 39.28 184 VAL A C 1
ATOM 1472 O O . VAL A 1 184 ? 22.078 -2.301 -10.016 1 39.28 184 VAL A O 1
ATOM 1475 N N . SER A 1 185 ? 19.891 -2.057 -9.852 1 38.25 185 SER A N 1
ATOM 1476 C CA . SER A 1 185 ? 19.969 -2.025 -8.391 1 38.25 185 SER A CA 1
ATOM 1477 C C . SER A 1 185 ? 20.281 -3.406 -7.828 1 38.25 185 SER A C 1
ATOM 1479 O O . SER A 1 185 ? 21.047 -3.533 -6.871 1 38.25 185 SER A O 1
ATOM 1481 N N . GLN A 1 186 ? 19.609 -4.426 -8.305 1 39.56 186 GLN A N 1
ATOM 1482 C CA . GLN A 1 186 ? 19.969 -5.789 -7.934 1 39.56 186 GLN A CA 1
ATOM 1483 C C . GLN A 1 186 ? 21.391 -6.133 -8.406 1 39.56 186 GLN A C 1
ATOM 1485 O O . GLN A 1 186 ? 22.141 -6.812 -7.707 1 39.56 186 GLN A O 1
ATOM 1490 N N . ARG A 1 187 ? 21.688 -5.898 -9.688 1 38.31 187 ARG A N 1
ATOM 1491 C CA . ARG A 1 187 ? 23.062 -6.082 -10.109 1 38.31 187 ARG A CA 1
ATOM 1492 C C . ARG A 1 187 ? 24.016 -5.285 -9.227 1 38.31 187 ARG A C 1
ATOM 1494 O O . ARG A 1 187 ? 25.141 -5.727 -8.945 1 38.31 187 ARG A O 1
ATOM 1501 N N . LEU A 1 188 ? 23.484 -4.121 -8.93 1 37.94 188 LEU A N 1
ATOM 1502 C CA . LEU A 1 188 ? 24.375 -3.359 -8.055 1 37.94 188 LEU A CA 1
ATOM 1503 C C . LEU A 1 188 ? 24.344 -3.92 -6.633 1 37.94 188 LEU A C 1
ATOM 1505 O O . LEU A 1 188 ? 25.359 -3.926 -5.945 1 37.94 188 LEU A O 1
ATOM 1509 N N . ALA A 1 189 ? 23.188 -4.398 -6.223 1 40.06 189 ALA A N 1
ATOM 1510 C CA . ALA A 1 189 ? 23.109 -5.07 -4.93 1 40.06 189 ALA A CA 1
ATOM 1511 C C . ALA A 1 189 ? 23.75 -6.445 -4.98 1 40.06 189 ALA A C 1
ATOM 1513 O 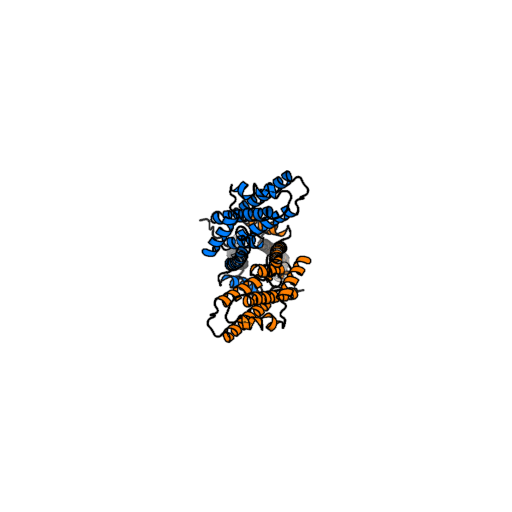O . ALA A 1 189 ? 24.422 -6.859 -4.035 1 40.06 189 ALA A O 1
ATOM 1514 N N . MET A 1 190 ? 23.422 -7.375 -5.988 1 36 190 MET A N 1
ATOM 1515 C CA . MET A 1 190 ? 24.125 -8.641 -6.188 1 36 190 MET A CA 1
ATOM 1516 C C . MET A 1 190 ? 25.594 -8.406 -6.5 1 36 190 MET A C 1
ATOM 1518 O O . MET A 1 190 ? 26.438 -9.219 -6.137 1 36 190 MET A O 1
ATOM 1522 N N . SER A 1 191 ? 25.781 -7.535 -7.496 1 35.34 191 SER A N 1
ATOM 1523 C CA . SER A 1 191 ? 27.203 -7.234 -7.707 1 35.34 191 SER A CA 1
ATOM 1524 C C . SER A 1 191 ? 27.844 -6.699 -6.438 1 35.34 191 SER A C 1
ATOM 1526 O O . SER A 1 191 ? 29.062 -6.762 -6.281 1 35.34 191 SER A O 1
ATOM 1528 N N . ALA A 1 192 ? 26.938 -6.145 -5.637 1 35.84 192 ALA A N 1
ATOM 1529 C CA . ALA A 1 192 ? 27.547 -5.652 -4.402 1 35.84 192 ALA A CA 1
ATOM 1530 C C . ALA A 1 192 ? 27.828 -6.797 -3.438 1 35.84 192 ALA A C 1
ATOM 1532 O O . ALA A 1 192 ? 28.594 -6.633 -2.48 1 35.84 192 ALA A O 1
ATOM 1533 N N . SER A 1 193 ? 26.938 -7.965 -3.545 1 33.66 193 SER A N 1
ATOM 1534 C CA . SER A 1 193 ? 27.422 -9.117 -2.791 1 33.66 193 SER A CA 1
ATOM 1535 C C . SER A 1 193 ? 28.578 -9.805 -3.518 1 33.66 193 SER A C 1
ATOM 1537 O O . SER A 1 193 ? 29.031 -10.867 -3.092 1 33.66 193 SER A O 1
ATOM 1539 N N . ALA A 1 194 ? 28.672 -9.828 -4.914 1 33 194 ALA A N 1
ATOM 1540 C CA . ALA A 1 194 ? 29.953 -10.352 -5.41 1 33 194 ALA A CA 1
ATOM 1541 C C . ALA A 1 194 ? 31.125 -9.773 -4.629 1 33 194 ALA A C 1
ATOM 1543 O O . ALA A 1 194 ? 31.141 -8.578 -4.32 1 33 194 ALA A O 1
ATOM 1544 N N . PRO A 1 195 ? 31.766 -10.617 -3.963 1 30.5 195 PRO A N 1
ATOM 1545 C CA . PRO A 1 195 ? 32.969 -9.945 -3.43 1 30.5 195 PRO A CA 1
ATOM 1546 C C . PRO A 1 195 ? 33.562 -8.938 -4.41 1 30.5 195 PRO A C 1
ATOM 1548 O O . PRO A 1 195 ? 33.469 -9.141 -5.625 1 30.5 195 PRO A O 1
ATOM 1551 N N . PRO A 1 196 ? 33.281 -7.633 -4.301 1 32.5 196 PRO A N 1
ATOM 1552 C CA . PRO A 1 196 ? 34 -6.848 -5.309 1 32.5 196 PRO A CA 1
ATOM 1553 C C . PRO A 1 196 ? 35.188 -7.613 -5.926 1 32.5 196 PRO A C 1
ATOM 1555 O O . PRO A 1 196 ? 36.031 -8.117 -5.207 1 32.5 196 PRO A O 1
ATOM 1558 N N . VAL A 1 197 ? 34.906 -8.555 -6.703 1 31.53 197 VAL A N 1
ATOM 1559 C CA . VAL A 1 197 ? 36.156 -8.93 -7.32 1 31.53 197 VAL A CA 1
ATOM 1560 C C . VAL A 1 197 ? 37.062 -7.703 -7.457 1 31.53 197 VAL A C 1
ATOM 1562 O O . VAL A 1 197 ? 36.688 -6.719 -8.094 1 31.53 197 VAL A O 1
ATOM 1565 N N . ARG A 1 198 ? 37.812 -7.613 -6.504 1 28.77 198 ARG A N 1
ATOM 1566 C CA . ARG A 1 198 ? 38.875 -6.617 -6.496 1 28.77 198 ARG A CA 1
ATOM 1567 C C . ARG A 1 198 ? 39.469 -6.426 -7.891 1 28.77 198 ARG A C 1
ATOM 1569 O O . ARG A 1 198 ? 40.25 -7.258 -8.367 1 28.77 198 ARG A O 1
ATOM 1576 N N . MET A 1 199 ? 38.594 -6.434 -8.914 1 30.78 199 MET A N 1
ATOM 1577 C CA . MET A 1 199 ? 39.531 -6.109 -9.984 1 30.78 199 MET A CA 1
ATOM 1578 C C . MET A 1 199 ? 40.65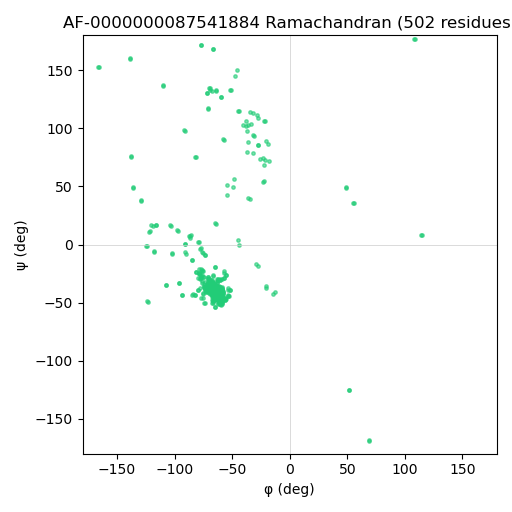6 -5.207 -9.484 1 30.78 199 MET A C 1
ATOM 1580 O O . MET A 1 199 ? 40.406 -4.281 -8.703 1 30.78 199 MET A O 1
ATOM 1584 N N . PRO A 1 200 ? 41.812 -5.809 -9.5 1 29.14 200 PRO A N 1
ATOM 1585 C CA . PRO A 1 200 ? 42.875 -4.957 -8.969 1 29.14 200 PRO A CA 1
ATOM 1586 C C . PRO A 1 200 ? 42.719 -3.488 -9.344 1 29.14 200 PRO A C 1
ATOM 1588 O O . PRO A 1 200 ? 42.469 -3.174 -10.516 1 29.14 200 PRO A O 1
ATOM 1591 N N . ALA A 1 201 ? 41.906 -2.854 -8.656 1 32.59 201 ALA A N 1
ATOM 1592 C CA . ALA A 1 201 ? 42.031 -1.409 -8.828 1 32.59 201 ALA A CA 1
ATOM 1593 C C 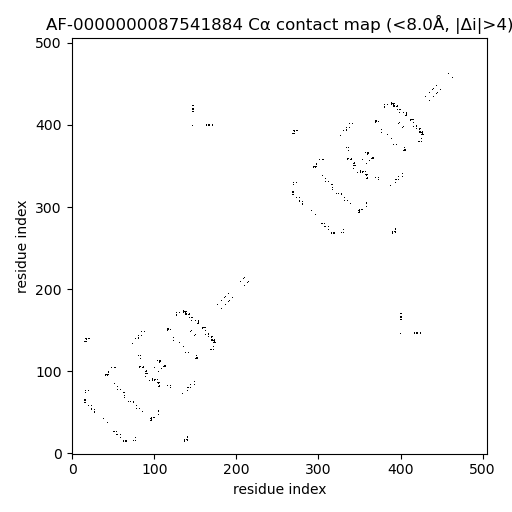. ALA A 1 201 ? 43.406 -1.047 -9.367 1 32.59 201 ALA A C 1
ATOM 1595 O O . ALA A 1 201 ? 44.438 -1.333 -8.727 1 32.59 201 ALA A O 1
ATOM 1596 N N . GLN A 1 202 ? 43.594 -1.324 -10.547 1 31.98 202 GLN A N 1
ATOM 1597 C CA . GLN A 1 202 ? 44.844 -0.738 -10.984 1 31.98 202 GLN A CA 1
ATOM 1598 C C . GLN A 1 202 ? 45.188 0.49 -10.148 1 31.98 202 GLN A C 1
ATOM 1600 O O . GLN A 1 202 ? 44.438 1.46 -10.109 1 31.98 202 GLN A O 1
ATOM 1605 N N . THR A 1 203 ? 45.625 0.151 -8.844 1 31.95 203 THR A N 1
ATOM 1606 C CA . THR A 1 203 ? 46.312 1.126 -8 1 31.95 203 THR A CA 1
ATOM 1607 C C . THR A 1 203 ? 46.969 2.223 -8.844 1 31.95 203 THR A C 1
ATOM 1609 O O . THR A 1 203 ? 47.969 1.989 -9.508 1 31.95 203 THR A O 1
ATOM 1612 N N . SER A 1 204 ? 46.188 2.809 -9.656 1 34 204 SER A N 1
ATOM 1613 C CA . SER A 1 204 ? 46.906 3.957 -10.188 1 34 204 SER A CA 1
ATOM 1614 C C . SER A 1 204 ? 47.844 4.566 -9.141 1 34 204 SER A C 1
ATOM 1616 O O . SER A 1 204 ? 47.5 4.566 -7.949 1 34 204 SER A O 1
ATOM 1618 N N . LEU A 1 205 ? 49.094 4.336 -9.227 1 35.19 205 LEU A N 1
ATOM 1619 C CA . LEU A 1 205 ? 50.125 4.871 -8.328 1 35.19 205 LEU A CA 1
ATOM 1620 C C . LEU A 1 205 ? 49.594 6.086 -7.574 1 35.19 205 LEU A C 1
ATOM 1622 O O . LEU A 1 205 ? 49.125 7.059 -8.18 1 35.19 205 LEU A O 1
ATOM 1626 N N . PRO A 1 206 ? 48.938 5.734 -6.43 1 40.47 206 PRO A N 1
ATOM 1627 C CA . PRO A 1 206 ? 48.375 6.895 -5.734 1 40.47 206 PRO A CA 1
ATOM 1628 C C . PRO A 1 206 ? 49.156 8.18 -6.004 1 40.47 206 PRO A C 1
ATOM 1630 O O . PRO A 1 206 ? 50.375 8.141 -6.176 1 40.47 206 PRO A O 1
ATOM 1633 N N . ASP A 1 207 ? 48.625 9.047 -6.723 1 45.22 207 ASP A N 1
ATOM 1634 C CA . ASP A 1 207 ? 49.281 10.273 -7.145 1 45.22 207 ASP A CA 1
ATOM 1635 C C . ASP A 1 207 ? 50.344 10.703 -6.125 1 45.22 207 ASP A C 1
ATOM 1637 O O . ASP A 1 207 ? 51.312 11.375 -6.473 1 45.22 207 ASP A O 1
ATOM 1641 N N . GLY A 1 208 ? 50.219 10.148 -4.926 1 43.75 208 GLY A N 1
ATOM 1642 C CA . GLY A 1 208 ? 51.156 10.445 -3.861 1 43.75 208 GLY A CA 1
ATOM 1643 C C . GLY A 1 208 ? 52.469 9.703 -4.012 1 43.75 208 GLY A C 1
ATOM 1644 O O . GLY A 1 208 ? 53.531 10.219 -3.646 1 43.75 208 GLY A O 1
ATOM 1645 N N . LEU A 1 209 ? 52.312 8.398 -4.504 1 48.53 209 LEU A N 1
ATOM 1646 C CA . LEU A 1 209 ? 53.531 7.621 -4.742 1 48.53 209 LEU A CA 1
ATOM 1647 C C . LEU A 1 209 ? 54.281 8.141 -5.961 1 48.53 209 LEU A C 1
ATOM 1649 O O . LEU A 1 209 ? 55.5 8.195 -5.957 1 48.53 209 LEU A O 1
ATOM 1653 N N . ARG A 1 210 ? 53.531 8.516 -7.031 1 53 210 ARG A N 1
ATOM 1654 C CA . ARG A 1 210 ? 54.156 9.234 -8.141 1 53 210 ARG A CA 1
ATOM 1655 C C . ARG A 1 210 ? 54.75 10.555 -7.68 1 53 210 ARG A C 1
ATOM 1657 O O . ARG A 1 210 ? 55.844 10.938 -8.117 1 53 210 ARG A O 1
ATOM 1664 N N . LEU A 1 211 ? 53.969 11.148 -6.812 1 55.91 211 LEU A N 1
ATOM 1665 C CA . LEU A 1 211 ? 54.469 12.375 -6.195 1 55.91 211 LEU A CA 1
ATOM 1666 C C . LEU A 1 211 ? 55.656 12.07 -5.266 1 55.91 211 LEU A C 1
ATOM 1668 O O . LEU A 1 211 ? 56.656 12.797 -5.262 1 55.91 211 LEU A O 1
ATOM 1672 N N . GLY A 1 212 ? 55.531 10.953 -4.543 1 56.69 212 GLY A N 1
ATOM 1673 C CA . GLY A 1 212 ? 56.625 10.516 -3.707 1 56.69 212 GLY A CA 1
ATOM 1674 C C . GLY A 1 212 ? 57.844 10.078 -4.508 1 56.69 212 GLY A C 1
ATOM 1675 O O . GLY A 1 212 ? 58.969 10.43 -4.164 1 56.69 212 GLY A O 1
ATOM 1676 N N . LEU A 1 213 ? 57.562 9.406 -5.629 1 64.06 213 LEU A N 1
ATOM 1677 C CA . LEU A 1 213 ? 58.625 9 -6.531 1 64.06 213 LEU A CA 1
ATOM 1678 C C . LEU A 1 213 ? 59.219 10.203 -7.258 1 64.06 213 LEU A C 1
ATOM 1680 O O . LEU A 1 213 ? 60.438 10.281 -7.449 1 64.06 213 LEU A O 1
ATOM 1684 N N . ALA A 1 214 ? 58.312 11.156 -7.656 1 65.44 214 ALA A N 1
ATOM 1685 C CA . ALA A 1 214 ? 58.781 12.414 -8.242 1 65.44 214 ALA A CA 1
ATOM 1686 C C . ALA A 1 214 ? 59.594 13.219 -7.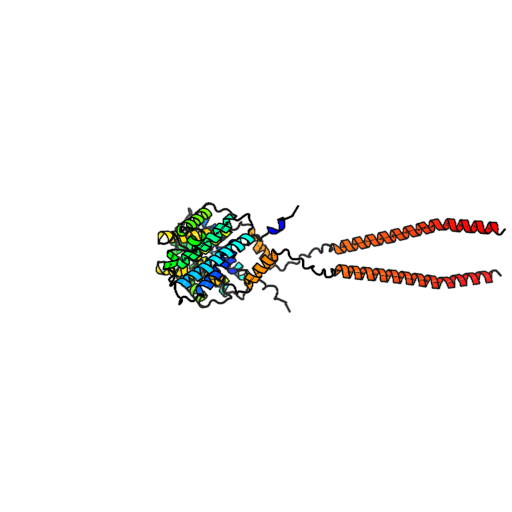242 1 65.44 214 ALA A C 1
ATOM 1688 O O . ALA A 1 214 ? 60.625 13.789 -7.594 1 65.44 214 ALA A O 1
ATOM 1689 N N . ILE A 1 215 ? 59.156 13.102 -6.016 1 65.75 215 ILE A N 1
ATOM 1690 C CA . ILE A 1 215 ? 59.875 13.789 -4.949 1 65.75 215 ILE A CA 1
ATOM 1691 C C . ILE A 1 215 ? 61.188 13.07 -4.664 1 65.75 215 ILE A C 1
ATOM 1693 O O . ILE A 1 215 ? 62.25 13.711 -4.527 1 65.75 215 ILE A O 1
ATOM 1697 N N . MET A 1 216 ? 61.219 11.766 -4.672 1 66.31 216 MET A N 1
ATOM 1698 C CA . MET A 1 216 ? 62.438 10.977 -4.473 1 66.31 216 MET A CA 1
ATOM 1699 C C . MET A 1 216 ? 63.406 11.172 -5.629 1 66.31 216 MET A C 1
ATOM 1701 O O . MET A 1 216 ? 64.625 11.336 -5.414 1 66.31 216 MET A O 1
ATOM 1705 N N . ALA A 1 217 ? 62.844 11.227 -6.859 1 71.38 217 ALA A N 1
ATOM 1706 C CA . ALA A 1 217 ? 63.656 11.5 -8.039 1 71.38 217 ALA A CA 1
ATOM 1707 C C . ALA A 1 217 ? 64.25 12.898 -7.98 1 71.38 217 ALA A C 1
ATOM 1709 O O . ALA A 1 217 ? 65.438 13.094 -8.297 1 71.38 217 ALA A O 1
ATOM 1710 N N . MET A 1 218 ? 63.5 13.836 -7.496 1 69.88 218 MET A N 1
ATOM 1711 C CA . MET A 1 218 ? 63.938 15.219 -7.363 1 69.88 218 MET A CA 1
ATOM 1712 C C . MET A 1 218 ? 65 15.344 -6.273 1 69.88 218 MET A C 1
ATOM 1714 O O . MET A 1 218 ? 66 16.047 -6.453 1 69.88 218 MET A O 1
ATOM 1718 N N . VAL A 1 219 ? 64.812 14.625 -5.207 1 70.38 219 VAL A N 1
ATOM 1719 C CA . VAL A 1 219 ? 65.75 14.633 -4.125 1 70.38 219 VAL A CA 1
ATOM 1720 C C . VAL A 1 219 ? 67.062 13.953 -4.586 1 70.38 219 VAL A C 1
ATOM 1722 O O . VAL A 1 219 ? 68.188 14.453 -4.328 1 70.38 219 VAL A O 1
ATOM 1725 N N . LEU A 1 220 ? 67.062 12.867 -5.316 1 72.56 220 LEU A N 1
ATOM 1726 C CA . LEU A 1 220 ? 68.188 12.188 -5.859 1 72.56 220 LEU A CA 1
ATOM 1727 C C . LEU A 1 220 ? 68.938 13.07 -6.875 1 72.56 220 LEU A C 1
ATOM 1729 O O . LEU A 1 220 ? 70.125 13.141 -6.887 1 72.56 220 LEU A O 1
ATOM 1733 N N . LEU A 1 221 ? 68.062 13.75 -7.664 1 72.31 221 LEU A N 1
ATOM 1734 C CA . LEU A 1 221 ? 68.625 14.688 -8.633 1 72.31 221 LEU A CA 1
ATOM 1735 C C . LEU A 1 221 ? 69.312 15.844 -7.93 1 72.31 221 LEU A C 1
ATOM 1737 O O . LEU A 1 221 ? 70.438 16.234 -8.32 1 72.31 221 LEU A O 1
ATOM 1741 N N . LEU A 1 222 ? 68.75 16.328 -6.883 1 70.88 222 LEU A N 1
ATOM 1742 C CA . LEU A 1 222 ? 69.312 17.453 -6.164 1 70.88 222 LEU A CA 1
ATOM 1743 C C . LEU A 1 222 ? 70.562 17.016 -5.398 1 70.88 222 LEU A C 1
ATOM 1745 O O . LEU A 1 222 ? 71.562 17.766 -5.344 1 70.88 222 LEU A O 1
ATOM 1749 N N . THR A 1 223 ? 70.562 15.844 -4.809 1 72.5 223 THR A N 1
ATOM 1750 C CA . THR A 1 223 ? 71.75 15.312 -4.141 1 72.5 223 THR A CA 1
ATOM 1751 C C . THR A 1 223 ? 72.875 15.008 -5.152 1 72.5 223 THR A C 1
ATOM 1753 O O . THR A 1 223 ? 74 15.25 -4.883 1 72.5 223 THR A O 1
ATOM 1756 N N . GLY A 1 224 ? 72.5 14.469 -6.297 1 72.06 224 GLY A N 1
ATOM 1757 C CA . GLY A 1 224 ? 73.438 14.273 -7.363 1 72.06 224 GLY A CA 1
ATOM 1758 C C . GLY A 1 224 ? 74.062 15.57 -7.859 1 72.06 224 GLY A C 1
ATOM 1759 O O . GLY A 1 224 ? 75.312 15.648 -8.039 1 72.06 224 GLY A O 1
ATOM 1760 N N . LEU A 1 225 ? 73.188 16.5 -8.047 1 71.12 225 LEU A N 1
ATOM 1761 C CA . LEU A 1 225 ? 73.688 17.812 -8.469 1 71.12 225 LEU A CA 1
ATOM 1762 C C . LEU A 1 225 ? 74.562 18.422 -7.395 1 71.12 225 LEU A C 1
ATOM 1764 O O . LEU A 1 225 ? 75.562 19.031 -7.707 1 71.12 225 LEU A O 1
ATOM 1768 N N . GLY A 1 226 ? 74.188 18.266 -6.172 1 67 226 GLY A N 1
ATOM 1769 C CA . GLY A 1 226 ? 75.062 18.703 -5.07 1 67 226 GLY A CA 1
ATOM 1770 C C . GLY A 1 226 ? 76.375 18.016 -5.055 1 67 226 GLY A C 1
ATOM 1771 O O . GLY A 1 226 ? 77.438 18.656 -4.793 1 67 226 GLY A O 1
ATOM 1772 N N . HIS A 1 227 ? 76.312 16.781 -5.281 1 67.19 227 HIS A N 1
ATOM 1773 C CA . HIS A 1 227 ? 77.625 16.031 -5.309 1 67.19 227 HIS A CA 1
ATOM 1774 C C . HIS A 1 227 ? 78.438 16.453 -6.488 1 67.19 227 HIS A C 1
ATOM 1776 O O . HIS A 1 227 ? 79.688 16.594 -6.352 1 67.19 227 HIS A O 1
ATOM 1782 N N . VAL A 1 228 ? 77.875 16.688 -7.547 1 69.44 228 VAL A N 1
ATOM 1783 C CA . VAL A 1 228 ? 78.625 17.141 -8.711 1 69.44 228 VAL A CA 1
ATOM 1784 C C . VAL A 1 228 ? 79.188 18.531 -8.461 1 69.44 228 VAL A C 1
ATOM 1786 O O . VAL A 1 228 ? 80.312 18.812 -8.805 1 69.44 228 VAL A O 1
ATOM 1789 N N . PHE A 1 229 ? 78.438 19.359 -7.867 1 64.88 229 PHE A N 1
ATOM 1790 C CA . PHE A 1 229 ? 78.875 20.703 -7.562 1 64.88 229 PHE A CA 1
ATOM 1791 C C . PHE A 1 229 ? 80.062 20.672 -6.57 1 64.88 229 PHE A C 1
ATOM 1793 O O . PHE A 1 229 ? 81 21.422 -6.707 1 64.88 229 PHE A O 1
ATOM 1800 N N . TRP A 1 230 ? 79.938 19.812 -5.691 1 60.47 230 TRP A N 1
ATOM 1801 C CA . TRP A 1 230 ? 81.062 19.672 -4.734 1 60.47 230 TRP A CA 1
ATOM 1802 C C . TRP A 1 230 ? 82.312 19.125 -5.414 1 60.47 230 TRP A C 1
ATOM 1804 O O . TRP A 1 230 ? 83.438 19.578 -5.137 1 60.47 230 TRP A O 1
ATOM 1814 N N . ARG A 1 231 ? 82.188 18.25 -6.27 1 61 231 ARG A N 1
ATOM 1815 C CA . ARG A 1 231 ? 83.312 17.734 -7 1 61 231 ARG A CA 1
ATOM 1816 C C . ARG A 1 231 ? 83.938 18.828 -7.871 1 61 231 ARG A C 1
ATOM 1818 O O . ARG A 1 231 ? 85.125 18.906 -7.992 1 61 231 ARG A O 1
ATOM 1825 N N . ASP A 1 232 ? 83 19.578 -8.406 1 60.81 232 ASP A N 1
ATOM 1826 C CA . ASP A 1 232 ? 83.5 20.656 -9.242 1 60.81 232 ASP A CA 1
ATOM 1827 C C . ASP A 1 232 ? 84.25 21.688 -8.398 1 60.81 232 ASP A C 1
ATOM 1829 O O . ASP A 1 232 ? 85.312 22.188 -8.82 1 60.81 232 ASP A O 1
ATOM 1833 N N . ILE A 1 233 ? 83.875 21.891 -7.262 1 58.69 233 ILE A N 1
ATOM 1834 C CA . ILE A 1 233 ? 84.562 22.859 -6.418 1 58.69 233 ILE A CA 1
ATOM 1835 C C . ILE A 1 233 ? 85.938 22.266 -5.953 1 58.69 233 ILE A C 1
ATOM 1837 O O . ILE A 1 233 ? 86.938 22.969 -5.926 1 58.69 233 ILE A O 1
ATOM 1841 N N . ARG A 1 234 ? 85.938 21.047 -5.684 1 55.78 234 ARG A N 1
ATOM 1842 C CA . ARG A 1 234 ? 87.188 20.438 -5.273 1 55.78 234 ARG A CA 1
ATOM 1843 C C . ARG A 1 234 ? 88.188 20.422 -6.422 1 55.78 234 ARG A C 1
ATOM 1845 O O . ARG A 1 234 ? 89.375 20.625 -6.211 1 55.78 234 ARG A O 1
ATOM 1852 N N . SER A 1 235 ? 87.625 20.219 -7.527 1 59.28 235 SER A N 1
ATOM 1853 C CA . SER A 1 235 ? 88.562 20.172 -8.648 1 59.28 235 SER A CA 1
ATOM 1854 C C . SER A 1 235 ? 89.125 21.562 -8.953 1 59.28 235 SER A C 1
ATOM 1856 O O . SER A 1 235 ? 90.25 21.703 -9.391 1 59.28 235 SER A O 1
ATOM 1858 N N . GLU A 1 236 ? 88.25 22.562 -8.734 1 55.19 236 GLU A N 1
ATOM 1859 C CA . GLU A 1 236 ? 88.812 23.891 -8.992 1 55.19 236 GLU A CA 1
ATOM 1860 C C . GLU A 1 236 ? 89.688 24.359 -7.852 1 55.19 236 GLU A C 1
ATOM 1862 O O . GLU A 1 236 ? 90.625 25.141 -8.07 1 55.19 236 GLU A O 1
ATOM 1867 N N . LEU A 1 237 ? 89.5 23.891 -6.652 1 53.72 237 LEU A N 1
ATOM 1868 C CA . LEU A 1 237 ? 90.375 24.359 -5.574 1 53.72 237 LEU A CA 1
ATOM 1869 C C . LEU A 1 237 ? 91.75 23.641 -5.629 1 53.72 237 LEU A C 1
ATOM 1871 O O . LEU A 1 237 ? 92.688 24.141 -5.09 1 53.72 237 LEU A O 1
ATOM 1875 N N . GLU A 1 238 ? 91.812 22.516 -6.262 1 55.75 238 GLU A N 1
ATOM 1876 C CA . GLU A 1 238 ? 93.125 21.844 -6.273 1 55.75 238 GLU A CA 1
ATOM 1877 C C . GLU A 1 238 ? 94.188 22.656 -7.023 1 55.75 238 GLU A C 1
ATOM 1879 O O . GLU A 1 238 ? 95.312 22.75 -6.586 1 55.75 238 GLU A O 1
ATOM 1884 N N . PRO A 1 239 ? 93.812 23.172 -8.156 1 55.78 239 PRO A N 1
ATOM 1885 C CA . PRO A 1 239 ? 94.938 23.891 -8.766 1 55.78 239 PRO A CA 1
ATOM 1886 C C . PRO A 1 239 ? 95.312 25.125 -7.98 1 55.78 239 PRO A C 1
ATOM 1888 O O . PRO A 1 239 ? 96.5 25.516 -7.98 1 55.78 239 PRO A O 1
ATOM 1891 N N . VAL A 1 240 ? 94.438 25.812 -7.297 1 56.44 240 VAL A N 1
ATOM 1892 C CA . VAL A 1 240 ? 94.812 27.031 -6.586 1 56.44 240 VAL A CA 1
ATOM 1893 C C . VAL A 1 240 ? 95.688 26.672 -5.383 1 56.44 240 VAL A C 1
ATOM 1895 O O . VAL A 1 240 ? 96.625 27.422 -5.039 1 56.44 240 VAL A O 1
ATOM 1898 N N . LEU A 1 241 ? 95.438 25.562 -4.777 1 54.84 241 LEU A N 1
ATOM 1899 C CA . LEU A 1 241 ? 96.375 25.156 -3.705 1 54.84 241 LEU A CA 1
ATOM 1900 C C . LEU A 1 241 ? 97.75 24.828 -4.254 1 54.84 241 LEU A C 1
ATOM 1902 O O . LEU A 1 241 ? 98.75 25.078 -3.594 1 54.84 241 LEU A O 1
ATOM 1906 N N . GLN A 1 242 ? 97.75 24.266 -5.43 1 53.84 242 GLN A N 1
ATOM 1907 C CA . GLN A 1 242 ? 99.062 24 -5.988 1 53.84 242 GLN A CA 1
ATOM 1908 C C . GLN A 1 242 ? 99.812 25.297 -6.367 1 53.84 242 GLN A C 1
ATOM 1910 O O . GLN A 1 242 ? 101 25.391 -6.254 1 53.84 242 GLN A O 1
ATOM 1915 N N . LEU A 1 243 ? 99.062 26.297 -6.848 1 53.62 243 LEU A N 1
ATOM 1916 C CA . LEU A 1 243 ? 99.75 27.531 -7.188 1 53.62 243 LEU A CA 1
ATOM 1917 C C . LEU A 1 243 ? 100.25 28.219 -5.934 1 53.62 243 LEU A C 1
ATOM 1919 O O . LEU A 1 243 ? 101.375 28.781 -5.957 1 53.62 243 LEU A O 1
ATOM 1923 N N . ASN A 1 244 ? 99.5 28.203 -4.832 1 53.09 244 ASN A N 1
ATOM 1924 C CA . ASN A 1 244 ? 100 28.859 -3.645 1 53.09 244 ASN A CA 1
ATOM 1925 C C . ASN A 1 244 ? 101.25 28.141 -3.098 1 53.09 244 ASN A C 1
ATOM 1927 O O . ASN A 1 244 ? 102.125 28.781 -2.521 1 53.09 244 ASN A O 1
ATOM 1931 N N . GLU A 1 245 ? 101.25 26.828 -3.254 1 54.53 245 GLU A N 1
ATOM 1932 C CA . GLU A 1 245 ? 102.5 26.188 -2.779 1 54.53 245 GLU A CA 1
ATOM 1933 C C . GLU A 1 245 ? 103.688 26.578 -3.637 1 54.53 245 GLU A C 1
ATOM 1935 O O . GLU A 1 245 ? 104.812 26.734 -3.127 1 54.53 245 GLU A O 1
ATOM 1940 N N . SER A 1 246 ? 103.5 26.75 -4.93 1 55.28 246 SER A N 1
ATOM 1941 C CA . SER A 1 246 ? 104.625 27.125 -5.738 1 55.28 246 SER A CA 1
ATOM 1942 C C . SER A 1 246 ? 105.125 28.547 -5.418 1 55.28 246 SER A C 1
ATOM 1944 O O . SER A 1 246 ? 106.312 28.859 -5.496 1 55.28 246 SER A O 1
ATOM 1946 N N . VAL A 1 247 ? 104.188 29.516 -5.059 1 54.41 247 VAL A N 1
ATOM 1947 C CA . VAL A 1 247 ? 104.625 30.875 -4.785 1 54.41 247 VAL A CA 1
ATOM 1948 C C . VAL A 1 247 ? 105.375 30.938 -3.449 1 54.41 247 VAL A C 1
ATOM 1950 O O . VAL A 1 247 ? 106.375 31.672 -3.301 1 54.41 247 VAL A O 1
ATOM 1953 N N . VAL A 1 248 ? 105 30.141 -2.484 1 54.12 248 VAL A N 1
ATOM 1954 C CA . VAL A 1 248 ? 105.688 30.219 -1.204 1 54.12 248 VAL A CA 1
ATOM 1955 C C . VAL A 1 248 ? 107.125 29.719 -1.366 1 54.12 248 VAL A C 1
ATOM 1957 O O . VAL A 1 248 ? 108.062 30.234 -0.739 1 54.12 248 VAL A O 1
ATOM 1960 N N . GLN A 1 249 ? 107.312 28.766 -2.293 1 54.53 249 GLN A N 1
ATOM 1961 C CA . GLN A 1 249 ? 108.688 28.312 -2.428 1 54.53 249 GLN A CA 1
ATOM 1962 C C . GLN A 1 249 ? 109.562 29.375 -3.076 1 54.53 249 GLN A C 1
ATOM 1964 O O . GLN A 1 249 ? 110.75 29.5 -2.766 1 54.53 249 GLN A O 1
ATOM 1969 N N . GLU A 1 250 ? 109 30.188 -4 1 55.06 250 GLU A N 1
ATOM 1970 C CA . GLU A 1 250 ? 109.875 31.156 -4.629 1 55.06 250 GLU A CA 1
ATOM 1971 C C . GLU A 1 250 ? 110.312 32.25 -3.646 1 55.06 250 GLU A C 1
ATOM 1973 O O . GLU A 1 250 ? 111.438 32.781 -3.736 1 55.06 250 GLU A O 1
ATOM 1978 N N . GLN A 1 251 ? 109.375 32.625 -2.736 1 52.47 251 GLN A N 1
ATOM 1979 C CA . GLN A 1 251 ? 109.812 33.719 -1.896 1 52.47 251 GLN A CA 1
ATOM 1980 C C . GLN A 1 251 ? 110.938 33.281 -0.946 1 52.47 251 GLN A C 1
ATOM 1982 O O . GLN A 1 251 ? 111.75 34.125 -0.506 1 52.47 251 GLN A O 1
ATOM 1987 N N . ASP A 1 252 ? 110.938 32.094 -0.444 1 50.22 252 ASP A N 1
ATOM 1988 C CA . ASP A 1 252 ? 112 31.75 0.491 1 50.22 252 ASP A CA 1
ATOM 1989 C C . ASP A 1 252 ? 113.312 31.438 -0.25 1 50.22 252 ASP A C 1
ATOM 1991 O O . ASP A 1 252 ? 114.312 31.062 0.369 1 50.22 252 ASP A O 1
ATOM 1995 N N . SER A 1 253 ? 113.312 31.438 -1.538 1 41.88 253 SER A N 1
ATOM 1996 C CA . SER A 1 253 ? 114.688 31.5 -2.094 1 41.88 253 SER A CA 1
ATOM 1997 C C . SER A 1 253 ? 115.125 32.938 -2.285 1 41.88 253 SER A C 1
ATOM 1999 O O . SER A 1 253 ? 114.375 33.812 -2.625 1 41.88 253 SER A O 1
ATOM 2001 N N . MET B 1 1 ? 39.406 -13.891 12.828 1 24.03 1 MET B N 1
ATOM 2002 C CA . MET B 1 1 ? 38.062 -13.68 13.352 1 24.03 1 MET B CA 1
ATOM 2003 C C . MET B 1 1 ? 37.25 -12.836 12.383 1 24.03 1 MET B C 1
ATOM 2005 O O . MET B 1 1 ? 37.656 -11.734 12.008 1 24.03 1 MET B O 1
ATOM 2009 N N . PRO B 1 2 ? 36.5 -13.445 11.352 1 29.56 2 PRO B N 1
ATOM 2010 C CA . PRO B 1 2 ? 35.906 -12.719 10.219 1 29.56 2 PRO B CA 1
ATOM 2011 C C . PRO B 1 2 ? 34.938 -11.617 10.656 1 29.56 2 PRO B C 1
ATOM 2013 O O . PRO B 1 2 ? 34.188 -11.805 11.609 1 29.56 2 PRO B O 1
ATOM 2016 N N . ASP B 1 3 ? 35.5 -10.422 10.82 1 27.83 3 ASP B N 1
ATOM 2017 C CA . ASP B 1 3 ? 34.781 -9.203 11.164 1 27.83 3 ASP B CA 1
ATOM 2018 C C . ASP B 1 3 ? 33.562 -9.016 10.258 1 27.83 3 ASP B C 1
ATOM 2020 O O . ASP B 1 3 ? 33.719 -8.508 9.141 1 27.83 3 ASP B O 1
ATOM 2024 N N . GLY B 1 4 ? 32.719 -10.062 10.109 1 28.59 4 GLY B N 1
ATOM 2025 C CA . GLY B 1 4 ? 31.438 -10.188 9.406 1 28.59 4 GLY B CA 1
ATOM 2026 C C . GLY B 1 4 ? 30.5 -9.039 9.664 1 28.59 4 GLY B C 1
ATOM 2027 O O . GLY B 1 4 ? 29.281 -9.148 9.422 1 28.59 4 GLY B O 1
ATOM 2028 N N . SER B 1 5 ? 30.969 -8.031 10.422 1 31.47 5 SER B N 1
ATOM 2029 C CA . SER B 1 5 ? 30.062 -6.992 10.914 1 31.47 5 SER B CA 1
ATOM 2030 C C . SER B 1 5 ? 29.516 -6.152 9.773 1 31.47 5 SER B C 1
ATOM 2032 O O . SER B 1 5 ? 28.688 -5.262 10 1 31.47 5 SER B O 1
ATOM 2034 N N . GLY B 1 6 ? 30.281 -6.094 8.68 1 31.61 6 GLY B N 1
ATOM 2035 C CA . GLY B 1 6 ? 29.984 -5.102 7.656 1 31.61 6 GLY B CA 1
ATOM 2036 C C . GLY B 1 6 ? 28.625 -5.285 7.023 1 31.61 6 GLY B C 1
ATOM 2037 O O . GLY B 1 6 ? 28.203 -4.477 6.195 1 31.61 6 GLY B O 1
ATOM 2038 N N . GLY B 1 7 ? 28.219 -6.559 6.84 1 33.22 7 GLY B N 1
ATOM 2039 C CA . GLY B 1 7 ? 27.062 -6.887 6.027 1 33.22 7 GLY B CA 1
ATOM 2040 C C . GLY B 1 7 ? 25.781 -6.238 6.523 1 33.22 7 GLY B C 1
ATOM 2041 O O . GLY B 1 7 ? 24.734 -6.355 5.887 1 33.22 7 GLY B O 1
ATOM 2042 N N . ALA B 1 8 ? 25.719 -6.02 7.781 1 32.62 8 ALA B N 1
ATOM 2043 C CA . ALA B 1 8 ? 24.438 -5.777 8.461 1 32.62 8 ALA B CA 1
ATOM 2044 C C . ALA B 1 8 ? 23.953 -4.352 8.219 1 32.62 8 ALA B C 1
ATOM 2046 O O . ALA B 1 8 ? 22.891 -3.963 8.703 1 32.62 8 ALA B O 1
ATOM 2047 N N . VAL B 1 9 ? 24.953 -3.543 7.953 1 32.62 9 VAL B N 1
ATOM 2048 C CA . VAL B 1 9 ? 24.375 -2.205 7.984 1 32.62 9 VAL B CA 1
ATOM 2049 C C . VAL B 1 9 ? 23.359 -2.059 6.855 1 32.62 9 VAL B C 1
ATOM 2051 O O . VAL B 1 9 ? 23.703 -1.638 5.746 1 32.62 9 VAL B O 1
ATOM 2054 N N . ARG B 1 10 ? 22.891 -3.184 6.328 1 39.41 10 ARG B N 1
ATOM 2055 C CA . ARG B 1 10 ? 21.734 -3.055 5.445 1 39.41 10 ARG B CA 1
ATOM 2056 C C . ARG B 1 10 ? 20.906 -1.828 5.809 1 39.41 10 ARG B C 1
ATOM 2058 O O . ARG B 1 10 ? 20.469 -1.688 6.949 1 39.41 10 ARG B O 1
ATOM 2065 N N . GLY B 1 11 ? 21.203 -0.727 5.344 1 35.72 11 GLY B N 1
ATOM 2066 C CA . GLY B 1 11 ? 20.469 0.499 5.586 1 35.72 11 GLY B CA 1
ATOM 2067 C C . GLY B 1 11 ? 19.031 0.251 6 1 35.72 11 GLY B C 1
ATOM 2068 O O . GLY B 1 11 ? 18.406 -0.719 5.559 1 35.72 11 GLY B O 1
ATOM 2069 N N . LEU B 1 12 ? 18.719 0.458 7.258 1 38.53 12 LEU B N 1
ATOM 2070 C CA . LEU B 1 12 ? 17.484 0.335 8.031 1 38.53 12 LEU B CA 1
ATOM 2071 C C . LEU B 1 12 ? 16.266 0.376 7.117 1 38.53 12 LEU B C 1
ATOM 2073 O O . LEU B 1 12 ? 15.242 -0.245 7.414 1 38.53 12 LEU B O 1
ATOM 2077 N N . HIS B 1 13 ? 16.312 1.201 6.02 1 48.19 13 HIS B N 1
ATOM 2078 C CA . HIS B 1 13 ? 15.18 1.491 5.156 1 48.19 13 HIS B CA 1
ATOM 2079 C C . HIS B 1 13 ? 15.047 0.453 4.047 1 48.19 13 HIS B C 1
ATOM 2081 O O . HIS B 1 13 ? 14.141 0.538 3.215 1 48.19 13 HIS B O 1
ATOM 2087 N N . GLU B 1 14 ? 15.891 -0.638 4.156 1 61.81 14 GLU B N 1
ATOM 2088 C CA . GLU B 1 14 ? 15.812 -1.577 3.041 1 61.81 14 GLU B CA 1
ATOM 2089 C C . GLU B 1 14 ? 14.797 -2.68 3.316 1 61.81 14 GLU B C 1
ATOM 2091 O O . GLU B 1 14 ? 14.781 -3.264 4.402 1 61.81 14 GLU B O 1
ATOM 2096 N N . ALA B 1 15 ? 13.602 -2.627 2.828 1 81.88 15 ALA B N 1
ATOM 2097 C CA . ALA B 1 15 ? 12.547 -3.643 2.836 1 81.88 15 ALA B CA 1
ATOM 2098 C C . ALA B 1 15 ? 12.75 -4.648 1.705 1 81.88 15 ALA B C 1
ATOM 2100 O O . ALA B 1 15 ? 11.984 -4.668 0.737 1 81.88 15 ALA B O 1
ATOM 2101 N N . PRO B 1 16 ? 13.844 -5.586 2.037 1 87.19 16 PRO B N 1
ATOM 2102 C CA . PRO B 1 16 ? 14.203 -6.473 0.929 1 87.19 16 PRO B CA 1
ATOM 2103 C C . PRO B 1 16 ? 13.102 -7.473 0.591 1 87.19 16 PRO B C 1
ATOM 2105 O O . PRO B 1 16 ? 12.898 -7.805 -0.58 1 87.19 16 PRO B O 1
ATOM 2108 N N . LEU B 1 17 ? 12.414 -8.008 1.582 1 92.88 17 LEU B N 1
ATOM 2109 C CA . LEU B 1 17 ? 11.375 -9 1.319 1 92.88 17 LEU B CA 1
ATOM 2110 C C . LEU B 1 17 ? 10.219 -8.383 0.535 1 92.88 17 LEU B C 1
ATOM 2112 O O . LEU B 1 17 ? 9.781 -8.945 -0.469 1 92.88 17 LEU B O 1
ATOM 2116 N N . SER B 1 18 ? 9.82 -7.234 1.015 1 93.75 18 SER B N 1
ATOM 2117 C CA . SER B 1 18 ? 8.703 -6.586 0.34 1 93.75 18 SER B CA 1
ATOM 2118 C C . SER B 1 18 ? 9.078 -6.145 -1.069 1 93.75 18 SER B C 1
ATOM 2120 O O . SER B 1 18 ? 8.258 -6.191 -1.984 1 93.75 18 SER B O 1
ATOM 2122 N N . SER B 1 19 ? 10.328 -5.727 -1.229 1 91.75 19 SER B N 1
ATOM 2123 C CA . SER B 1 19 ? 10.797 -5.359 -2.561 1 91.75 19 SER B CA 1
ATOM 2124 C C . SER B 1 19 ? 10.836 -6.566 -3.488 1 91.75 19 SER B C 1
ATOM 2126 O O . SER B 1 19 ? 10.43 -6.48 -4.648 1 91.75 19 SER B O 1
ATOM 2128 N N . ALA B 1 20 ? 11.328 -7.66 -2.996 1 93.06 20 ALA B N 1
ATOM 2129 C CA . ALA B 1 20 ? 11.367 -8.891 -3.785 1 93.06 20 ALA B CA 1
ATOM 2130 C C . ALA B 1 20 ? 9.961 -9.336 -4.168 1 93.06 20 ALA B C 1
ATOM 2132 O O . ALA B 1 20 ? 9.719 -9.75 -5.305 1 93.06 20 ALA B O 1
ATOM 2133 N N . PHE B 1 21 ? 9.102 -9.281 -3.229 1 96.69 21 PHE B N 1
ATOM 2134 C CA . PHE B 1 21 ? 7.715 -9.648 -3.471 1 96.69 21 PHE B CA 1
ATOM 2135 C C . PHE B 1 21 ? 7.109 -8.781 -4.566 1 96.69 21 PHE B C 1
ATOM 2137 O O . PHE B 1 21 ? 6.477 -9.297 -5.492 1 96.69 21 PHE B O 1
ATOM 2144 N N . ARG B 1 22 ? 7.289 -7.473 -4.406 1 95.12 22 ARG B N 1
ATOM 2145 C CA . ARG B 1 22 ? 6.75 -6.512 -5.363 1 95.12 22 ARG B CA 1
ATOM 2146 C C . ARG B 1 22 ? 7.238 -6.812 -6.777 1 95.12 22 ARG B C 1
ATOM 2148 O O . ARG B 1 22 ? 6.445 -6.879 -7.715 1 95.12 22 ARG B O 1
ATOM 2155 N N . GLN B 1 23 ? 8.445 -7.039 -6.918 1 93.19 23 GLN B N 1
ATOM 2156 C CA . GLN B 1 23 ? 9.031 -7.305 -8.227 1 93.19 23 GLN B CA 1
ATOM 2157 C C . GLN B 1 23 ? 8.5 -8.617 -8.812 1 93.19 23 GLN B C 1
ATOM 2159 O O . GLN B 1 23 ? 8.18 -8.688 -10 1 93.19 23 GLN B O 1
ATOM 2164 N N . ALA B 1 24 ? 8.477 -9.578 -7.996 1 96.31 24 ALA B N 1
ATOM 2165 C CA . ALA B 1 24 ? 7.977 -10.875 -8.445 1 96.31 24 ALA B CA 1
ATOM 2166 C C . ALA B 1 24 ? 6.531 -10.766 -8.93 1 96.31 24 ALA B C 1
ATOM 2168 O O . ALA B 1 24 ? 6.184 -11.312 -9.984 1 96.31 24 ALA B O 1
ATOM 2169 N N . TRP B 1 25 ? 5.738 -10.094 -8.164 1 97.38 25 TRP B N 1
ATOM 2170 C CA . TRP B 1 25 ? 4.332 -9.945 -8.531 1 97.38 25 TRP B CA 1
ATOM 2171 C C . TRP B 1 25 ? 4.195 -9.188 -9.852 1 97.38 25 TRP B C 1
ATOM 2173 O O . TRP B 1 25 ? 3.457 -9.609 -10.742 1 97.38 25 TRP B O 1
ATOM 2183 N N . LEU B 1 26 ? 4.914 -8.039 -9.93 1 94.88 26 LEU B N 1
ATOM 2184 C CA . LEU B 1 26 ? 4.797 -7.203 -11.125 1 94.88 26 LEU B CA 1
ATOM 2185 C C . LEU B 1 26 ? 5.223 -7.969 -12.367 1 94.88 26 LEU B C 1
ATOM 2187 O O . LEU B 1 26 ? 4.578 -7.867 -13.414 1 94.88 26 LEU B O 1
ATOM 2191 N N . LYS B 1 27 ? 6.262 -8.734 -12.258 1 94.62 27 LYS B N 1
ATOM 2192 C CA . LYS B 1 27 ? 6.719 -9.547 -13.383 1 94.62 27 LYS B CA 1
ATOM 2193 C C . LYS B 1 27 ? 5.699 -10.625 -13.734 1 94.62 27 LYS B C 1
ATOM 2195 O O . LYS B 1 27 ? 5.395 -10.836 -14.906 1 94.62 27 LYS B O 1
ATOM 2200 N N . TRP B 1 28 ? 5.207 -11.312 -12.773 1 96.94 28 TRP B N 1
ATOM 2201 C CA . TRP B 1 28 ? 4.199 -12.344 -13 1 96.94 28 TRP B CA 1
ATOM 2202 C C . TRP B 1 28 ? 2.955 -11.75 -13.656 1 96.94 28 TRP B C 1
ATOM 2204 O O . TRP B 1 28 ? 2.424 -12.312 -14.617 1 96.94 28 TRP B O 1
ATOM 2214 N N . PHE B 1 29 ? 2.539 -10.633 -13.07 1 95.56 29 PHE B N 1
ATOM 2215 C CA . PHE B 1 29 ? 1.312 -10.008 -13.547 1 95.56 29 PHE B CA 1
ATOM 2216 C C . PHE B 1 29 ? 1.463 -9.57 -15 1 95.56 29 PHE B C 1
ATOM 2218 O O . PHE B 1 29 ? 0.526 -9.695 -15.789 1 95.56 29 PHE B O 1
ATOM 2225 N N . GLN B 1 30 ? 2.609 -9.055 -15.312 1 93.25 30 GLN B N 1
ATOM 2226 C CA . GLN B 1 30 ? 2.877 -8.672 -16.688 1 93.25 30 GLN B CA 1
ATOM 2227 C C . GLN B 1 30 ? 2.824 -9.875 -17.625 1 93.25 30 GLN B C 1
ATOM 2229 O O . GLN B 1 30 ? 2.236 -9.812 -18.703 1 93.25 30 GLN B O 1
ATOM 2234 N N . GLU B 1 31 ? 3.463 -10.945 -17.234 1 94.81 31 GLU B N 1
ATOM 2235 C CA . GLU B 1 31 ? 3.43 -12.172 -18.031 1 94.81 31 GLU B CA 1
ATOM 2236 C C . GLU B 1 31 ? 2.002 -12.688 -18.203 1 94.81 31 GLU B C 1
ATOM 2238 O O . GLU B 1 31 ? 1.624 -13.141 -19.281 1 94.81 31 GLU B O 1
ATOM 2243 N N . TRP B 1 32 ? 1.212 -12.633 -17.156 1 95.12 32 TRP B N 1
ATOM 2244 C CA . TRP B 1 32 ? -0.189 -13.039 -17.172 1 95.12 32 TRP B CA 1
ATOM 2245 C C . TRP B 1 32 ? -0.991 -12.18 -18.141 1 95.12 32 TRP B C 1
ATOM 2247 O O . TRP B 1 32 ? -1.795 -12.695 -18.922 1 95.12 32 TRP B O 1
ATOM 2257 N N . GLN B 1 33 ? -0.718 -10.859 -18.125 1 91.56 33 GLN B N 1
ATOM 2258 C CA . GLN B 1 33 ? -1.44 -9.938 -19 1 91.56 33 GLN B CA 1
ATOM 2259 C C . GLN B 1 33 ? -1.05 -10.148 -20.469 1 91.56 33 GLN B C 1
ATOM 2261 O O . GLN B 1 33 ? -1.89 -10.031 -21.359 1 91.56 33 GLN B O 1
ATOM 2266 N N . ASP B 1 34 ? 0.189 -10.523 -20.734 1 92.12 34 ASP B N 1
ATOM 2267 C CA . ASP B 1 34 ? 0.717 -10.656 -22.094 1 92.12 34 ASP B CA 1
ATOM 2268 C C . ASP B 1 34 ? 0.381 -12.023 -22.672 1 92.12 34 ASP B C 1
ATOM 2270 O O . ASP B 1 34 ? 0.522 -12.234 -23.891 1 92.12 34 ASP B O 1
ATOM 2274 N N . LEU B 1 35 ? -0.059 -12.922 -21.828 1 92.38 35 LEU B N 1
ATOM 2275 C CA . LEU B 1 35 ? -0.359 -14.273 -22.281 1 92.38 35 LEU B CA 1
ATOM 2276 C C . LEU B 1 35 ? -1.611 -14.297 -23.156 1 92.38 35 LEU B C 1
ATOM 2278 O O . LEU B 1 35 ? -2.676 -13.844 -22.719 1 92.38 35 LEU B O 1
ATOM 2282 N N . PRO B 1 36 ? -1.429 -14.695 -24.438 1 89.5 36 PRO B N 1
ATOM 2283 C CA . PRO B 1 36 ? -2.629 -14.828 -25.266 1 89.5 36 PRO B CA 1
ATOM 2284 C C . PRO B 1 36 ? -3.623 -15.844 -24.703 1 89.5 36 PRO B C 1
ATOM 2286 O O . PRO B 1 36 ? -3.23 -16.938 -24.297 1 89.5 36 PRO B O 1
ATOM 2289 N N . LYS B 1 37 ? -4.855 -15.57 -24.484 1 84.62 37 LYS B N 1
ATOM 2290 C CA . LYS B 1 37 ? -5.863 -16.406 -23.844 1 84.62 37 LYS B CA 1
ATOM 2291 C C . LYS B 1 37 ? -6.809 -17.031 -24.859 1 84.62 37 LYS B C 1
ATOM 2293 O O . LYS B 1 37 ? -7.852 -17.578 -24.5 1 84.62 37 LYS B O 1
ATOM 2298 N N . ASP B 1 38 ? -6.453 -17.031 -26.062 1 80.81 38 ASP B N 1
ATOM 2299 C CA . ASP B 1 38 ? -7.238 -17.625 -27.141 1 80.81 38 ASP B CA 1
ATOM 2300 C C . ASP B 1 38 ? -6.859 -19.094 -27.359 1 80.81 38 ASP B C 1
ATOM 2302 O O . ASP B 1 38 ? -7.57 -19.828 -28.031 1 80.81 38 ASP B O 1
ATOM 2306 N N . ASN B 1 39 ? -5.918 -19.578 -26.781 1 71.5 39 ASN B N 1
ATOM 2307 C CA . ASN B 1 39 ? -5.41 -20.922 -26.984 1 71.5 39 ASN B CA 1
ATOM 2308 C C . ASN B 1 39 ? -6.293 -21.969 -26.297 1 71.5 39 ASN B C 1
ATOM 2310 O O . ASN B 1 39 ? -7.242 -21.609 -25.594 1 71.5 39 ASN B O 1
ATOM 2314 N N . ASP B 1 40 ? -5.965 -23.172 -26.609 1 81.69 40 ASP B N 1
ATOM 2315 C CA . ASP B 1 40 ? -6.539 -24.328 -25.906 1 81.69 40 ASP B CA 1
ATOM 2316 C C . ASP B 1 40 ? -6.395 -24.172 -24.391 1 81.69 40 ASP B C 1
ATOM 2318 O O . ASP B 1 40 ? -5.336 -23.766 -23.906 1 81.69 40 ASP B O 1
ATOM 2322 N N . SER B 1 41 ? -7.465 -24.422 -23.672 1 85.62 41 SER B N 1
ATOM 2323 C CA . SER B 1 41 ? -7.539 -24.219 -22.234 1 85.62 41 SER B CA 1
ATOM 2324 C C . SER B 1 41 ? -6.469 -25.016 -21.5 1 85.62 41 SER B C 1
ATOM 2326 O O . SER B 1 41 ? -5.812 -24.5 -20.594 1 85.62 41 SER B O 1
ATOM 2328 N N . ALA B 1 42 ? -6.273 -26.234 -21.969 1 90.62 42 ALA B N 1
ATOM 2329 C CA . ALA B 1 42 ? -5.316 -27.094 -21.281 1 90.62 42 ALA B CA 1
ATOM 2330 C C . ALA B 1 42 ? -3.893 -26.562 -21.438 1 90.62 42 ALA B C 1
ATOM 2332 O O . ALA B 1 42 ? -3.121 -26.562 -20.469 1 90.62 42 ALA B O 1
ATOM 2333 N N . ALA B 1 43 ? -3.51 -26.219 -22.625 1 92 43 ALA B N 1
ATOM 2334 C CA . ALA B 1 43 ? -2.182 -25.672 -22.891 1 92 43 ALA B CA 1
ATOM 2335 C C . ALA B 1 43 ? -1.974 -24.359 -22.141 1 92 43 ALA B C 1
ATOM 2337 O O . ALA B 1 43 ? -0.883 -24.094 -21.641 1 92 43 ALA B O 1
ATOM 2338 N N . LEU B 1 44 ? -3.031 -23.609 -22.094 1 94.38 44 LEU B N 1
ATOM 2339 C CA . LEU B 1 44 ? -2.984 -22.328 -21.391 1 94.38 44 LEU B CA 1
ATOM 2340 C C . LEU B 1 44 ? -2.748 -22.531 -19.906 1 94.38 44 LEU B C 1
ATOM 2342 O O . LEU B 1 44 ? -1.893 -21.875 -19.312 1 94.38 44 LEU B O 1
ATOM 2346 N N . VAL B 1 45 ? -3.463 -23.484 -19.359 1 95.5 45 VAL B N 1
ATOM 2347 C CA . VAL B 1 45 ? -3.328 -23.766 -17.938 1 95.5 45 VAL B CA 1
ATOM 2348 C C . VAL B 1 45 ? -1.915 -24.25 -17.625 1 95.5 45 VAL B C 1
ATOM 2350 O O . VAL B 1 45 ? -1.299 -23.844 -16.656 1 95.5 45 VAL B O 1
ATOM 2353 N N . SER B 1 46 ? -1.438 -25.141 -18.469 1 95.12 46 SER B N 1
ATOM 2354 C CA . SER B 1 46 ? -0.091 -25.672 -18.281 1 95.12 46 SER B CA 1
ATOM 2355 C C . SER B 1 46 ? 0.951 -24.562 -18.312 1 95.12 46 SER B C 1
ATOM 2357 O O . SER B 1 46 ? 1.888 -24.562 -17.516 1 95.12 46 SER B O 1
ATOM 2359 N N . ARG B 1 47 ? 0.768 -23.609 -19.188 1 95.25 47 ARG B N 1
ATOM 2360 C CA . ARG B 1 47 ? 1.688 -22.484 -19.281 1 95.25 47 ARG B CA 1
ATOM 2361 C C . ARG B 1 47 ? 1.619 -21.609 -18.047 1 95.25 47 ARG B C 1
ATOM 2363 O O . ARG B 1 47 ? 2.648 -21.156 -17.531 1 95.25 47 ARG B O 1
ATOM 2370 N N . VAL B 1 48 ? 0.424 -21.375 -17.562 1 97.25 48 VAL B N 1
ATOM 2371 C CA . VAL B 1 48 ? 0.236 -20.547 -16.391 1 97.25 48 VAL B CA 1
ATOM 2372 C C . VAL B 1 48 ? 0.856 -21.219 -15.172 1 97.25 48 VAL B C 1
ATOM 2374 O O . VAL B 1 48 ? 1.488 -20.562 -14.336 1 97.25 48 VAL B O 1
ATOM 2377 N N . VAL B 1 49 ? 0.702 -22.531 -15.078 1 97.44 49 VAL B N 1
ATOM 2378 C CA . VAL B 1 49 ? 1.29 -23.297 -13.977 1 97.44 49 VAL B CA 1
ATOM 2379 C C . VAL B 1 49 ? 2.812 -23.188 -14.031 1 97.44 49 VAL B C 1
ATOM 2381 O O . VAL B 1 49 ? 3.463 -22.938 -13.016 1 97.44 49 VAL B O 1
ATOM 2384 N N . GLU B 1 50 ? 3.334 -23.25 -15.156 1 96.69 50 GLU B N 1
ATOM 2385 C CA . GLU B 1 50 ? 4.781 -23.25 -15.344 1 96.69 50 GLU B CA 1
ATOM 2386 C C . GLU B 1 50 ? 5.387 -21.906 -14.945 1 96.69 50 GLU B C 1
ATOM 2388 O O . GLU B 1 50 ? 6.309 -21.859 -14.133 1 96.69 50 GLU B O 1
ATOM 2393 N N . PHE B 1 51 ? 4.781 -20.828 -15.5 1 96.25 51 PHE B N 1
ATOM 2394 C CA . PHE B 1 51 ? 5.453 -19.562 -15.211 1 96.25 51 PHE B CA 1
ATOM 2395 C C . PHE B 1 51 ? 5.117 -19.078 -13.797 1 96.25 51 PHE B C 1
ATOM 2397 O O . PHE B 1 51 ? 5.895 -18.344 -13.188 1 96.25 51 PHE B O 1
ATOM 2404 N N . SER B 1 52 ? 3.99 -19.484 -13.234 1 98.31 52 SER B N 1
ATOM 2405 C CA . SER B 1 52 ? 3.691 -19.141 -11.844 1 98.31 52 SER B CA 1
ATOM 2406 C C . SER B 1 52 ? 4.605 -19.906 -10.891 1 98.31 52 SER B C 1
ATOM 2408 O O . SER B 1 52 ? 5.098 -19.328 -9.906 1 98.31 52 SER B O 1
ATOM 2410 N N . GLY B 1 53 ? 4.824 -21.203 -11.195 1 97.75 53 GLY B N 1
ATOM 2411 C CA . GLY B 1 53 ? 5.766 -21.984 -10.414 1 97.75 53 GLY B CA 1
ATOM 2412 C C . GLY B 1 53 ? 7.184 -21.453 -10.469 1 97.75 53 GLY B C 1
ATOM 2413 O O . GLY B 1 53 ? 7.863 -21.375 -9.445 1 97.75 53 GLY B O 1
ATOM 2414 N N . ARG B 1 54 ? 7.578 -21.094 -11.625 1 97.38 54 ARG B N 1
ATOM 2415 C CA . ARG B 1 54 ? 8.906 -20.516 -11.805 1 97.38 54 ARG B CA 1
ATOM 2416 C C . ARG B 1 54 ? 9.055 -19.203 -11.039 1 97.38 54 ARG B C 1
ATOM 2418 O O . ARG B 1 54 ? 10.102 -18.953 -10.438 1 97.38 54 ARG B O 1
ATOM 2425 N N . SER B 1 55 ? 8.031 -18.391 -11.117 1 98 55 SER B N 1
ATOM 2426 C CA . SER B 1 55 ? 8.062 -17.125 -10.383 1 98 55 SER B CA 1
ATOM 2427 C C . SER B 1 55 ? 8.188 -17.359 -8.883 1 98 55 SER B C 1
ATOM 2429 O O . SER B 1 55 ? 8.945 -16.672 -8.203 1 98 55 SER B O 1
ATOM 2431 N N . ALA B 1 56 ? 7.504 -18.312 -8.352 1 98 56 ALA B N 1
ATOM 2432 C CA . ALA B 1 56 ? 7.57 -18.641 -6.934 1 98 56 ALA B CA 1
ATOM 2433 C C . ALA B 1 56 ? 8.961 -19.141 -6.551 1 98 56 ALA B C 1
ATOM 2435 O O . ALA B 1 56 ? 9.508 -18.766 -5.516 1 98 56 ALA B O 1
ATOM 2436 N N . GLN B 1 57 ? 9.523 -19.984 -7.379 1 96.69 57 GLN B N 1
ATOM 2437 C CA . GLN B 1 57 ? 10.859 -20.531 -7.133 1 96.69 57 GLN B CA 1
ATOM 2438 C C . GLN B 1 57 ? 11.914 -19.422 -7.188 1 96.69 57 GLN B C 1
ATOM 2440 O O . GLN B 1 57 ? 12.828 -19.406 -6.359 1 96.69 57 GLN B O 1
ATOM 2445 N N . ARG B 1 58 ? 11.75 -18.625 -8.156 1 96.44 58 ARG B N 1
ATOM 2446 C CA . ARG B 1 58 ? 12.68 -17.5 -8.266 1 96.44 58 ARG B CA 1
ATOM 2447 C C . ARG B 1 58 ? 12.586 -16.578 -7.051 1 96.44 58 ARG B C 1
ATOM 2449 O O . ARG B 1 58 ? 13.609 -16.109 -6.543 1 96.44 58 ARG B O 1
ATOM 2456 N N . LEU B 1 59 ? 11.383 -16.328 -6.637 1 96.81 59 LEU B N 1
ATOM 2457 C CA . LEU B 1 59 ? 11.188 -15.5 -5.453 1 96.81 59 LEU B CA 1
ATOM 2458 C C . LEU B 1 59 ? 11.867 -16.125 -4.238 1 96.81 59 LEU B C 1
ATOM 2460 O O . LEU B 1 59 ? 12.508 -15.414 -3.451 1 96.81 59 LEU B O 1
ATOM 2464 N N . TRP B 1 60 ? 11.75 -17.406 -4.078 1 94.75 60 TRP B N 1
ATOM 2465 C CA . TRP B 1 60 ? 12.414 -18.109 -2.99 1 94.75 60 TRP B CA 1
ATOM 2466 C C . TRP B 1 60 ? 13.922 -17.891 -3.037 1 94.75 60 TRP B C 1
ATOM 2468 O O . TRP B 1 60 ? 14.531 -17.531 -2.025 1 94.75 60 TRP B O 1
ATOM 2478 N N . ARG B 1 61 ? 14.516 -18.016 -4.156 1 94.06 61 ARG B N 1
ATOM 2479 C CA . ARG B 1 61 ? 15.953 -17.891 -4.328 1 94.06 61 ARG B CA 1
ATOM 2480 C C . ARG B 1 61 ? 16.422 -16.469 -4.035 1 94.06 61 ARG B C 1
ATOM 2482 O O . ARG B 1 61 ? 17.391 -16.266 -3.305 1 94.06 61 ARG B O 1
ATOM 2489 N N . VAL B 1 62 ? 15.672 -15.539 -4.586 1 92.62 62 VAL B N 1
ATOM 2490 C CA . VAL B 1 62 ? 16.047 -14.133 -4.418 1 92.62 62 VAL B CA 1
ATOM 2491 C C . VAL B 1 62 ? 15.906 -13.734 -2.949 1 92.62 62 VAL B C 1
ATOM 2493 O O . VAL B 1 62 ? 16.812 -13.109 -2.385 1 92.62 62 VAL B O 1
ATOM 2496 N N . ALA B 1 63 ? 14.781 -14.07 -2.369 1 91.5 63 ALA B N 1
ATOM 2497 C CA . ALA B 1 63 ? 14.531 -13.703 -0.98 1 91.5 63 ALA B CA 1
ATOM 2498 C C . ALA B 1 63 ? 15.516 -14.383 -0.039 1 91.5 63 ALA B C 1
ATOM 2500 O O . ALA B 1 63 ? 16.031 -13.758 0.891 1 91.5 63 ALA B O 1
ATOM 2501 N N . PHE B 1 64 ? 15.828 -15.609 -0.307 1 87.12 64 PHE B N 1
ATOM 2502 C CA . PHE B 1 64 ? 16.734 -16.359 0.542 1 87.12 64 PHE B CA 1
ATOM 2503 C C . PHE B 1 64 ? 18.156 -15.781 0.458 1 87.12 64 PHE B C 1
ATOM 2505 O O . PHE B 1 64 ? 18.859 -15.703 1.466 1 87.12 64 PHE B O 1
ATOM 2512 N N . ALA B 1 65 ? 18.547 -15.352 -0.637 1 87.25 65 ALA B N 1
ATOM 2513 C CA . ALA B 1 65 ? 19.875 -14.773 -0.854 1 87.25 65 ALA B CA 1
ATOM 2514 C C . ALA B 1 65 ? 20 -13.422 -0.156 1 87.25 65 ALA B C 1
ATOM 2516 O O . ALA B 1 65 ? 21.109 -13.039 0.261 1 87.25 65 ALA B O 1
ATOM 2517 N N . THR B 1 66 ? 18.922 -12.758 -0.045 1 81.88 66 THR B N 1
ATOM 2518 C CA . THR B 1 66 ? 18.953 -11.398 0.489 1 81.88 66 THR B CA 1
ATOM 2519 C C . THR B 1 66 ? 18.969 -11.422 2.014 1 81.88 66 THR B C 1
ATOM 2521 O O . THR B 1 66 ? 19.656 -10.609 2.641 1 81.88 66 THR B O 1
ATOM 2524 N N . VAL B 1 67 ? 18.234 -12.18 2.723 1 78.25 67 VAL B N 1
ATOM 2525 C CA . VAL B 1 67 ? 18.078 -12.086 4.172 1 78.25 67 VAL B CA 1
ATOM 2526 C C . VAL B 1 67 ? 18.906 -13.18 4.852 1 78.25 67 VAL B C 1
ATOM 2528 O O . VAL B 1 67 ? 19.188 -13.094 6.051 1 78.25 67 VAL B O 1
ATOM 2531 N N . GLY B 1 68 ? 19.438 -14.016 4.141 1 72.44 68 GLY B N 1
ATOM 2532 C CA . GLY B 1 68 ? 20.25 -15.078 4.711 1 72.44 68 GLY B CA 1
ATOM 2533 C C . GLY B 1 68 ? 19.453 -16.094 5.504 1 72.44 68 GLY B C 1
ATOM 2534 O O . GLY B 1 68 ? 18.219 -16.078 5.461 1 72.44 68 GLY B O 1
ATOM 2535 N N . ASP B 1 69 ? 20.078 -16.953 6.234 1 69.88 69 ASP B N 1
ATOM 2536 C CA . ASP B 1 69 ? 19.5 -18.125 6.879 1 69.88 69 ASP B CA 1
ATOM 2537 C C . ASP B 1 69 ? 18.688 -17.734 8.117 1 69.88 69 ASP B C 1
ATOM 2539 O O . ASP B 1 69 ? 17.781 -18.469 8.516 1 69.88 69 ASP B O 1
ATOM 2543 N N . SER B 1 70 ? 18.953 -16.609 8.68 1 70 70 SER B N 1
ATOM 2544 C CA . SER B 1 70 ? 18.328 -16.219 9.938 1 70 70 SER B CA 1
ATOM 2545 C C . SER B 1 70 ? 16.875 -15.836 9.734 1 70 70 SER B C 1
ATOM 2547 O O . SER B 1 70 ? 16.094 -15.828 10.688 1 70 70 SER B O 1
ATOM 2549 N N . ALA B 1 71 ? 16.453 -15.734 8.547 1 83.5 71 ALA B N 1
ATOM 2550 C CA . ALA B 1 71 ? 15.094 -15.273 8.312 1 83.5 71 ALA B CA 1
ATOM 2551 C C . ALA B 1 71 ? 14.352 -16.219 7.383 1 83.5 71 ALA B C 1
ATOM 2553 O O . ALA B 1 71 ? 13.508 -15.797 6.586 1 83.5 71 ALA B O 1
ATOM 2554 N N . THR B 1 72 ? 14.617 -17.562 7.562 1 89.19 72 THR B N 1
ATOM 2555 C CA . THR B 1 72 ? 14.062 -18.578 6.676 1 89.19 72 THR B CA 1
ATOM 2556 C C . THR B 1 72 ? 12.547 -18.641 6.812 1 89.19 72 THR B C 1
ATOM 2558 O O . THR B 1 72 ? 11.836 -18.812 5.82 1 89.19 72 THR B O 1
ATOM 2561 N N . GLU B 1 73 ? 12.062 -18.469 8.039 1 92.62 73 GLU B N 1
ATOM 2562 C CA . GLU B 1 73 ? 10.625 -18.531 8.273 1 92.62 73 GLU B CA 1
ATOM 2563 C C . GLU B 1 73 ? 9.898 -17.406 7.559 1 92.62 73 GLU B C 1
ATOM 2565 O O . GLU B 1 73 ? 8.805 -17.594 7.027 1 92.62 73 GLU B O 1
ATOM 2570 N N . GLN B 1 74 ? 10.516 -16.281 7.555 1 94.5 74 GLN B N 1
ATOM 2571 C CA . GLN B 1 74 ? 9.891 -15.148 6.883 1 94.5 74 GLN B CA 1
ATOM 2572 C C . GLN B 1 74 ? 9.906 -15.336 5.367 1 94.5 74 GLN B C 1
ATOM 2574 O O . GLN B 1 74 ? 8.969 -14.914 4.68 1 94.5 74 GLN B O 1
ATOM 2579 N N . VAL B 1 75 ? 10.953 -16 4.875 1 95.62 75 VAL B N 1
ATOM 2580 C CA . VAL B 1 75 ? 11.039 -16.266 3.441 1 95.62 75 VAL B CA 1
ATOM 2581 C C . VAL B 1 75 ? 9.945 -17.25 3.033 1 95.62 75 VAL B C 1
ATOM 2583 O O . VAL B 1 75 ? 9.289 -17.078 2.006 1 95.62 75 VAL B O 1
ATOM 2586 N N . LYS B 1 76 ? 9.758 -18.219 3.842 1 96.12 76 LYS B N 1
ATOM 2587 C CA . LYS B 1 76 ? 8.695 -19.188 3.578 1 96.12 76 LYS B CA 1
ATOM 2588 C C . LYS B 1 76 ? 7.328 -18.5 3.561 1 96.12 76 LYS B C 1
ATOM 2590 O O . LYS B 1 76 ? 6.516 -18.766 2.674 1 96.12 76 LYS B O 1
ATOM 2595 N N . ALA B 1 77 ? 7.152 -17.641 4.523 1 97.31 77 ALA B N 1
ATOM 2596 C CA . ALA B 1 77 ? 5.895 -16.906 4.605 1 97.31 77 ALA B CA 1
ATOM 2597 C C . ALA B 1 77 ? 5.699 -16.016 3.383 1 97.31 77 ALA B C 1
ATOM 2599 O O . ALA B 1 77 ? 4.59 -15.898 2.854 1 97.31 77 ALA B O 1
ATOM 2600 N N . LEU B 1 78 ? 6.719 -15.438 2.979 1 97.62 78 LEU B N 1
ATOM 2601 C CA . LEU B 1 78 ? 6.723 -14.57 1.809 1 97.62 78 LEU B CA 1
ATOM 2602 C C . LEU B 1 78 ? 6.293 -15.336 0.561 1 97.62 78 LEU B C 1
ATOM 2604 O O . LEU B 1 78 ? 5.422 -14.875 -0.183 1 97.62 78 LEU B O 1
ATOM 2608 N N . VAL B 1 79 ? 6.914 -16.438 0.311 1 98.12 79 VAL B N 1
ATOM 2609 C CA . VAL B 1 79 ? 6.633 -17.219 -0.886 1 98.12 79 VAL B CA 1
ATOM 2610 C C . VAL B 1 79 ? 5.207 -17.766 -0.825 1 98.12 79 VAL B C 1
ATOM 2612 O O . VAL B 1 79 ? 4.5 -17.781 -1.835 1 98.12 79 VAL B O 1
ATOM 2615 N N . TYR B 1 80 ? 4.832 -18.188 0.343 1 98.31 80 TYR B N 1
ATOM 2616 C CA . TYR B 1 80 ? 3.467 -18.656 0.522 1 98.31 80 TYR B CA 1
ATOM 2617 C C . TYR B 1 80 ? 2.457 -17.562 0.201 1 98.31 80 TYR B C 1
ATOM 2619 O O . TYR B 1 80 ? 1.431 -17.828 -0.432 1 98.31 80 TYR B O 1
ATOM 2627 N N . ALA B 1 81 ? 2.744 -16.359 0.661 1 98.69 81 ALA B N 1
ATOM 2628 C CA . ALA B 1 81 ? 1.877 -15.219 0.376 1 98.69 81 ALA B CA 1
ATOM 2629 C C . ALA B 1 81 ? 1.769 -14.977 -1.126 1 98.69 81 ALA B C 1
ATOM 2631 O O . ALA B 1 81 ? 0.688 -14.664 -1.634 1 98.69 81 ALA B O 1
ATOM 2632 N N . PHE B 1 82 ? 2.879 -15.148 -1.806 1 98.75 82 PHE B N 1
ATOM 2633 C CA . PHE B 1 82 ? 2.898 -14.969 -3.254 1 98.75 82 PHE B CA 1
ATOM 2634 C C . PHE B 1 82 ? 2.014 -16.016 -3.936 1 98.75 82 PHE B C 1
ATOM 2636 O O . PHE B 1 82 ? 1.21 -15.672 -4.805 1 98.75 82 PHE B O 1
ATOM 2643 N N . VAL B 1 83 ? 2.168 -17.188 -3.529 1 98.75 83 VAL B N 1
ATOM 2644 C CA . VAL B 1 83 ? 1.396 -18.281 -4.102 1 98.75 83 VAL B CA 1
ATOM 2645 C C . VAL B 1 83 ? -0.091 -18.078 -3.828 1 98.75 83 VAL B C 1
ATOM 2647 O O . VAL B 1 83 ? -0.925 -18.25 -4.719 1 98.75 83 VAL B O 1
ATOM 2650 N N . ALA B 1 84 ? -0.412 -17.672 -2.607 1 98.69 84 ALA B N 1
ATOM 2651 C CA . ALA B 1 84 ? -1.795 -17.406 -2.221 1 98.69 84 ALA B CA 1
ATOM 2652 C C . ALA B 1 84 ? -2.406 -16.312 -3.094 1 98.69 84 ALA B C 1
ATOM 2654 O O . ALA B 1 84 ? -3.559 -16.422 -3.52 1 98.69 84 ALA B O 1
ATOM 2655 N N . LEU B 1 85 ? -1.654 -15.281 -3.336 1 98.62 85 LEU B N 1
ATOM 2656 C CA . LEU B 1 85 ? -2.148 -14.164 -4.125 1 98.62 85 LEU B CA 1
ATOM 2657 C C . LEU B 1 85 ? -2.363 -14.57 -5.578 1 98.62 85 LEU B C 1
ATOM 2659 O O . LEU B 1 85 ? -3.355 -14.18 -6.199 1 98.62 85 LEU B O 1
ATOM 2663 N N . VAL B 1 86 ? -1.422 -15.336 -6.137 1 98.56 86 VAL B N 1
ATOM 2664 C CA . VAL B 1 86 ? -1.561 -15.844 -7.5 1 98.56 86 VAL B CA 1
ATOM 2665 C C . VAL B 1 86 ? -2.834 -16.672 -7.617 1 98.56 86 VAL B C 1
ATOM 2667 O O . VAL B 1 86 ? -3.627 -16.484 -8.539 1 98.56 86 VAL B O 1
ATOM 2670 N N . ASP B 1 87 ? -3.016 -17.531 -6.676 1 98.5 87 ASP B N 1
ATOM 2671 C CA . ASP B 1 87 ? -4.211 -18.359 -6.684 1 98.5 87 ASP B CA 1
ATOM 2672 C C . ASP B 1 87 ? -5.477 -17.516 -6.57 1 98.5 87 ASP B C 1
ATOM 2674 O O . ASP B 1 87 ? -6.445 -17.734 -7.301 1 98.5 87 ASP B O 1
ATOM 2678 N N . GLU B 1 88 ? -5.43 -16.578 -5.629 1 97.88 88 GLU B N 1
ATOM 2679 C CA . GLU B 1 88 ? -6.57 -15.68 -5.477 1 97.88 88 GLU B CA 1
ATOM 2680 C C . GLU B 1 88 ? -6.926 -15.016 -6.805 1 97.88 88 GLU B C 1
ATOM 2682 O O . GLU B 1 88 ? -8.102 -14.953 -7.176 1 97.88 88 GLU B O 1
ATOM 2687 N N . THR B 1 89 ? -5.957 -14.578 -7.512 1 97.38 89 THR B N 1
ATOM 2688 C CA . THR B 1 89 ? -6.148 -13.859 -8.766 1 97.38 89 THR B CA 1
ATOM 2689 C C . THR B 1 89 ? -6.734 -14.781 -9.836 1 97.38 89 THR B C 1
ATOM 2691 O O . THR B 1 89 ? -7.711 -14.43 -10.492 1 97.38 89 THR B O 1
ATOM 2694 N N . LEU B 1 90 ? -6.215 -15.961 -9.945 1 97.44 90 LEU B N 1
ATOM 2695 C CA . LEU B 1 90 ? -6.586 -16.844 -11.039 1 97.44 90 LEU B CA 1
ATOM 2696 C C . LEU B 1 90 ? -7.895 -17.562 -10.734 1 97.44 90 LEU B C 1
ATOM 2698 O O . LEU B 1 90 ? -8.602 -18 -11.648 1 97.44 90 LEU B O 1
ATOM 2702 N N . LEU B 1 91 ? -8.219 -17.688 -9.43 1 97 91 LEU B N 1
ATOM 2703 C CA . LEU B 1 91 ? -9.469 -18.328 -9.023 1 97 91 LEU B CA 1
ATOM 2704 C C . LEU B 1 91 ? -10.656 -17.406 -9.242 1 97 91 LEU B C 1
ATOM 2706 O O . LEU B 1 91 ? -11.773 -17.875 -9.484 1 97 91 LEU B O 1
ATOM 2710 N N . PHE B 1 92 ? -10.414 -16.109 -9.219 1 93.88 92 PHE B N 1
ATOM 2711 C CA . PHE B 1 92 ? -11.555 -15.188 -9.188 1 93.88 92 PHE B CA 1
ATOM 2712 C C . PHE B 1 92 ? -11.516 -14.234 -10.375 1 93.88 92 PHE B C 1
ATOM 2714 O O . PHE B 1 92 ? -12.211 -13.219 -10.391 1 93.88 92 PHE B O 1
ATOM 2721 N N . THR B 1 93 ? -10.703 -14.461 -11.312 1 93.31 93 THR B N 1
ATOM 2722 C CA . THR B 1 93 ? -10.695 -13.766 -12.586 1 93.31 93 THR B CA 1
ATOM 2723 C C . THR B 1 93 ? -11.156 -14.688 -13.711 1 93.31 93 THR B C 1
ATOM 2725 O O . THR B 1 93 ? -10.727 -15.836 -13.797 1 93.31 93 THR B O 1
ATOM 2728 N N . PRO B 1 94 ? -12 -14.172 -14.586 1 93.19 94 PRO B N 1
ATOM 2729 C CA . PRO B 1 94 ? -12.453 -15.016 -15.695 1 93.19 94 PRO B CA 1
ATOM 2730 C C . PRO B 1 94 ? -11.359 -15.258 -16.734 1 93.19 94 PRO B C 1
ATOM 2732 O O . PRO B 1 94 ? -10.688 -14.32 -17.172 1 93.19 94 PRO B O 1
ATOM 2735 N N . TRP B 1 95 ? -11.109 -16.422 -17.125 1 94 95 TRP B N 1
ATOM 2736 C CA . TRP B 1 95 ? -10.188 -16.875 -18.156 1 94 95 TRP B CA 1
ATOM 2737 C C . TRP B 1 95 ? -10.461 -18.328 -18.531 1 94 95 TRP B C 1
ATOM 2739 O O . TRP B 1 95 ? -11.125 -19.047 -17.781 1 94 95 TRP B O 1
ATOM 2749 N N . PRO B 1 96 ? -10.18 -18.797 -19.672 1 94.44 96 PRO B N 1
ATOM 2750 C CA . PRO B 1 96 ? -10.539 -20.141 -20.156 1 94.44 96 PRO B CA 1
ATOM 2751 C C . PRO B 1 96 ? -10.047 -21.25 -19.234 1 94.44 96 PRO B C 1
ATOM 2753 O O . PRO B 1 96 ? -10.672 -22.312 -19.141 1 94.44 96 PRO B O 1
ATOM 2756 N N . GLY B 1 97 ? -9.023 -21.094 -18.484 1 94.62 97 GLY B N 1
ATOM 2757 C CA . GLY B 1 97 ? -8.453 -22.109 -17.625 1 94.62 97 GLY B CA 1
ATOM 2758 C C . GLY B 1 97 ? -8.906 -22 -16.188 1 94.62 97 GLY B C 1
ATOM 2759 O O . GLY B 1 97 ? -8.375 -22.672 -15.305 1 94.62 97 GLY B O 1
ATOM 2760 N N . GLN B 1 98 ? -9.922 -21.172 -15.898 1 94.81 98 GLN B N 1
ATOM 2761 C CA . GLN B 1 98 ? -10.344 -20.875 -14.539 1 94.81 98 GLN B CA 1
ATOM 2762 C C . GLN B 1 98 ? -10.859 -22.125 -13.836 1 94.81 98 GLN B C 1
ATOM 2764 O O . GLN B 1 98 ? -10.508 -22.391 -12.68 1 94.81 98 GLN B O 1
ATOM 2769 N N . LEU B 1 99 ? -11.664 -22.922 -14.5 1 94.38 99 LEU B N 1
ATOM 2770 C CA . LEU B 1 99 ? -12.25 -24.125 -13.922 1 94.38 99 LEU B CA 1
ATOM 2771 C C . LEU B 1 99 ? -11.164 -25.156 -13.609 1 94.38 99 LEU B C 1
ATOM 2773 O O . LEU B 1 99 ? -11.18 -25.766 -12.547 1 94.38 99 LEU B O 1
ATOM 2777 N N . ALA B 1 100 ? -10.266 -25.375 -14.531 1 95 100 ALA B N 1
ATOM 2778 C CA . ALA B 1 100 ? -9.156 -26.297 -14.305 1 95 100 ALA B CA 1
ATOM 2779 C C . ALA B 1 100 ? -8.297 -25.844 -13.125 1 95 100 ALA B C 1
ATOM 2781 O O . ALA B 1 100 ? -7.82 -26.672 -12.344 1 95 100 ALA B O 1
ATOM 2782 N N . TRP B 1 101 ? -8.086 -24.516 -13.008 1 96.25 101 TRP B N 1
ATOM 2783 C CA . TRP B 1 101 ? -7.285 -23.969 -11.914 1 96.25 101 TRP B CA 1
ATOM 2784 C C . TRP B 1 101 ? -7.965 -24.203 -10.57 1 96.25 101 TRP B C 1
ATOM 2786 O O . TRP B 1 101 ? -7.297 -24.406 -9.555 1 96.25 101 TRP B O 1
ATOM 2796 N N . GLN B 1 102 ? -9.297 -24.125 -10.531 1 95 102 GLN B N 1
ATOM 2797 C CA . GLN B 1 102 ? -10.07 -24.359 -9.312 1 95 102 GLN B CA 1
ATOM 2798 C C . GLN B 1 102 ? -9.852 -25.766 -8.781 1 95 102 GLN B C 1
ATOM 2800 O O . GLN B 1 102 ? -9.867 -26 -7.57 1 95 102 GLN B O 1
ATOM 2805 N N . GLN B 1 103 ? -9.594 -26.688 -9.617 1 94.44 103 GLN B N 1
ATOM 2806 C CA . GLN B 1 103 ? -9.391 -28.078 -9.227 1 94.44 103 GLN B CA 1
ATOM 2807 C C . GLN B 1 103 ? -7.984 -28.297 -8.68 1 94.44 103 GLN B C 1
ATOM 2809 O O . GLN B 1 103 ? -7.793 -29.047 -7.723 1 94.44 103 GLN B O 1
ATOM 2814 N N . HIS B 1 104 ? -7.016 -27.609 -9.336 1 95.5 104 HIS B N 1
ATOM 2815 C CA . HIS B 1 104 ? -5.625 -27.781 -8.93 1 95.5 104 HIS B CA 1
ATOM 2816 C C . HIS B 1 104 ? -4.891 -26.453 -8.906 1 95.5 104 HIS B C 1
ATOM 2818 O O . HIS B 1 104 ? -4.027 -26.203 -9.758 1 95.5 104 HIS B O 1
ATOM 2824 N N . PRO B 1 105 ? -5.156 -25.625 -7.867 1 97.19 105 PRO B N 1
ATOM 2825 C CA . PRO B 1 105 ? -4.449 -24.344 -7.766 1 97.19 105 PRO B CA 1
ATOM 2826 C C . PRO B 1 105 ? -2.955 -24.516 -7.508 1 97.19 105 PRO B C 1
ATOM 2828 O O . PRO B 1 105 ? -2.484 -25.641 -7.293 1 97.19 105 PRO B O 1
ATOM 2831 N N . LEU B 1 106 ? -2.197 -23.453 -7.637 1 97.88 106 LEU B N 1
ATOM 2832 C CA . LEU B 1 106 ? -0.747 -23.484 -7.48 1 97.88 106 LEU B CA 1
ATOM 2833 C C . LEU B 1 106 ? -0.358 -24 -6.098 1 97.88 106 LEU B C 1
ATOM 2835 O O . LEU B 1 106 ? 0.593 -24.781 -5.969 1 97.88 106 LEU B O 1
ATOM 2839 N N . GLU B 1 107 ? -1.087 -23.562 -5.055 1 97.38 107 GLU B N 1
ATOM 2840 C CA . GLU B 1 107 ? -0.806 -24.016 -3.693 1 97.38 107 GLU B CA 1
ATOM 2841 C C . GLU B 1 107 ? -0.862 -25.531 -3.59 1 97.38 107 GLU B C 1
ATOM 2843 O O . GLU B 1 107 ? -0.018 -26.141 -2.934 1 97.38 107 GLU B O 1
ATOM 2848 N N . SER B 1 108 ? -1.909 -26.125 -4.137 1 96.88 108 SER B N 1
ATOM 2849 C CA . SER B 1 108 ? -2.057 -27.578 -4.098 1 96.88 108 SER B CA 1
ATOM 2850 C C . SER B 1 108 ? -0.879 -28.266 -4.777 1 96.88 108 SER B C 1
ATOM 2852 O O . SER B 1 108 ? -0.423 -29.312 -4.316 1 96.88 108 SER B O 1
ATOM 2854 N N . ARG B 1 109 ? -0.39 -27.734 -5.832 1 94.69 109 ARG B N 1
ATOM 2855 C CA . ARG B 1 109 ? 0.721 -28.297 -6.59 1 94.69 109 ARG B CA 1
ATOM 2856 C C . ARG B 1 109 ? 2.027 -28.188 -5.812 1 94.69 109 ARG B C 1
ATOM 2858 O O . ARG B 1 109 ? 2.871 -29.078 -5.871 1 94.69 109 ARG B O 1
ATOM 2865 N N . MET B 1 110 ? 2.182 -27.109 -5.066 1 95.31 110 MET B N 1
ATOM 2866 C CA . MET B 1 110 ? 3.455 -26.844 -4.406 1 95.31 110 MET B CA 1
ATOM 2867 C C . MET B 1 110 ? 3.443 -27.344 -2.969 1 95.31 110 MET B C 1
ATOM 2869 O O . MET B 1 110 ? 4.473 -27.766 -2.447 1 95.31 110 MET B O 1
ATOM 2873 N N . TYR B 1 111 ? 2.219 -27.266 -2.318 1 94.31 111 TYR B N 1
ATOM 2874 C CA . TYR B 1 111 ? 2.166 -27.562 -0.889 1 94.31 111 TYR B CA 1
ATOM 2875 C C . TYR B 1 111 ? 1.172 -28.672 -0.592 1 94.31 111 TYR B C 1
ATOM 2877 O O . TYR B 1 111 ? 0.998 -29.062 0.563 1 94.31 111 TYR B O 1
ATOM 2885 N N . SER B 1 112 ? 0.512 -29.172 -1.543 1 94.19 112 SER B N 1
ATOM 2886 C CA . SER B 1 112 ? -0.505 -30.203 -1.365 1 94.19 112 SER B CA 1
ATOM 2887 C C . SER B 1 112 ? -1.576 -29.75 -0.375 1 94.19 112 SER B C 1
ATOM 2889 O O . SER B 1 112 ? -1.988 -30.531 0.49 1 94.19 112 SER B O 1
ATOM 2891 N N . SER B 1 113 ? -1.878 -28.5 -0.397 1 93.06 113 SER B N 1
ATOM 2892 C CA . SER B 1 113 ? -2.906 -27.906 0.447 1 93.06 113 SER B CA 1
ATOM 2893 C C . SER B 1 113 ? -3.744 -26.891 -0.333 1 93.06 113 SER B C 1
ATOM 2895 O O . SER B 1 113 ? -3.352 -26.453 -1.419 1 93.06 113 SER B O 1
ATOM 2897 N N . ARG B 1 114 ? -4.977 -26.594 0.206 1 92.75 114 ARG B N 1
ATOM 2898 C CA . ARG B 1 114 ? -5.867 -25.578 -0.368 1 92.75 114 ARG B CA 1
ATOM 2899 C C . ARG B 1 114 ? -6.469 -24.703 0.719 1 92.75 114 ARG B C 1
ATOM 2901 O O . ARG B 1 114 ? -7.684 -24.516 0.773 1 92.75 114 ARG B O 1
ATOM 2908 N N . GLN B 1 115 ? -5.594 -24.219 1.568 1 95.81 115 GLN B N 1
ATOM 2909 C CA . GLN B 1 115 ? -6.078 -23.516 2.748 1 95.81 115 GLN B CA 1
ATOM 2910 C C . GLN B 1 115 ? -5.562 -22.078 2.781 1 95.81 115 GLN B C 1
ATOM 2912 O O . GLN B 1 115 ? -5.59 -21.422 3.828 1 95.81 115 GLN B O 1
ATOM 2917 N N . ALA B 1 116 ? -5.113 -21.656 1.651 1 96.12 116 ALA B N 1
ATOM 2918 C CA . ALA B 1 116 ? -4.477 -20.344 1.646 1 96.12 116 ALA B CA 1
ATOM 2919 C C . ALA B 1 116 ? -5.469 -19.25 2.037 1 96.12 116 ALA B C 1
ATOM 2921 O O . ALA B 1 116 ? -5.094 -18.25 2.658 1 96.12 116 ALA B O 1
ATOM 2922 N N . GLY B 1 117 ? -6.754 -19.453 1.729 1 96.5 117 GLY B N 1
ATOM 2923 C CA . GLY B 1 117 ? -7.781 -18.484 2.055 1 96.5 117 GLY B CA 1
ATOM 2924 C C . GLY B 1 117 ? -7.973 -18.297 3.549 1 96.5 117 GLY B C 1
ATOM 2925 O O . GLY B 1 117 ? -8.453 -17.25 3.99 1 96.5 117 GLY B O 1
ATOM 2926 N N . GLU B 1 118 ? -7.52 -19.266 4.297 1 96.62 118 GLU B N 1
ATOM 2927 C CA . GLU B 1 118 ? -7.617 -19.203 5.754 1 96.62 118 GLU B CA 1
ATOM 2928 C C . GLU B 1 118 ? -6.254 -18.953 6.387 1 96.62 118 GLU B C 1
ATOM 2930 O O . GLU B 1 118 ? -6.148 -18.219 7.375 1 96.62 118 GLU B O 1
ATOM 2935 N N . ARG B 1 119 ? -5.305 -19.469 5.82 1 97.69 119 ARG B N 1
ATOM 2936 C CA . ARG B 1 119 ? -3.979 -19.438 6.43 1 97.69 119 ARG B CA 1
ATOM 2937 C C . ARG B 1 119 ? -3.344 -18.062 6.312 1 97.69 119 ARG B C 1
ATOM 2939 O O . ARG B 1 119 ? -2.701 -17.594 7.25 1 97.69 119 ARG B O 1
ATOM 2946 N N . LEU B 1 120 ? -3.494 -17.453 5.145 1 98.19 120 LEU B N 1
ATOM 2947 C CA . LEU B 1 120 ? -2.869 -16.141 4.977 1 98.19 120 LEU B CA 1
ATOM 2948 C C . LEU B 1 120 ? -3.508 -15.117 5.902 1 98.19 120 LEU B C 1
ATOM 2950 O O . LEU B 1 120 ? -2.807 -14.406 6.625 1 98.19 120 LEU B O 1
ATOM 2954 N N . PRO B 1 121 ? -4.867 -15.008 5.992 1 98.25 121 PRO B N 1
ATOM 2955 C CA . PRO B 1 121 ? -5.48 -14.109 6.969 1 98.25 121 PRO B CA 1
ATOM 2956 C C . PRO B 1 121 ? -5.086 -14.438 8.406 1 98.25 121 PRO B C 1
ATOM 2958 O O . PRO B 1 121 ? -4.879 -13.531 9.219 1 98.25 121 PRO B O 1
ATOM 2961 N N . SER B 1 122 ? -4.953 -15.672 8.695 1 98.25 122 SER B N 1
ATOM 2962 C CA . SER B 1 122 ? -4.516 -16.062 10.039 1 98.25 122 SER B CA 1
ATOM 2963 C C . SER B 1 122 ? -3.094 -15.578 10.312 1 98.25 122 SER B C 1
ATOM 2965 O O . SER B 1 122 ? -2.783 -15.148 11.422 1 98.25 122 SER B O 1
ATOM 2967 N N . ALA B 1 123 ? -2.242 -15.719 9.336 1 98.25 123 ALA B N 1
ATOM 2968 C CA . ALA B 1 123 ? -0.868 -15.234 9.461 1 98.25 123 ALA B CA 1
ATOM 2969 C C . ALA B 1 123 ? -0.833 -13.727 9.672 1 98.25 123 ALA B C 1
ATOM 2971 O O . ALA B 1 123 ? -0.032 -13.219 10.461 1 98.25 123 ALA B O 1
ATOM 2972 N N . ILE B 1 124 ? -1.694 -13.016 8.961 1 98.38 124 ILE B N 1
ATOM 2973 C CA . ILE B 1 124 ? -1.785 -11.562 9.094 1 98.38 124 ILE B CA 1
ATOM 2974 C C . ILE B 1 124 ? -2.225 -11.203 10.516 1 98.38 124 ILE B C 1
ATOM 2976 O O . ILE B 1 124 ? -1.632 -10.336 11.156 1 98.38 124 ILE B O 1
ATOM 2980 N N . LYS B 1 125 ? -3.234 -11.867 10.977 1 98.19 125 LYS B N 1
ATOM 2981 C CA . LYS B 1 125 ? -3.73 -11.617 12.328 1 98.19 125 LYS B CA 1
ATOM 2982 C C . LYS B 1 125 ? -2.639 -11.859 13.367 1 98.19 125 LYS B C 1
ATOM 2984 O O . LYS B 1 125 ? -2.443 -11.039 14.266 1 98.19 125 LYS B O 1
ATOM 2989 N N . LYS B 1 126 ? -1.981 -12.984 13.227 1 98.06 126 LYS B N 1
ATOM 2990 C CA . LYS B 1 126 ? -0.91 -13.32 14.156 1 98.06 126 LYS B CA 1
ATOM 2991 C C . LYS B 1 126 ? 0.176 -12.25 14.156 1 98.06 126 LYS B C 1
ATOM 2993 O O . LYS B 1 126 ? 0.645 -11.828 15.219 1 98.06 126 LYS B O 1
ATOM 2998 N N . LEU B 1 127 ? 0.606 -11.836 12.992 1 97.5 127 LEU B N 1
ATOM 2999 C CA . LEU B 1 127 ? 1.634 -10.805 12.859 1 97.5 127 LEU B CA 1
ATOM 3000 C C . LEU B 1 127 ? 1.198 -9.508 13.531 1 97.5 127 LEU B C 1
ATOM 3002 O O . LEU B 1 127 ? 1.988 -8.875 14.234 1 97.5 127 LEU B O 1
ATOM 3006 N N . LEU B 1 128 ? -0.066 -9.102 13.328 1 96.88 128 LEU B N 1
ATOM 3007 C CA . LEU B 1 128 ? -0.59 -7.859 13.883 1 96.88 128 LEU B CA 1
ATOM 3008 C C . LEU B 1 128 ? -0.759 -7.957 15.391 1 96.88 128 LEU B C 1
ATOM 3010 O O . LEU B 1 128 ? -0.628 -6.961 16.109 1 96.88 128 LEU B O 1
ATOM 3014 N N . ASP B 1 129 ? -1.019 -9.172 15.859 1 97.25 129 ASP B N 1
ATOM 3015 C CA . ASP B 1 129 ? -1.137 -9.391 17.297 1 97.25 129 ASP B CA 1
ATOM 3016 C C . ASP B 1 129 ? 0.229 -9.32 17.984 1 97.25 129 ASP B C 1
ATOM 3018 O O . ASP B 1 129 ? 0.357 -8.758 19.078 1 97.25 129 ASP B O 1
ATOM 3022 N N . GLU B 1 130 ? 1.248 -9.859 17.406 1 95.19 130 GLU B N 1
ATOM 3023 C CA . GLU B 1 130 ? 2.574 -9.961 18 1 95.19 130 GLU B CA 1
ATOM 3024 C C . GLU B 1 130 ? 3.379 -8.688 17.781 1 95.19 130 GLU B C 1
ATOM 3026 O O . GLU B 1 130 ? 4.047 -8.203 18.703 1 95.19 130 GLU B O 1
ATOM 3031 N N . GLN B 1 131 ? 3.348 -8.102 16.578 1 92.94 131 GLN B N 1
ATOM 3032 C CA . GLN B 1 131 ? 4.02 -6.879 16.141 1 92.94 131 GLN B CA 1
ATOM 3033 C C . GLN B 1 131 ? 5.496 -6.898 16.531 1 92.94 131 GLN B C 1
ATOM 3035 O O . GLN B 1 131 ? 6.004 -5.953 17.125 1 92.94 131 GLN B O 1
ATOM 3040 N N . MET B 1 132 ? 6.156 -7.969 16.219 1 90.38 132 MET B N 1
ATOM 3041 C CA . MET B 1 132 ? 7.598 -8.062 16.438 1 90.38 132 MET B CA 1
ATOM 3042 C C . MET B 1 132 ? 8.359 -7.121 15.516 1 90.38 132 MET B C 1
ATOM 3044 O O . MET B 1 132 ? 8.117 -7.105 14.305 1 90.38 132 MET B O 1
ATOM 3048 N N . PRO B 1 133 ? 9.305 -6.34 15.992 1 86.69 133 PRO B N 1
ATOM 3049 C CA . PRO B 1 133 ? 10.008 -5.344 15.188 1 86.69 133 PRO B CA 1
ATOM 3050 C C . PRO B 1 133 ? 10.695 -5.953 13.969 1 86.69 133 PRO B C 1
ATOM 3052 O O . PRO B 1 133 ? 10.773 -5.316 12.914 1 86.69 133 PRO B O 1
ATOM 3055 N N . GLY B 1 134 ? 11.109 -7.184 13.992 1 86.75 134 GLY B N 1
ATOM 3056 C CA . GLY B 1 134 ? 11.82 -7.832 12.898 1 86.75 134 GLY B CA 1
ATOM 3057 C C . GLY B 1 134 ? 10.898 -8.305 11.789 1 86.75 134 GLY B C 1
ATOM 3058 O O . GLY B 1 134 ? 11.359 -8.781 10.75 1 86.75 134 GLY B O 1
ATOM 3059 N N . THR B 1 135 ? 9.555 -8.016 11.961 1 91.81 135 THR B N 1
ATOM 3060 C CA . THR B 1 135 ? 8.625 -8.547 10.969 1 91.81 135 THR B CA 1
ATOM 3061 C C . THR B 1 135 ? 7.945 -7.426 10.203 1 91.81 135 THR B C 1
ATOM 3063 O O . THR B 1 135 ? 6.922 -7.641 9.547 1 91.81 135 THR B O 1
ATOM 3066 N N . ARG B 1 136 ? 8.516 -6.23 10.281 1 92.75 136 ARG B N 1
ATOM 3067 C CA . ARG B 1 136 ? 7.91 -5.082 9.617 1 92.75 136 ARG B CA 1
ATOM 3068 C C . ARG B 1 136 ? 7.926 -5.254 8.102 1 92.75 136 ARG B C 1
ATOM 3070 O O . ARG B 1 136 ? 6.973 -4.879 7.414 1 92.75 136 ARG B O 1
ATOM 3077 N N . ASP B 1 137 ? 9.023 -5.824 7.641 1 93.25 137 ASP B N 1
ATOM 3078 C CA . ASP B 1 137 ? 9.109 -6.055 6.199 1 93.25 137 ASP B CA 1
ATOM 3079 C C . ASP B 1 137 ? 8.07 -7.074 5.742 1 93.25 137 ASP B C 1
ATOM 3081 O O . ASP B 1 137 ? 7.465 -6.918 4.684 1 93.25 137 ASP B O 1
ATOM 3085 N N . LEU B 1 138 ? 7.879 -8.078 6.539 1 95.94 138 LEU B N 1
ATOM 3086 C CA . LEU B 1 138 ? 6.863 -9.078 6.23 1 95.94 138 LEU B CA 1
ATOM 3087 C C . LEU B 1 138 ? 5.465 -8.477 6.305 1 95.94 138 LEU B C 1
ATOM 3089 O O . LEU B 1 138 ? 4.586 -8.836 5.52 1 95.94 138 LEU B O 1
ATOM 3093 N N . ALA B 1 139 ? 5.285 -7.531 7.176 1 96.88 139 ALA B N 1
ATOM 3094 C CA . ALA B 1 139 ? 4.016 -6.809 7.254 1 96.88 139 ALA B CA 1
ATOM 3095 C C . ALA B 1 139 ? 3.723 -6.082 5.945 1 96.88 139 ALA B C 1
ATOM 3097 O O . ALA B 1 139 ? 2.578 -6.055 5.488 1 96.88 139 ALA B O 1
ATOM 3098 N N . ASN B 1 140 ? 4.715 -5.523 5.406 1 96.06 140 ASN B N 1
ATOM 3099 C CA . ASN B 1 140 ? 4.566 -4.848 4.121 1 96.06 140 ASN B CA 1
ATOM 3100 C C . ASN B 1 140 ? 4.188 -5.824 3.012 1 96.06 140 ASN B C 1
ATOM 3102 O O . ASN B 1 140 ? 3.436 -5.477 2.102 1 96.06 140 ASN B O 1
ATOM 3106 N N . VAL B 1 141 ? 4.719 -7.039 3.07 1 97.5 141 VAL B N 1
ATOM 3107 C CA . VAL B 1 141 ? 4.355 -8.07 2.107 1 97.5 141 VAL B CA 1
ATOM 3108 C C . VAL B 1 141 ? 2.863 -8.375 2.209 1 97.5 141 VAL B C 1
ATOM 3110 O O . VAL B 1 141 ? 2.156 -8.398 1.198 1 97.5 141 VAL B O 1
ATOM 3113 N N . TYR B 1 142 ? 2.416 -8.602 3.406 1 98.62 142 TYR B N 1
ATOM 3114 C CA . TYR B 1 142 ? 1.006 -8.906 3.623 1 98.62 142 TYR B CA 1
ATOM 3115 C C . TYR B 1 142 ? 0.129 -7.73 3.205 1 98.62 142 TYR B C 1
ATOM 3117 O O . TYR B 1 142 ? -0.959 -7.926 2.658 1 98.62 142 TYR B O 1
ATOM 3125 N N . LEU B 1 143 ? 0.585 -6.512 3.457 1 98 143 LEU B N 1
ATOM 3126 C CA . LEU B 1 143 ? -0.13 -5.32 3.014 1 98 143 LEU B CA 1
ATOM 3127 C C . LEU B 1 143 ? -0.276 -5.309 1.495 1 98 143 LEU B C 1
ATOM 3129 O O . LEU B 1 143 ? -1.36 -5.035 0.974 1 98 143 LEU B O 1
ATOM 3133 N N . GLN B 1 144 ? 0.794 -5.621 0.814 1 97.88 144 GLN B N 1
ATOM 3134 C CA . GLN B 1 144 ? 0.752 -5.652 -0.644 1 97.88 144 GLN B CA 1
ATOM 3135 C C . GLN B 1 144 ? -0.246 -6.695 -1.143 1 97.88 144 GLN B C 1
ATOM 3137 O O . GLN B 1 144 ? -0.95 -6.465 -2.129 1 97.88 144 GLN B O 1
ATOM 3142 N N . CYS B 1 145 ? -0.34 -7.785 -0.44 1 98.62 145 CYS B N 1
ATOM 3143 C CA . CYS B 1 145 ? -1.333 -8.789 -0.806 1 98.62 145 CYS B CA 1
ATOM 3144 C C . CYS B 1 145 ? -2.742 -8.219 -0.732 1 98.62 145 CYS B C 1
ATOM 3146 O O . CYS B 1 145 ? -3.543 -8.406 -1.65 1 98.62 145 CYS B O 1
ATOM 3148 N N . LEU B 1 146 ? -3 -7.492 0.302 1 97.88 146 LEU B N 1
ATOM 3149 C CA . LEU B 1 146 ? -4.332 -6.926 0.489 1 97.88 146 LEU B CA 1
ATOM 3150 C C . LEU B 1 146 ? -4.598 -5.82 -0.528 1 97.88 146 LEU B C 1
ATOM 3152 O O . LEU B 1 146 ? -5.699 -5.727 -1.073 1 97.88 146 LEU B O 1
ATOM 3156 N N . ILE B 1 147 ? -3.582 -5.047 -0.786 1 96.81 147 ILE B N 1
ATOM 3157 C CA . ILE B 1 147 ? -3.686 -3.969 -1.762 1 96.81 147 ILE B CA 1
ATOM 3158 C C . ILE B 1 147 ? -4.035 -4.543 -3.133 1 96.81 147 ILE B C 1
ATOM 3160 O O . ILE B 1 147 ? -4.867 -3.986 -3.852 1 96.81 147 ILE B O 1
ATOM 3164 N N . LEU B 1 148 ? -3.49 -5.684 -3.418 1 96.56 148 LEU B N 1
ATOM 3165 C CA . LEU B 1 148 ? -3.574 -6.254 -4.758 1 96.56 148 LEU B CA 1
ATOM 3166 C C . LEU B 1 148 ? -4.801 -7.145 -4.895 1 96.56 148 LEU B C 1
ATOM 3168 O O . LEU B 1 148 ? -5 -7.781 -5.93 1 96.56 148 LEU B O 1
ATOM 3172 N N . GLY B 1 149 ? -5.559 -7.246 -3.809 1 94.88 149 GLY B N 1
ATOM 3173 C CA . GLY B 1 149 ? -6.891 -7.805 -3.98 1 94.88 149 GLY B CA 1
ATOM 3174 C C . GLY B 1 149 ? -7.078 -9.133 -3.271 1 94.88 149 GLY B C 1
ATOM 3175 O O . GLY B 1 149 ? -8.094 -9.805 -3.457 1 94.88 149 GLY B O 1
ATOM 3176 N N . PHE B 1 150 ? -6.098 -9.562 -2.443 1 97.88 150 PHE B N 1
ATOM 3177 C CA . PHE B 1 150 ? -6.309 -10.805 -1.701 1 97.88 150 PHE B CA 1
ATOM 3178 C C . PHE B 1 150 ? -7.473 -10.656 -0.728 1 97.88 150 PHE B C 1
ATOM 3180 O O . PHE B 1 150 ? -7.527 -9.703 0.044 1 97.88 150 PHE B O 1
ATOM 3187 N N . GLN B 1 151 ? -8.406 -11.625 -0.692 1 95.75 151 GLN B N 1
ATOM 3188 C CA . GLN B 1 151 ? -9.555 -11.578 0.206 1 95.75 151 GLN B CA 1
ATOM 3189 C C . GLN B 1 151 ? -9.625 -12.828 1.077 1 95.75 151 GLN B C 1
ATOM 3191 O O . GLN B 1 151 ? -9.734 -12.734 2.301 1 95.75 151 GLN B O 1
ATOM 3196 N N . GLY B 1 152 ? -9.5 -14.016 0.448 1 95.88 152 GLY B N 1
ATOM 3197 C CA . GLY B 1 152 ? -9.641 -15.242 1.216 1 95.88 152 GLY B CA 1
ATOM 3198 C C . GLY B 1 152 ? -10.914 -15.281 2.043 1 95.88 152 GLY B C 1
ATOM 3199 O O . GLY B 1 152 ? -12.008 -15.047 1.524 1 95.88 152 GLY B O 1
ATOM 3200 N N . ARG B 1 153 ? -10.805 -15.5 3.295 1 95.12 153 ARG B N 1
ATOM 3201 C CA . ARG B 1 153 ? -11.961 -15.617 4.176 1 95.12 153 ARG B CA 1
ATOM 3202 C C . ARG B 1 153 ? -12.562 -14.242 4.469 1 95.12 153 ARG B C 1
ATOM 3204 O O . ARG B 1 153 ? -13.609 -14.148 5.109 1 95.12 153 ARG B O 1
ATOM 3211 N N . LEU B 1 154 ? -11.922 -13.242 4.035 1 94.06 154 LEU B N 1
ATOM 3212 C CA . LEU B 1 154 ? -12.406 -11.883 4.285 1 94.06 154 LEU B CA 1
ATOM 3213 C C . LEU B 1 154 ? -13.398 -11.453 3.209 1 94.06 154 LEU B C 1
ATOM 3215 O O . LEU B 1 154 ? -13.875 -10.32 3.219 1 94.06 154 LEU B O 1
ATOM 3219 N N . ARG B 1 155 ? -13.695 -12.359 2.393 1 91.38 155 ARG B N 1
ATOM 3220 C CA . ARG B 1 155 ? -14.641 -12.062 1.326 1 91.38 155 ARG B CA 1
ATOM 3221 C C . ARG B 1 155 ? -16.047 -11.859 1.885 1 91.38 155 ARG B C 1
ATOM 3223 O O . ARG B 1 155 ? -16.5 -12.617 2.742 1 91.38 155 ARG B O 1
ATOM 3230 N N . GLY B 1 156 ? -16.781 -10.797 1.425 1 84.94 156 GLY B N 1
ATOM 3231 C CA . GLY B 1 156 ? -18.109 -10.5 1.914 1 84.94 156 GLY B CA 1
ATOM 3232 C C . GLY B 1 156 ? -18.156 -9.273 2.809 1 84.94 156 GLY B C 1
ATOM 3233 O O . GLY B 1 156 ? -17.125 -8.688 3.119 1 84.94 156 GLY B O 1
ATOM 3234 N N . GLU B 1 157 ? -19.297 -8.852 3.275 1 79.94 157 GLU B N 1
ATOM 3235 C CA . GLU B 1 157 ? -19.516 -7.562 3.928 1 79.94 157 GLU B CA 1
ATOM 3236 C C . GLU B 1 157 ? -18.75 -7.469 5.242 1 79.94 157 GLU B C 1
ATOM 3238 O O . GLU B 1 157 ? -17.984 -6.527 5.457 1 79.94 157 GLU B O 1
ATOM 3243 N N . PRO B 1 158 ? -18.922 -8.438 6.16 1 82.38 158 PRO B N 1
ATOM 3244 C CA . PRO B 1 158 ? -18.156 -8.32 7.406 1 82.38 158 PRO B CA 1
ATOM 3245 C C . PRO B 1 158 ? -16.641 -8.391 7.18 1 82.38 158 PRO B C 1
ATOM 3247 O O . PRO B 1 158 ? -15.875 -7.742 7.891 1 82.38 158 PRO B O 1
ATOM 3250 N N . GLY B 1 159 ? -16.25 -9.141 6.223 1 89 159 GLY B N 1
ATOM 3251 C CA . GLY B 1 159 ? -14.836 -9.312 5.934 1 89 159 GLY B CA 1
ATOM 3252 C C . GLY B 1 159 ? -14.195 -8.078 5.336 1 89 159 GLY B C 1
ATOM 3253 O O . GLY B 1 159 ? -13.008 -7.828 5.547 1 89 159 GLY B O 1
ATOM 3254 N N . GLN B 1 160 ? -15 -7.289 4.652 1 87.94 160 GLN B N 1
ATOM 3255 C CA . GLN B 1 160 ? -14.484 -6.086 4.004 1 87.94 160 GLN B CA 1
ATOM 3256 C C . GLN B 1 160 ? -14.047 -5.051 5.031 1 87.94 160 GLN B C 1
ATOM 3258 O O . GLN B 1 160 ? -13.055 -4.348 4.832 1 87.94 160 GLN B O 1
ATOM 3263 N N . LEU B 1 161 ? -14.836 -4.918 6.09 1 88.62 161 LEU B N 1
ATOM 3264 C CA . LEU B 1 161 ? -14.453 -4.004 7.16 1 88.62 161 LEU B CA 1
ATOM 3265 C C . LEU B 1 161 ? -13.141 -4.438 7.801 1 88.62 161 LEU B C 1
ATOM 3267 O O . LEU B 1 161 ? -12.273 -3.602 8.086 1 88.62 161 LEU B O 1
ATOM 3271 N N . GLN B 1 162 ? -13.023 -5.723 8.016 1 94.12 162 GLN B N 1
ATOM 3272 C CA . GLN B 1 162 ? -11.789 -6.254 8.578 1 94.12 162 GLN B CA 1
ATOM 3273 C C . GLN B 1 162 ? -10.617 -6.051 7.629 1 94.12 162 GLN B C 1
ATOM 3275 O O . GLN B 1 162 ? -9.508 -5.746 8.062 1 94.12 162 GLN B O 1
ATOM 3280 N N . HIS B 1 163 ? -10.883 -6.293 6.344 1 95.5 163 HIS B N 1
ATOM 3281 C CA . HIS B 1 163 ? -9.891 -6.07 5.301 1 95.5 163 HIS B CA 1
ATOM 3282 C C . HIS B 1 163 ? -9.328 -4.656 5.363 1 95.5 163 HIS B C 1
ATOM 3284 O O . HIS B 1 163 ? -8.109 -4.461 5.316 1 95.5 163 HIS B O 1
ATOM 3290 N N . GLU B 1 164 ? -10.172 -3.635 5.539 1 92.62 164 GLU B N 1
ATOM 3291 C CA . GLU B 1 164 ? -9.773 -2.232 5.633 1 92.62 164 GLU B CA 1
ATOM 3292 C C . GLU B 1 164 ? -8.977 -1.969 6.906 1 92.62 164 GLU B C 1
ATOM 3294 O O . GLU B 1 164 ? -7.953 -1.278 6.871 1 92.62 164 GLU B O 1
ATOM 3299 N N . LYS B 1 165 ? -9.43 -2.51 7.984 1 94.44 165 LYS B N 1
ATOM 3300 C CA . LYS B 1 165 ? -8.742 -2.34 9.266 1 94.44 165 LYS B CA 1
ATOM 3301 C C . LYS B 1 165 ? -7.332 -2.916 9.211 1 94.44 165 LYS B C 1
ATOM 3303 O O . LYS B 1 165 ? -6.387 -2.305 9.719 1 94.44 165 LYS B O 1
ATOM 3308 N N . TRP B 1 166 ? -7.191 -4.09 8.609 1 97.25 166 TRP B N 1
ATOM 3309 C CA . TRP B 1 166 ? -5.887 -4.742 8.523 1 97.25 166 TRP B CA 1
ATOM 3310 C C . TRP B 1 166 ? -4.945 -3.965 7.609 1 97.25 166 TRP B C 1
ATOM 3312 O O . TRP B 1 166 ? -3.748 -3.871 7.879 1 97.25 166 TRP B O 1
ATOM 3322 N N . ARG B 1 167 ? -5.484 -3.42 6.5 1 97.25 167 ARG B N 1
ATOM 3323 C CA . ARG B 1 167 ? -4.629 -2.607 5.637 1 97.25 167 ARG B CA 1
ATOM 3324 C C . ARG B 1 167 ? -4.047 -1.425 6.402 1 97.25 167 ARG B C 1
ATOM 3326 O O . ARG B 1 167 ? -2.84 -1.18 6.352 1 97.25 167 ARG B O 1
ATOM 3333 N N . ALA B 1 168 ? -4.871 -0.737 7.121 1 94.5 168 ALA B N 1
ATOM 3334 C CA . ALA B 1 168 ? -4.43 0.419 7.895 1 94.5 168 ALA B CA 1
ATOM 3335 C C . ALA B 1 168 ? -3.449 0.005 8.984 1 94.5 168 ALA B C 1
ATOM 3337 O O . ALA B 1 168 ? -2.436 0.672 9.203 1 94.5 168 ALA B O 1
ATOM 3338 N N . ALA B 1 169 ? -3.771 -1.101 9.656 1 96.19 169 ALA B N 1
ATOM 3339 C CA . ALA B 1 169 ? -2.922 -1.58 10.742 1 96.19 169 ALA B CA 1
ATOM 3340 C C . ALA B 1 169 ? -1.561 -2.027 10.219 1 96.19 169 ALA B C 1
ATOM 3342 O O . ALA B 1 169 ? -0.526 -1.719 10.812 1 96.19 169 ALA B O 1
ATOM 3343 N N . LEU B 1 170 ? -1.563 -2.773 9.133 1 97.38 170 LEU B N 1
ATOM 3344 C CA . LEU B 1 170 ? -0.314 -3.223 8.531 1 97.38 170 LEU B CA 1
ATOM 3345 C C . LEU B 1 170 ? 0.522 -2.035 8.062 1 97.38 170 LEU B C 1
ATOM 3347 O O . LEU B 1 170 ? 1.744 -2.027 8.234 1 97.38 170 LEU B O 1
ATOM 3351 N N . PHE B 1 171 ? -0.167 -1.044 7.48 1 95.44 171 PHE B N 1
ATOM 3352 C CA . PHE B 1 171 ? 0.52 0.162 7.035 1 95.44 171 PHE B CA 1
ATOM 3353 C C . PHE B 1 171 ? 1.211 0.854 8.203 1 95.44 171 PHE B C 1
ATOM 3355 O O . PHE B 1 171 ? 2.396 1.181 8.125 1 95.44 171 PHE B O 1
ATOM 3362 N N . THR B 1 172 ? 0.504 1.035 9.242 1 93 172 THR B N 1
ATOM 3363 C CA . THR B 1 172 ? 1.024 1.719 10.422 1 93 172 THR B CA 1
ATOM 3364 C C . THR B 1 172 ? 2.186 0.938 11.031 1 93 172 THR B C 1
ATOM 3366 O O . THR B 1 172 ? 3.229 1.513 11.344 1 93 172 THR B O 1
ATOM 3369 N N . PHE B 1 173 ? 2.014 -0.342 11.156 1 93.5 173 PHE B N 1
ATOM 3370 C CA . PHE B 1 173 ? 3.051 -1.176 11.75 1 93.5 173 PHE B CA 1
ATOM 3371 C C . PHE B 1 173 ? 4.293 -1.204 10.867 1 93.5 173 PHE B C 1
ATOM 3373 O O . PHE B 1 173 ? 5.418 -1.099 11.367 1 93.5 173 PHE B O 1
ATOM 3380 N N . ALA B 1 174 ? 4.113 -1.365 9.57 1 92.31 174 ALA B N 1
ATOM 3381 C CA . ALA B 1 174 ? 5.23 -1.491 8.641 1 92.31 174 ALA B CA 1
ATOM 3382 C C . ALA B 1 174 ? 6.09 -0.23 8.641 1 92.31 174 ALA B C 1
ATOM 3384 O O . ALA B 1 174 ? 7.309 -0.301 8.469 1 92.31 174 ALA B O 1
ATOM 3385 N N . TRP B 1 175 ? 5.453 0.908 8.906 1 86 175 TRP B N 1
ATOM 3386 C CA . TRP B 1 175 ? 6.188 2.152 8.703 1 86 175 TRP B CA 1
ATOM 3387 C C . TRP B 1 175 ? 6.332 2.922 10.008 1 86 175 TRP B C 1
ATOM 3389 O O . TRP B 1 175 ? 6.957 3.984 10.047 1 86 175 TRP B O 1
ATOM 3399 N N . GLN B 1 176 ? 5.699 2.414 11.031 1 72.12 176 GLN B N 1
ATOM 3400 C CA . GLN B 1 176 ? 5.809 3.096 12.312 1 72.12 176 GLN B CA 1
ATOM 3401 C C . GLN B 1 176 ? 7.266 3.281 12.719 1 72.12 176 GLN B C 1
ATOM 3403 O O . GLN B 1 176 ? 7.949 2.314 13.055 1 72.12 176 GLN B O 1
ATOM 3408 N N . HIS B 1 177 ? 8.148 3.604 12.047 1 56.19 177 HIS B N 1
ATOM 3409 C CA . HIS B 1 177 ? 9.516 3.723 12.555 1 56.19 177 HIS B CA 1
ATOM 3410 C C . HIS B 1 177 ? 9.539 4.473 13.883 1 56.19 177 HIS B C 1
ATOM 3412 O O . HIS B 1 177 ? 8.656 5.281 14.164 1 56.19 177 HIS B O 1
ATOM 3418 N N . ASP B 1 178 ? 10.547 4.121 14.75 1 45.66 178 ASP B N 1
ATOM 3419 C CA . ASP B 1 178 ? 11.312 4.59 15.906 1 45.66 178 ASP B CA 1
ATOM 3420 C C . ASP B 1 178 ? 11.648 6.074 15.773 1 45.66 178 ASP B C 1
ATOM 3422 O O . ASP B 1 178 ? 12.164 6.512 14.742 1 45.66 178 ASP B O 1
ATOM 3426 N N . PRO B 1 179 ? 11.039 6.992 16.406 1 42.94 179 PRO B N 1
ATOM 3427 C CA . PRO B 1 179 ? 11.398 8.414 16.453 1 42.94 179 PRO B CA 1
ATOM 3428 C C . PRO B 1 179 ? 12.797 8.688 15.906 1 42.94 179 PRO B C 1
ATOM 3430 O O . PRO B 1 179 ? 13.055 9.773 15.383 1 42.94 179 PRO B O 1
ATOM 3433 N N . ASP B 1 180 ? 13.75 8 16.125 1 39.12 180 ASP B N 1
ATOM 3434 C CA . ASP B 1 180 ? 15.164 8.32 15.961 1 39.12 180 ASP B CA 1
ATOM 3435 C C . ASP B 1 180 ? 15.562 8.305 14.492 1 39.12 180 ASP B C 1
ATOM 3437 O O . ASP B 1 180 ? 16.516 8.977 14.086 1 39.12 180 ASP B O 1
ATOM 3441 N N . TYR B 1 181 ? 14.938 7.562 13.625 1 39.66 181 TYR B N 1
ATOM 3442 C CA . TYR B 1 181 ? 15.57 7.328 12.336 1 39.66 181 TYR B CA 1
ATOM 3443 C C . TYR B 1 181 ? 15.102 8.344 11.305 1 39.66 181 TYR B C 1
ATOM 3445 O O . TYR B 1 181 ? 15.844 8.703 10.391 1 39.66 181 TYR B O 1
ATOM 3453 N N . VAL B 1 182 ? 13.875 8.719 11.156 1 43.91 182 VAL B N 1
ATOM 3454 C CA . VAL B 1 182 ? 13.438 9.734 10.195 1 43.91 182 VAL B CA 1
ATOM 3455 C C . VAL B 1 182 ? 14.172 11.047 10.453 1 43.91 182 VAL B C 1
ATOM 3457 O O . VAL B 1 182 ? 14.578 11.727 9.516 1 43.91 182 VAL B O 1
ATOM 3460 N N . ASP B 1 183 ? 14.25 11.453 11.695 1 39.47 183 ASP B N 1
ATOM 3461 C CA . ASP B 1 183 ? 15.031 12.633 12.055 1 39.47 183 ASP B CA 1
ATOM 3462 C C . ASP B 1 183 ? 16.453 12.531 11.5 1 39.47 183 ASP B C 1
ATOM 3464 O O . ASP B 1 183 ? 17.016 13.523 11.039 1 39.47 183 ASP B O 1
ATOM 3468 N N . VAL B 1 184 ? 16.938 11.359 11.578 1 39.44 184 VAL B N 1
ATOM 3469 C CA . VAL B 1 184 ? 18.312 11.219 11.141 1 39.44 184 VAL B CA 1
ATOM 3470 C C . VAL B 1 184 ? 18.391 11.266 9.617 1 39.44 184 VAL B C 1
ATOM 3472 O O . VAL B 1 184 ? 19.281 11.914 9.055 1 39.44 184 VAL B O 1
ATOM 3475 N N . SER B 1 185 ? 17.453 10.719 8.93 1 38.22 185 SER B N 1
ATOM 3476 C CA . SER B 1 185 ? 17.531 10.703 7.473 1 38.22 185 SER B CA 1
ATOM 3477 C C . SER B 1 185 ? 17.172 12.062 6.887 1 38.22 185 SER B C 1
ATOM 3479 O O . SER B 1 185 ? 17.781 12.516 5.922 1 38.22 185 SER B O 1
ATOM 3481 N N . GLN B 1 186 ? 16.109 12.703 7.34 1 40.19 186 GLN B N 1
ATOM 3482 C CA . GLN B 1 186 ? 15.797 14.078 6.945 1 40.19 186 GLN B CA 1
ATOM 3483 C C . GLN B 1 186 ? 16.906 15.031 7.391 1 40.19 186 GLN B C 1
ATOM 3485 O O . GLN B 1 186 ? 17.25 15.969 6.668 1 40.19 186 GLN B O 1
ATOM 3490 N N . ARG B 1 187 ? 17.297 14.977 8.648 1 39.19 187 ARG B N 1
ATOM 3491 C CA . ARG B 1 187 ? 18.453 15.789 9.039 1 39.19 187 ARG B CA 1
ATOM 3492 C C . ARG B 1 187 ? 19.656 15.516 8.133 1 39.19 187 ARG B C 1
ATOM 3494 O O . ARG B 1 187 ? 20.438 16.422 7.836 1 39.19 187 ARG B O 1
ATOM 3501 N N . LEU B 1 188 ? 19.703 14.266 7.828 1 38.69 188 LEU B N 1
ATOM 3502 C CA . LEU B 1 188 ? 20.828 13.984 6.941 1 38.69 188 LEU B CA 1
ATOM 3503 C C . LEU B 1 188 ? 20.531 14.453 5.52 1 38.69 188 LEU B C 1
ATOM 3505 O O . LEU B 1 188 ? 21.422 14.922 4.812 1 38.69 188 LEU B O 1
ATOM 3509 N N . ALA B 1 189 ? 19.281 14.375 5.121 1 40.5 189 ALA B N 1
ATOM 3510 C CA . ALA B 1 189 ? 18.891 14.883 3.807 1 40.5 189 ALA B CA 1
ATOM 3511 C C . ALA B 1 189 ? 18.859 16.406 3.795 1 40.5 189 ALA B C 1
ATOM 3513 O O . ALA B 1 189 ? 19.266 17.031 2.811 1 40.5 189 ALA B O 1
ATOM 3514 N N . MET B 1 190 ? 18.172 17.156 4.77 1 37.19 190 MET B N 1
ATOM 3515 C CA . MET B 1 190 ? 18.25 18.594 4.91 1 37.19 190 MET B CA 1
ATOM 3516 C C . MET B 1 190 ? 19.688 19.047 5.156 1 37.19 190 MET B C 1
ATOM 3518 O O . MET B 1 190 ? 20.078 20.141 4.742 1 37.19 190 MET B O 1
ATOM 3522 N N . SER B 1 191 ? 20.297 18.422 6.121 1 33.22 191 SER B N 1
ATOM 3523 C CA . SER B 1 191 ? 21.719 18.75 6.273 1 33.22 191 SER B CA 1
ATOM 3524 C C . SER B 1 191 ? 22.484 18.469 4.988 1 33.22 191 SER B C 1
ATOM 3526 O O . SER B 1 191 ? 23.531 19.062 4.746 1 33.22 191 SER B O 1
ATOM 3528 N N . ALA B 1 192 ? 21.859 17.578 4.223 1 35.66 192 ALA B N 1
ATOM 3529 C CA . ALA B 1 192 ? 22.562 17.391 2.961 1 35.66 192 ALA B CA 1
ATOM 3530 C C . ALA B 1 192 ? 22.281 18.531 1.992 1 35.66 192 ALA B C 1
ATOM 3532 O O . ALA B 1 192 ? 23.031 18.734 1.026 1 35.66 192 ALA B O 1
ATOM 3533 N N . SER B 1 193 ? 21 19.188 2.102 1 33.78 193 SER B N 1
ATOM 3534 C CA . SER B 1 193 ? 20.891 20.391 1.285 1 33.78 193 SER B CA 1
ATOM 3535 C C . SER B 1 193 ? 21.578 21.578 1.949 1 33.78 193 SER B C 1
ATOM 3537 O O . SER B 1 193 ? 21.484 22.703 1.468 1 33.78 193 SER B O 1
ATOM 3539 N N . ALA B 1 194 ? 21.688 21.688 3.312 1 32.47 194 ALA B N 1
ATOM 3540 C CA . ALA B 1 194 ? 22.562 22.766 3.773 1 32.47 194 ALA B CA 1
ATOM 3541 C C . ALA B 1 194 ? 23.859 22.781 2.977 1 32.47 194 ALA B C 1
ATOM 3543 O O . ALA B 1 194 ? 24.438 21.734 2.684 1 32.47 194 ALA B O 1
ATOM 3544 N N . PRO B 1 195 ? 24 23.844 2.266 1 30.81 195 PRO B N 1
ATOM 3545 C CA . PRO B 1 195 ? 25.359 23.797 1.699 1 30.81 195 PRO B CA 1
ATOM 3546 C C . PRO B 1 195 ? 26.375 23.203 2.66 1 30.81 195 PRO B C 1
ATOM 3548 O O . PRO B 1 195 ? 26.266 23.375 3.877 1 30.81 195 PRO B O 1
ATOM 3551 N N . PRO B 1 196 ? 26.797 21.938 2.484 1 32.56 196 PRO B N 1
ATOM 3552 C CA . PRO B 1 196 ? 27.812 21.562 3.475 1 32.56 196 PRO B CA 1
ATOM 3553 C C . PRO B 1 196 ? 28.531 22.766 4.074 1 32.56 196 PRO B C 1
ATOM 3555 O O . PRO B 1 196 ? 29.078 23.594 3.34 1 32.56 196 PRO B O 1
ATOM 3558 N N . VAL B 1 197 ? 27.844 23.516 4.816 1 31.53 197 VAL B N 1
ATOM 3559 C CA . VAL B 1 197 ? 28.812 24.422 5.434 1 31.53 197 VAL B CA 1
ATOM 3560 C C . VAL B 1 197 ? 30.156 23.703 5.598 1 31.53 197 VAL B C 1
ATOM 3562 O O . VAL B 1 197 ? 30.234 22.656 6.258 1 31.53 197 VAL B O 1
ATOM 3565 N N . ARG B 1 198 ? 30.891 23.922 4.629 1 29.44 198 ARG B N 1
ATOM 3566 C CA . ARG B 1 198 ? 32.281 23.531 4.625 1 29.44 198 ARG B CA 1
ATOM 3567 C C . ARG B 1 198 ? 32.906 23.656 6.016 1 29.44 198 ARG B C 1
ATOM 3569 O O . ARG B 1 198 ? 33.25 24.766 6.445 1 29.44 198 ARG B O 1
ATOM 3576 N N . MET B 1 199 ? 32.156 23.312 6.992 1 30.98 199 MET B N 1
ATOM 3577 C CA . MET B 1 199 ? 33.094 23.469 8.102 1 30.98 199 MET B CA 1
ATOM 3578 C C . MET B 1 199 ? 34.5 23.094 7.664 1 30.98 199 MET B C 1
ATOM 3580 O O . MET B 1 199 ? 34.688 22.125 6.934 1 30.98 199 MET B O 1
ATOM 3584 N N . PRO B 1 200 ? 35.344 24.109 7.652 1 28.91 200 PRO B N 1
ATOM 3585 C CA . PRO B 1 200 ? 36.688 23.766 7.195 1 28.91 200 PRO B CA 1
ATOM 3586 C C . PRO B 1 200 ? 37.125 22.375 7.652 1 28.91 200 PRO B C 1
ATOM 3588 O O . PRO B 1 200 ? 36.969 22.031 8.82 1 28.91 200 PRO B O 1
ATOM 3591 N N . ALA B 1 201 ? 36.812 21.484 6.906 1 33.16 201 ALA B N 1
ATOM 3592 C CA . ALA B 1 201 ? 37.5 20.203 7.141 1 33.16 201 ALA B CA 1
ATOM 3593 C C . ALA B 1 201 ? 38.812 20.422 7.855 1 33.16 201 ALA B C 1
ATOM 3595 O O . ALA B 1 201 ? 39.719 21.062 7.32 1 33.16 201 ALA B O 1
ATOM 3596 N N . GLN B 1 202 ? 38.781 20.688 9.031 1 31.58 202 GLN B N 1
ATOM 3597 C CA . GLN B 1 202 ? 40.125 20.641 9.594 1 31.58 202 GLN B CA 1
ATOM 3598 C C . GLN B 1 202 ? 40.969 19.594 8.883 1 31.58 202 GLN B C 1
ATOM 3600 O O . GLN B 1 202 ? 40.594 18.422 8.805 1 31.58 202 GLN B O 1
ATOM 3605 N N . THR B 1 203 ? 41.469 20 7.648 1 32.06 203 THR B N 1
ATOM 3606 C CA . THR B 1 203 ? 42.562 19.297 6.938 1 32.06 203 THR B CA 1
ATOM 3607 C C . THR B 1 203 ? 43.406 18.469 7.902 1 32.06 203 THR B C 1
ATOM 3609 O O . THR B 1 203 ? 44.188 19.016 8.68 1 32.06 203 THR B O 1
ATOM 3612 N N . SER B 1 204 ? 42.781 17.641 8.617 1 33.84 204 SER B N 1
ATOM 3613 C CA . SER B 1 204 ? 43.719 16.781 9.297 1 33.84 204 SER B CA 1
ATOM 3614 C C . SER B 1 204 ? 44.906 16.438 8.383 1 33.84 204 SER B C 1
ATOM 3616 O O . SER B 1 204 ? 44.719 16.266 7.176 1 33.84 204 SER B O 1
ATOM 3618 N N . LEU B 1 205 ? 46 17.047 8.562 1 36 205 LEU B N 1
ATOM 3619 C CA . LEU B 1 205 ? 47.25 16.828 7.832 1 36 205 LEU B CA 1
ATOM 3620 C C . LEU B 1 205 ? 47.25 15.453 7.188 1 36 205 LEU B C 1
ATOM 3622 O O . LEU B 1 205 ? 47.062 14.445 7.867 1 36 205 LEU B O 1
ATOM 3626 N N . PRO B 1 206 ? 46.719 15.445 5.938 1 41.38 206 PRO B N 1
ATOM 3627 C CA . PRO B 1 206 ? 46.656 14.125 5.301 1 41.38 206 PRO B CA 1
ATOM 3628 C C . PRO B 1 206 ? 47.75 13.18 5.793 1 41.38 206 PRO B C 1
ATOM 3630 O O . PRO B 1 206 ? 48.844 13.625 6.121 1 41.38 206 PRO B O 1
ATOM 3633 N N . ASP B 1 207 ? 47.406 12.195 6.492 1 45.53 207 ASP B N 1
ATOM 3634 C CA . ASP B 1 207 ? 48.344 11.234 7.078 1 45.53 207 ASP B CA 1
ATOM 3635 C C . ASP B 1 207 ? 49.594 11.102 6.223 1 45.53 207 ASP B C 1
ATOM 3637 O O . ASP B 1 207 ? 50.656 10.719 6.727 1 45.53 207 ASP B O 1
ATOM 3641 N N . GLY B 1 208 ? 49.469 11.57 4.98 1 44.94 208 GLY B N 1
ATOM 3642 C CA . GLY B 1 208 ? 50.625 11.562 4.07 1 44.94 208 GLY B CA 1
ATOM 3643 C C . GLY B 1 208 ? 51.656 12.625 4.391 1 44.94 208 GLY B C 1
ATOM 3644 O O . GLY B 1 208 ? 52.844 12.422 4.18 1 44.94 208 GLY B O 1
ATOM 3645 N N . LEU B 1 209 ? 51.062 13.812 4.848 1 49.66 209 LEU B N 1
ATOM 3646 C CA . LEU B 1 209 ? 51.938 14.898 5.234 1 49.66 209 LEU B CA 1
ATOM 3647 C C . LEU B 1 209 ? 52.656 14.578 6.539 1 49.66 209 LEU B C 1
ATOM 3649 O O . LEU B 1 209 ? 53.844 14.875 6.691 1 49.66 209 LEU B O 1
ATOM 3653 N N . ARG B 1 210 ? 51.969 13.977 7.496 1 53.91 210 ARG B N 1
ATOM 3654 C CA . ARG B 1 210 ? 52.625 13.445 8.695 1 53.91 210 ARG B CA 1
ATOM 3655 C C . ARG B 1 210 ? 53.625 12.359 8.344 1 53.91 210 ARG B C 1
ATOM 3657 O O . ARG B 1 210 ? 54.719 12.305 8.93 1 53.91 210 ARG B O 1
ATOM 3664 N N . LEU B 1 211 ? 53.156 11.594 7.379 1 56.69 211 LEU B N 1
ATOM 3665 C CA . LEU B 1 211 ? 54.094 10.578 6.883 1 56.69 211 LEU B CA 1
ATOM 3666 C C . LEU B 1 211 ? 55.25 11.211 6.105 1 56.69 211 LEU B C 1
ATOM 3668 O O . LEU B 1 211 ? 56.406 10.805 6.258 1 56.69 211 LEU B O 1
ATOM 3672 N N . GLY B 1 212 ? 54.875 12.258 5.344 1 58.69 212 GLY B N 1
ATOM 3673 C CA . GLY B 1 212 ? 55.906 13.016 4.652 1 58.69 212 GLY B CA 1
ATOM 3674 C C . GLY B 1 212 ? 56.844 13.766 5.594 1 58.69 212 GLY B C 1
ATOM 3675 O O . GLY B 1 212 ? 58.062 13.758 5.41 1 58.69 212 GLY B O 1
ATOM 3676 N N . LEU B 1 213 ? 56.25 14.305 6.668 1 64.56 213 LEU B N 1
ATOM 3677 C CA . LEU B 1 213 ? 57.031 14.992 7.699 1 64.56 213 LEU B CA 1
ATOM 3678 C C . LEU B 1 213 ? 57.844 14 8.516 1 64.56 213 LEU B C 1
ATOM 3680 O O . LEU B 1 213 ? 59 14.281 8.859 1 64.56 213 LEU B O 1
ATOM 3684 N N . ALA B 1 214 ? 57.25 12.805 8.805 1 65.81 214 ALA B N 1
ATOM 3685 C CA . ALA B 1 214 ? 57.969 11.734 9.477 1 65.81 214 ALA B CA 1
ATOM 3686 C C . ALA B 1 214 ? 59.125 11.219 8.609 1 65.81 214 ALA B C 1
ATOM 3688 O O . ALA B 1 214 ? 60.219 10.992 9.102 1 65.81 214 ALA B O 1
ATOM 3689 N N . ILE B 1 215 ? 58.812 11.211 7.328 1 66.75 215 ILE B N 1
ATOM 3690 C CA . ILE B 1 215 ? 59.844 10.773 6.383 1 66.75 215 ILE B CA 1
ATOM 3691 C C . ILE B 1 215 ? 60.906 11.859 6.254 1 66.75 215 ILE B C 1
ATOM 3693 O O . ILE B 1 215 ? 62.094 11.562 6.277 1 66.75 215 ILE B O 1
ATOM 3697 N N . MET B 1 216 ? 60.562 13.109 6.262 1 67.25 216 MET B N 1
ATOM 3698 C CA . MET B 1 216 ? 61.5 14.227 6.203 1 67.25 216 MET B CA 1
ATOM 3699 C C . MET B 1 216 ? 62.312 14.305 7.48 1 67.25 216 MET B C 1
ATOM 3701 O O . MET B 1 216 ? 63.531 14.516 7.422 1 67.25 216 MET B O 1
ATOM 3705 N N . ALA B 1 217 ? 61.656 14.062 8.617 1 71.94 217 ALA B N 1
ATOM 3706 C CA . ALA B 1 217 ? 62.375 14.023 9.891 1 71.94 217 ALA B CA 1
ATOM 3707 C C . ALA B 1 217 ? 63.375 12.867 9.938 1 71.94 217 ALA B C 1
ATOM 3709 O O . ALA B 1 217 ? 64.5 13.023 10.406 1 71.94 217 ALA B O 1
ATOM 3710 N N . MET B 1 218 ? 62.969 11.75 9.391 1 70.94 218 MET B N 1
ATOM 3711 C CA . MET B 1 218 ? 63.844 10.57 9.352 1 70.94 218 MET B CA 1
ATOM 3712 C C . MET B 1 218 ? 65 10.781 8.414 1 70.94 218 MET B C 1
ATOM 3714 O O . MET B 1 218 ? 66.125 10.422 8.742 1 70.94 218 MET B O 1
ATOM 3718 N N . VAL B 1 219 ? 64.75 11.414 7.32 1 71.56 219 VAL B N 1
ATOM 3719 C CA . VAL B 1 219 ? 65.812 11.711 6.375 1 71.56 219 VAL B CA 1
ATOM 3720 C C . VAL B 1 219 ? 66.75 12.734 6.98 1 71.56 219 VAL B C 1
ATOM 3722 O O . VAL B 1 219 ? 68 12.586 6.883 1 71.56 219 VAL B O 1
ATOM 3725 N N . LEU B 1 220 ? 66.312 13.766 7.691 1 72.81 220 LEU B N 1
ATOM 3726 C CA . LEU B 1 220 ? 67.188 14.75 8.367 1 72.81 220 LEU B CA 1
ATOM 3727 C C . LEU B 1 220 ? 68 14.102 9.484 1 72.81 220 LEU B C 1
ATOM 3729 O O . LEU B 1 220 ? 69.125 14.406 9.656 1 72.81 220 LEU B O 1
ATOM 3733 N N . LEU B 1 221 ? 67.312 13.164 10.172 1 73.06 221 LEU B N 1
ATOM 3734 C CA . LEU B 1 221 ? 68 12.43 11.227 1 73.06 221 LEU B CA 1
ATOM 3735 C C . LEU B 1 221 ? 69.062 11.555 10.641 1 73.06 221 LEU B C 1
ATOM 3737 O O . LEU B 1 221 ? 70.188 11.516 11.172 1 73.06 221 LEU B O 1
ATOM 3741 N N . LEU B 1 222 ? 68.812 10.93 9.547 1 71.81 222 LEU B N 1
ATOM 3742 C CA . LEU B 1 222 ? 69.812 10.047 8.938 1 71.81 222 LEU B CA 1
ATOM 3743 C C . LEU B 1 222 ? 70.938 10.852 8.336 1 71.81 222 LEU B C 1
ATOM 3745 O O . LEU B 1 222 ? 72.125 10.445 8.43 1 71.81 222 LEU B O 1
ATOM 3749 N N . THR B 1 223 ? 70.625 11.969 7.738 1 73.12 223 THR B N 1
ATOM 3750 C CA . THR B 1 223 ? 71.688 12.844 7.215 1 73.12 223 THR B CA 1
ATOM 3751 C C . THR B 1 223 ? 72.5 13.438 8.352 1 73.12 223 THR B C 1
ATOM 3753 O O . THR B 1 223 ? 73.75 13.57 8.242 1 73.12 223 THR B O 1
ATOM 3756 N N . GLY B 1 224 ? 71.875 13.836 9.438 1 72.44 224 GLY B N 1
ATOM 3757 C CA . GLY B 1 224 ? 72.625 14.289 10.617 1 72.44 224 GLY B CA 1
ATOM 3758 C C . GLY B 1 224 ? 73.5 13.234 11.203 1 72.44 224 GLY B C 1
ATOM 3759 O O . GLY B 1 224 ? 74.688 13.516 11.547 1 72.44 224 GLY B O 1
ATOM 3760 N N . LEU B 1 225 ? 72.875 12.039 11.305 1 72.12 225 LEU B N 1
ATOM 3761 C CA . LEU B 1 225 ? 73.688 10.938 11.812 1 72.12 225 LEU B CA 1
ATOM 3762 C C . LEU B 1 225 ? 74.875 10.641 10.875 1 72.12 225 LEU B C 1
ATOM 3764 O O . LEU B 1 225 ? 76 10.359 11.328 1 72.12 225 LEU B O 1
ATOM 3768 N N . GLY B 1 226 ? 74.625 10.688 9.633 1 67.56 226 GLY B N 1
ATOM 3769 C CA . GLY B 1 226 ? 75.75 10.547 8.664 1 67.56 226 GLY B CA 1
ATOM 3770 C C . GLY B 1 226 ? 76.812 11.609 8.805 1 67.56 226 GLY B C 1
ATOM 3771 O O . GLY B 1 226 ? 78 11.312 8.695 1 67.56 226 GLY B O 1
ATOM 3772 N N . HIS B 1 227 ? 76.312 12.773 9.008 1 68.19 227 HIS B N 1
ATOM 3773 C CA . HIS B 1 227 ? 77.312 13.859 9.18 1 68.19 227 HIS B CA 1
ATOM 3774 C C . HIS B 1 227 ? 78.125 13.688 10.461 1 68.19 227 HIS B C 1
ATOM 3776 O O . HIS B 1 227 ? 79.312 13.93 10.477 1 68.19 227 HIS B O 1
ATOM 3782 N N . VAL B 1 228 ? 77.5 13.242 11.469 1 70.06 228 VAL B N 1
ATOM 3783 C CA . VAL B 1 228 ? 78.188 13.016 12.727 1 70.06 228 VAL B CA 1
ATOM 3784 C C . VAL B 1 228 ? 79.188 11.852 12.562 1 70.06 228 VAL B C 1
ATOM 3786 O O . VAL B 1 228 ? 80.312 11.914 13.062 1 70.06 228 VAL B O 1
ATOM 3789 N N . PHE B 1 229 ? 78.75 10.852 11.898 1 65.44 229 PHE B N 1
ATOM 3790 C CA . PHE B 1 229 ? 79.625 9.711 11.672 1 65.44 229 PHE B CA 1
ATOM 3791 C C . PHE B 1 229 ? 80.812 10.117 10.828 1 65.44 229 PHE B C 1
ATOM 3793 O O . PHE B 1 229 ? 81.938 9.688 11.102 1 65.44 229 PHE B O 1
ATOM 3800 N N . TRP B 1 230 ? 80.625 10.898 9.953 1 60.78 230 TRP B N 1
ATOM 3801 C CA . TRP B 1 230 ? 81.75 11.383 9.133 1 60.78 230 TRP B CA 1
ATOM 3802 C C . TRP B 1 230 ? 82.625 12.273 9.953 1 60.78 230 TRP B C 1
ATOM 3804 O O . TRP B 1 230 ? 83.875 12.18 9.82 1 60.78 230 TRP B O 1
ATOM 3814 N N . ARG B 1 231 ? 82.125 13.055 10.789 1 61.34 231 ARG B N 1
ATOM 3815 C CA . ARG B 1 231 ? 83 13.867 11.641 1 61.34 231 ARG B CA 1
ATOM 3816 C C . ARG B 1 231 ? 83.812 13 12.602 1 61.34 231 ARG B C 1
ATOM 3818 O O . ARG B 1 231 ? 85 13.289 12.867 1 61.34 231 ARG B O 1
ATOM 3825 N N . ASP B 1 232 ? 83.062 11.945 13.031 1 61.34 232 ASP B N 1
ATOM 3826 C CA . ASP B 1 232 ? 83.812 11.062 13.945 1 61.34 232 ASP B CA 1
ATOM 3827 C C . ASP B 1 232 ? 84.938 10.328 13.219 1 61.34 232 ASP B C 1
ATOM 3829 O O . ASP B 1 232 ? 86 10.156 13.773 1 61.34 232 ASP B O 1
ATOM 3833 N N . ILE B 1 233 ? 84.75 10.047 12.062 1 58.94 233 ILE B N 1
ATOM 3834 C CA . ILE B 1 233 ? 85.812 9.352 11.328 1 58.94 233 ILE B CA 1
ATOM 3835 C C . ILE B 1 233 ? 86.938 10.328 11.008 1 58.94 233 ILE B C 1
ATOM 3837 O O . ILE B 1 233 ? 88.125 9.969 11.102 1 58.94 233 ILE B O 1
ATOM 3841 N N . ARG B 1 234 ? 86.562 11.469 10.727 1 56.06 234 ARG B N 1
ATOM 3842 C CA . ARG B 1 234 ? 87.625 12.445 10.453 1 56.06 234 ARG B CA 1
ATOM 3843 C C . ARG B 1 234 ? 88.438 12.734 11.711 1 56.06 234 ARG B C 1
ATOM 3845 O O . ARG B 1 234 ? 89.688 12.914 11.641 1 56.06 234 ARG B O 1
ATOM 3852 N N . SER B 1 235 ? 87.75 12.711 12.75 1 59.88 235 SER B N 1
ATOM 3853 C CA . SER B 1 235 ? 88.5 13 13.969 1 59.88 235 SER B CA 1
ATOM 3854 C C . SER B 1 235 ? 89.375 11.836 14.352 1 59.88 235 SER B C 1
ATOM 3856 O O . SER B 1 235 ? 90.438 12.039 14.922 1 59.88 235 SER B O 1
ATOM 3858 N N . GLU B 1 236 ? 88.938 10.617 14.062 1 55.12 236 GLU B N 1
ATOM 3859 C CA . GLU B 1 236 ? 89.812 9.5 14.391 1 55.12 236 GLU B CA 1
ATOM 3860 C C . GLU B 1 236 ? 90.938 9.367 13.359 1 55.12 236 GLU B C 1
ATOM 3862 O O . GLU B 1 236 ? 92 8.883 13.68 1 55.12 236 GLU B O 1
ATOM 3867 N N . LEU B 1 237 ? 90.75 9.742 12.172 1 53.38 237 LEU B N 1
ATOM 3868 C CA . LEU B 1 237 ? 91.812 9.594 11.195 1 53.38 237 LEU B CA 1
ATOM 3869 C C . LEU B 1 237 ? 92.875 10.68 11.367 1 53.38 237 LEU B C 1
ATOM 3871 O O . LEU B 1 237 ? 94 10.531 10.922 1 53.38 237 LEU B O 1
ATOM 3875 N N . GLU B 1 238 ? 92.5 11.758 12.008 1 56.19 238 GLU B N 1
ATOM 3876 C CA . GLU B 1 238 ? 93.5 12.805 12.141 1 56.19 238 GLU B CA 1
ATOM 3877 C C . GLU B 1 238 ? 94.688 12.32 12.977 1 56.19 238 GLU B C 1
ATOM 3879 O O . GLU B 1 238 ? 95.875 12.594 12.641 1 56.19 238 GLU B O 1
ATOM 3884 N N . PRO B 1 239 ? 94.438 11.648 14.07 1 56.41 239 PRO B N 1
ATOM 3885 C CA . PRO B 1 239 ? 95.625 11.289 14.781 1 56.41 239 PRO B CA 1
ATOM 3886 C C . PRO B 1 239 ? 96.5 10.266 14.016 1 56.41 239 PRO B C 1
ATOM 3888 O O . PRO B 1 239 ? 97.688 10.266 14.125 1 56.41 239 PRO B O 1
ATOM 3891 N N . VAL B 1 240 ? 95.938 9.367 13.297 1 56.78 240 VAL B N 1
ATOM 3892 C CA . VAL B 1 240 ? 96.75 8.344 12.617 1 56.78 240 VAL B CA 1
ATOM 3893 C C . VAL B 1 240 ? 97.562 8.984 11.492 1 56.78 240 VAL B C 1
ATOM 3895 O O . VAL B 1 240 ? 98.688 8.586 11.242 1 56.78 240 VAL B O 1
ATOM 3898 N N . LEU B 1 241 ? 97 9.93 10.844 1 54.56 241 LEU B N 1
ATOM 3899 C CA . LEU B 1 241 ? 97.812 10.617 9.836 1 54.56 241 LEU B CA 1
ATOM 3900 C C . LEU B 1 241 ? 99 11.367 10.492 1 54.56 241 LEU B C 1
ATOM 3902 O O . LEU B 1 241 ? 100.062 11.461 9.914 1 54.56 241 LEU B O 1
ATOM 3906 N N . GLN B 1 242 ? 98.688 11.883 11.695 1 54.66 242 GLN B N 1
ATOM 3907 C CA . GLN B 1 242 ? 99.812 12.539 12.352 1 54.66 242 GLN B CA 1
ATOM 3908 C C . GLN B 1 242 ? 100.875 11.531 12.773 1 54.66 242 GLN B C 1
ATOM 3910 O O . GLN B 1 242 ? 102.062 11.828 12.742 1 54.66 242 GLN B O 1
ATOM 3915 N N . LEU B 1 243 ? 100.5 10.336 13.172 1 53.81 243 LEU B N 1
ATOM 3916 C CA . LEU B 1 243 ? 101.5 9.367 13.57 1 53.81 243 LEU B CA 1
ATOM 3917 C C . LEU B 1 243 ? 102.312 8.922 12.359 1 53.81 243 LEU B C 1
ATOM 3919 O O . LEU B 1 243 ? 103.562 8.719 12.477 1 53.81 243 LEU B O 1
ATOM 3923 N N . ASN B 1 244 ? 101.688 8.695 11.234 1 52.97 244 ASN B N 1
ATOM 3924 C CA . ASN B 1 244 ? 102.5 8.25 10.094 1 52.97 244 ASN B CA 1
ATOM 3925 C C . ASN B 1 244 ? 103.5 9.32 9.625 1 52.97 244 ASN B C 1
ATOM 3927 O O . ASN B 1 244 ? 104.562 9.016 9.102 1 52.97 244 ASN B O 1
ATOM 3931 N N . GLU B 1 245 ? 103.062 10.555 9.781 1 54.56 245 GLU B N 1
ATOM 3932 C CA . GLU B 1 245 ? 104.062 11.57 9.383 1 54.56 245 GLU B CA 1
ATOM 3933 C C . GLU B 1 245 ? 105.25 11.562 10.305 1 54.56 245 GLU B C 1
ATOM 3935 O O . GLU B 1 245 ? 106.375 11.789 9.867 1 54.56 245 GLU B O 1
ATOM 3940 N N . SER B 1 246 ? 105.062 11.297 11.594 1 56.03 246 SER B N 1
ATOM 3941 C CA . SER B 1 246 ? 106.188 11.281 12.477 1 56.03 246 SER B CA 1
ATOM 3942 C C . SER B 1 246 ? 107.125 10.109 12.164 1 56.03 246 SER B C 1
ATOM 3944 O O . SER B 1 246 ? 108.375 10.219 12.312 1 56.03 246 SER B O 1
ATOM 3946 N N . VAL B 1 247 ? 106.688 8.93 11.75 1 54.5 247 VAL B N 1
ATOM 3947 C CA . VAL B 1 247 ? 107.5 7.781 11.508 1 54.5 247 VAL B CA 1
ATOM 3948 C C . VAL B 1 247 ? 108.312 8 10.227 1 54.5 247 VAL B C 1
ATOM 3950 O O . VAL B 1 247 ? 109.5 7.613 10.148 1 54.5 247 VAL B O 1
ATOM 3953 N N . VAL B 1 248 ? 107.812 8.617 9.242 1 53.66 248 VAL B N 1
ATOM 3954 C CA . VAL B 1 248 ? 108.562 8.789 8.008 1 53.66 248 VAL B CA 1
ATOM 3955 C C . VAL B 1 248 ? 109.75 9.734 8.258 1 53.66 248 VAL B C 1
ATOM 3957 O O . VAL B 1 248 ? 110.812 9.547 7.684 1 53.66 248 VAL B O 1
ATOM 3960 N N . GLN B 1 249 ? 109.562 10.664 9.188 1 54.38 249 GLN B N 1
ATOM 3961 C CA . GLN B 1 249 ? 110.688 11.547 9.406 1 54.38 249 GLN B CA 1
ATOM 3962 C C . GLN B 1 249 ? 111.875 10.789 10.055 1 54.38 249 GLN B C 1
ATOM 3964 O O . GLN B 1 249 ? 113 11.094 9.797 1 54.38 249 GLN B O 1
ATOM 3969 N N . GLU B 1 250 ? 111.5 9.805 10.938 1 55.28 250 GLU B N 1
ATOM 3970 C CA . GLU B 1 250 ? 112.625 9.164 11.602 1 55.28 250 GLU B CA 1
ATOM 3971 C C . GLU B 1 250 ? 113.438 8.32 10.625 1 55.28 250 GLU B C 1
ATOM 3973 O O . GLU B 1 250 ? 114.688 8.172 10.781 1 55.28 250 GLU B O 1
ATOM 3978 N N . GLN B 1 251 ? 112.75 7.656 9.68 1 52.28 251 GLN B N 1
ATOM 3979 C CA . GLN B 1 251 ? 113.562 6.77 8.852 1 52.28 251 GLN B CA 1
ATOM 3980 C C . GLN B 1 251 ? 114.5 7.562 7.953 1 52.28 251 GLN B C 1
ATOM 3982 O O . GLN B 1 251 ? 115.5 7.039 7.504 1 52.28 251 GLN B O 1
ATOM 3987 N N . ASP B 1 252 ? 114.062 8.695 7.5 1 50.41 252 ASP B N 1
ATOM 3988 C CA . ASP B 1 252 ? 115 9.375 6.602 1 50.41 252 ASP B CA 1
ATOM 3989 C C . ASP B 1 252 ? 116.125 10.055 7.383 1 50.41 252 ASP B C 1
ATOM 3991 O O . ASP B 1 252 ? 117 10.758 6.805 1 50.41 252 ASP B O 1
ATOM 3995 N N . SER B 1 253 ? 116.125 10.023 8.672 1 42.12 253 SER B N 1
ATOM 3996 C CA . SER B 1 253 ? 117.438 10.359 9.234 1 42.12 253 SER B CA 1
ATOM 3997 C C . SER B 1 253 ? 118.312 9.133 9.336 1 42.12 253 SER B C 1
ATOM 3999 O O . SER B 1 253 ? 117.875 8.031 9.641 1 42.12 253 SER B O 1
#

Solvent-accessible surface area (backbone atoms only — not comparable to full-atom values): 27944 Å² total; per-residue (Å²): 128,85,80,70,70,71,71,66,69,55,59,87,85,61,44,61,58,28,50,48,50,51,52,48,49,54,53,50,51,50,52,59,70,68,48,80,77,82,55,59,40,68,63,48,40,52,50,51,51,51,54,51,50,50,48,46,52,48,44,44,54,55,43,42,68,69,62,38,80,89,40,48,69,57,43,53,49,50,43,50,51,51,42,40,41,52,38,50,50,48,63,74,39,94,54,80,34,26,68,64,38,66,7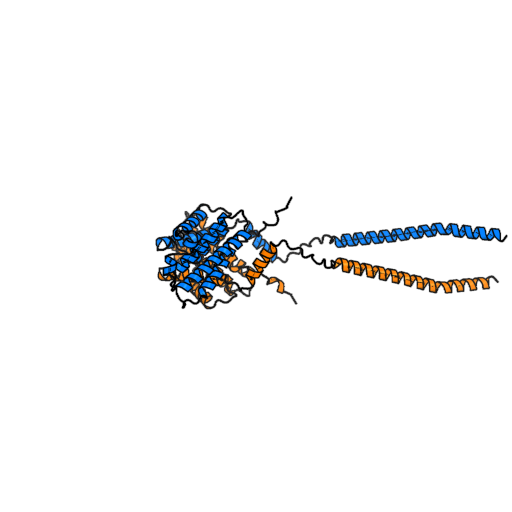6,57,36,62,45,35,75,76,66,71,40,89,52,50,42,54,48,52,60,49,51,50,49,52,49,69,71,66,60,54,81,92,42,26,39,56,31,42,39,56,34,49,41,48,45,64,60,50,47,53,70,30,59,60,74,77,23,46,58,50,51,45,52,48,35,36,50,29,50,47,58,42,60,58,67,65,81,68,53,61,56,48,50,46,47,48,48,51,49,58,63,36,66,66,70,67,58,72,62,73,69,58,63,52,67,60,51,52,44,45,47,50,46,49,50,49,48,51,48,50,51,48,48,48,51,49,50,50,51,50,48,52,60,59,47,48,57,55,55,52,51,52,55,55,53,56,55,55,67,78,96,129,85,78,70,69,73,73,65,70,55,59,86,86,63,43,63,59,29,49,49,50,51,50,48,49,55,53,50,51,49,54,60,68,68,46,79,75,82,58,60,39,68,62,48,40,54,50,50,51,49,55,52,50,49,48,46,53,48,44,45,53,54,43,43,69,69,62,40,79,89,40,48,69,58,42,52,51,49,42,50,50,50,41,39,42,53,37,50,51,48,63,75,40,95,55,80,34,26,68,64,38,65,76,58,34,63,43,34,75,76,64,70,40,89,50,50,42,54,49,51,60,48,50,51,49,51,48,68,71,66,60,55,81,90,42,26,38,57,31,42,38,56,33,49,40,48,45,62,61,50,49,55,70,31,58,58,74,76,23,46,58,50,52,46,52,48,35,35,49,28,50,46,57,42,60,58,68,67,80,68,53,61,56,48,51,48,49,47,48,51,52,58,64,37,66,67,71,68,57,74,64,74,71,60,65,52,68,61,52,54,46,47,47,50,47,50,50,48,50,52,48,50,51,49,50,50,50,50,51,50,50,50,48,52,57,58,48,48,56,55,56,53,51,54,55,56,53,56,57,56,67,76,97

InterPro domains:
  IPR017732 Type IV / VI secretion system, DotU [PF09850] (71-225)
  IPR017732 Type IV / VI secretion system, DotU [TIGR03349] (20-232)
  IPR038522 Type IV / VI secretion system, DotU superfamily [G3DSA:1.25.40.590] (14-189)

Nearest PDB structures (foldseek):
  6y4r-assembly1_A  TM=7.285E-01  e=3.341E-04  Acinetobacter baumannii
  6y4r-assembly1_A  TM=7.301E-01  e=3.426E-04  Acinetobacter baumannii

Radius of gyration: 38.76 Å; Cα contacts (8 Å, |Δi|>4): 351; chains: 2; bounding box: 138×64×55 Å

Organism: NCBI:txid47879